Protein AF-A0A1I3J1G3-F1 (afdb_monomer_lite)

Sequence (516 aa):
MPLANKDKGGIDVGAFVDVFACDQNVHATGQATGEVGDNGKVEFAFTTQHRAPDKADYRRHLNGSVALAVCPFVDGKSKVLWACIDVDHYGEPGLAMRLEAQVRKLVWPCLVSESKSSGAYLWFFFQKPTPMAQVQPVLFAFAAALRLPGKYELFPATDKKVGGGRTVTLPCSGNTRRGIWQGEYIDPATFCRMATDMRTTVDALRALETDAGPYADWQPCIERLMEQGVPQGQRDDTMLQFAINAKRVNADPDAVAELVRDANEESFDPPLPEKQVREKLMAVMRNDYPPACNGDVLKPFCNRAECLRRRYGIAAGRVRGPMESLRKINYRPNPMWFALMADGRELEISDPGALLKQADFARLCITQLDLFHDQMKSGDWNDHIRQLLDTIVVVEPEGDSDAFGQLMTFFMEYVRSRKTDIFEGLLTGQVHTFAVDGGTHMQFRLHHFLAYLKRQGFRDLRSERVHHFLHSLGARAETLEIKGTKIDTLAMPYPEHDKEAPERDVPDYENQDGAY

Structure (mmCIF, N/CA/C/O backbone):
data_AF-A0A1I3J1G3-F1
#
_entry.id   AF-A0A1I3J1G3-F1
#
loop_
_atom_site.group_PDB
_atom_site.id
_atom_site.type_symbol
_atom_site.label_atom_id
_atom_site.label_alt_id
_atom_site.label_comp_id
_atom_site.label_asym_id
_atom_site.label_entity_id
_atom_site.label_seq_id
_atom_site.pdbx_PDB_ins_code
_atom_site.Cartn_x
_atom_site.Cartn_y
_atom_site.Cartn_z
_atom_site.occupancy
_atom_site.B_iso_or_equiv
_atom_site.auth_seq_id
_atom_site.auth_comp_id
_atom_site.auth_asym_id
_atom_site.auth_atom_id
_atom_site.pdbx_PDB_model_num
ATOM 1 N N . MET A 1 1 ? -5.106 24.235 -48.445 1.00 26.28 1 MET A N 1
ATOM 2 C CA . MET A 1 1 ? -6.506 23.758 -48.493 1.00 26.28 1 MET A CA 1
ATOM 3 C C . MET A 1 1 ? -6.886 23.291 -47.100 1.00 26.28 1 MET A C 1
ATOM 5 O O . MET A 1 1 ? -6.207 22.397 -46.606 1.00 26.28 1 MET A O 1
ATOM 9 N N . PRO A 1 2 ? -7.877 23.900 -46.435 1.00 31.30 2 PRO A N 1
ATOM 10 C CA . PRO A 1 2 ? -8.333 23.406 -45.147 1.00 31.30 2 PRO A CA 1
ATOM 11 C C . PRO A 1 2 ? -9.173 22.153 -45.404 1.00 31.30 2 PRO A C 1
ATOM 13 O O . PRO A 1 2 ? -10.186 22.204 -46.101 1.00 31.30 2 PRO A O 1
ATOM 16 N N . LEU A 1 3 ? -8.694 21.011 -44.915 1.00 28.89 3 LEU A N 1
ATOM 17 C CA . LEU A 1 3 ? -9.443 19.764 -44.973 1.00 28.89 3 LEU A CA 1
ATOM 18 C C . LEU A 1 3 ? -10.673 19.882 -44.076 1.00 28.89 3 LEU A C 1
ATOM 20 O O . LEU A 1 3 ? -10.602 20.350 -42.941 1.00 28.89 3 LEU A O 1
ATOM 24 N N . ALA A 1 4 ? -11.794 19.489 -44.667 1.00 29.36 4 ALA A N 1
ATOM 25 C CA . ALA A 1 4 ? -13.132 19.627 -44.143 1.00 29.36 4 ALA A CA 1
ATOM 26 C C . ALA A 1 4 ? -13.274 19.030 -42.739 1.00 29.36 4 ALA A C 1
ATOM 28 O O . ALA A 1 4 ? -12.856 17.905 -42.456 1.00 29.36 4 ALA A O 1
ATOM 29 N N . ASN A 1 5 ? -13.925 19.824 -41.898 1.00 34.69 5 ASN A N 1
ATOM 30 C CA . ASN A 1 5 ? -14.422 19.488 -40.581 1.00 34.69 5 ASN A CA 1
ATOM 31 C C . ASN A 1 5 ? -15.443 18.345 -40.736 1.00 34.69 5 ASN A C 1
ATOM 33 O O . ASN A 1 5 ? -16.596 18.583 -41.083 1.00 34.69 5 ASN A O 1
ATOM 37 N N . LYS A 1 6 ? -15.002 17.093 -40.570 1.00 31.53 6 LYS A N 1
ATOM 38 C CA . LYS A 1 6 ? -15.922 15.980 -40.325 1.00 31.53 6 LYS A CA 1
ATOM 39 C C . LYS A 1 6 ? -16.385 16.103 -38.881 1.00 31.53 6 LYS A C 1
ATOM 41 O O . LYS A 1 6 ? -15.555 16.050 -37.975 1.00 31.53 6 LYS A O 1
ATOM 46 N N . ASP A 1 7 ? -17.689 16.287 -38.715 1.00 36.53 7 ASP A N 1
ATOM 47 C CA . ASP A 1 7 ? -18.419 16.291 -37.451 1.00 36.53 7 ASP A CA 1
ATOM 48 C C . ASP A 1 7 ? -17.862 15.250 -36.468 1.00 36.53 7 ASP A C 1
ATOM 50 O O . ASP A 1 7 ? -18.073 14.045 -36.615 1.00 36.53 7 ASP A O 1
ATOM 54 N N . LYS A 1 8 ? -17.123 15.721 -35.457 1.00 38.50 8 LYS A N 1
ATOM 55 C CA . LYS A 1 8 ? -16.777 14.923 -34.281 1.00 38.50 8 LYS A CA 1
ATOM 56 C C . LYS A 1 8 ? -17.900 15.116 -33.274 1.00 38.50 8 LYS A C 1
ATOM 58 O O . LYS A 1 8 ? -18.127 16.238 -32.823 1.00 38.50 8 LYS A O 1
ATOM 63 N N . GLY A 1 9 ? -18.598 14.026 -32.956 1.00 39.84 9 GLY A N 1
ATOM 64 C CA . GLY A 1 9 ? -19.595 13.975 -31.890 1.00 39.84 9 GLY A CA 1
ATOM 65 C C . GLY A 1 9 ? -19.096 14.703 -30.643 1.00 39.84 9 GLY A C 1
ATOM 66 O O . GLY A 1 9 ? -17.914 14.623 -30.301 1.00 39.84 9 GLY A O 1
ATOM 67 N N . GLY A 1 10 ? -19.987 15.483 -30.028 1.00 51.72 10 GLY A N 1
ATOM 68 C CA . GLY A 1 10 ? -19.656 16.354 -28.908 1.00 51.72 10 GLY A CA 1
ATOM 69 C C . GLY A 1 10 ? -18.848 15.614 -27.846 1.00 51.72 10 GLY A C 1
ATOM 70 O O . GLY A 1 10 ? -19.220 14.526 -27.419 1.00 51.72 10 GLY A O 1
ATOM 71 N N . ILE A 1 11 ? -17.725 16.210 -27.452 1.00 61.47 11 ILE A N 1
ATOM 72 C CA . ILE A 1 11 ? -16.864 15.710 -26.384 1.00 61.47 11 ILE A CA 1
ATOM 73 C C . ILE A 1 11 ? -17.727 15.548 -25.125 1.0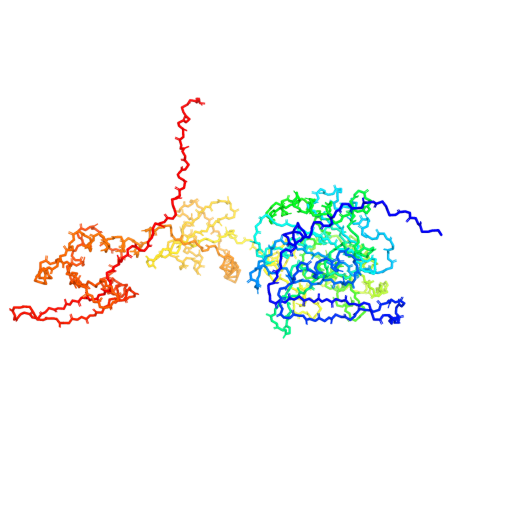0 61.47 11 ILE A C 1
ATOM 75 O O . ILE A 1 11 ? -18.199 16.547 -24.573 1.00 61.47 11 ILE A O 1
ATOM 79 N N . ASP A 1 12 ? -17.949 14.310 -24.681 1.00 71.25 12 ASP A N 1
ATOM 80 C CA . ASP A 1 12 ? -18.667 14.036 -23.438 1.00 71.25 12 ASP A CA 1
ATOM 81 C C . ASP A 1 12 ? -17.761 14.351 -22.244 1.00 71.25 12 ASP A C 1
ATOM 83 O O . ASP A 1 12 ? -17.027 13.519 -21.711 1.00 71.25 12 ASP A O 1
ATOM 87 N N . VAL A 1 13 ? -17.797 15.619 -21.847 1.00 86.81 13 VAL A N 1
ATOM 88 C CA . VAL A 1 13 ? -17.068 16.138 -20.687 1.00 86.81 13 VAL A CA 1
ATOM 89 C C . VAL A 1 13 ? -17.516 15.445 -19.400 1.00 86.81 13 VAL A C 1
ATOM 91 O O . VAL A 1 13 ? -16.723 15.361 -18.471 1.00 86.81 13 VAL A O 1
ATOM 94 N N . GLY A 1 14 ? -18.763 14.962 -19.327 1.00 88.06 14 GLY A N 1
ATOM 95 C CA . GLY A 1 14 ? -19.272 14.253 -18.153 1.00 88.06 14 GLY A CA 1
ATOM 96 C C . GLY A 1 14 ? -18.518 12.947 -17.938 1.00 88.06 14 GLY A C 1
ATOM 97 O O . GLY A 1 14 ? -17.892 12.774 -16.898 1.00 88.06 14 GLY A O 1
ATOM 98 N N . ALA A 1 15 ? -18.464 12.105 -18.971 1.00 89.00 15 ALA A N 1
ATOM 99 C CA . ALA A 1 15 ? -17.720 10.848 -18.919 1.00 89.00 15 ALA A CA 1
ATOM 100 C C . ALA A 1 15 ? -16.233 11.052 -18.572 1.00 89.00 15 ALA A C 1
ATOM 102 O O . ALA A 1 15 ? -15.652 10.264 -17.826 1.00 89.00 15 ALA A O 1
ATOM 103 N N . PHE A 1 16 ? -15.611 12.124 -19.075 1.00 93.19 16 PHE A N 1
ATOM 104 C CA . PHE A 1 16 ? -14.208 12.421 -18.775 1.00 93.19 16 PHE A CA 1
ATOM 105 C C . PHE A 1 16 ? -13.991 12.840 -17.313 1.00 93.19 16 PHE A C 1
ATOM 107 O O . PHE A 1 16 ? -13.021 12.405 -16.694 1.00 93.19 16 PHE A O 1
ATOM 114 N N . VAL A 1 17 ? -14.906 13.634 -16.744 1.00 93.44 17 VAL A N 1
ATOM 115 C CA . VAL A 1 17 ? -14.896 13.996 -15.315 1.00 93.44 17 VAL A CA 1
ATOM 116 C C . VAL A 1 17 ? -15.043 12.751 -14.438 1.00 93.44 17 VAL A C 1
ATOM 118 O O . VAL A 1 17 ? -14.319 12.612 -13.455 1.00 93.44 17 VAL A O 1
ATOM 121 N N . ASP A 1 18 ? -15.934 11.832 -14.811 1.00 92.00 18 ASP A N 1
ATOM 122 C CA . ASP A 1 18 ? -16.207 10.624 -14.027 1.00 92.00 18 ASP A CA 1
ATOM 123 C C . ASP A 1 18 ? -15.031 9.637 -14.045 1.00 92.00 18 ASP A C 1
ATOM 125 O O . ASP A 1 18 ? -14.699 9.029 -13.026 1.00 92.00 18 ASP A O 1
ATOM 129 N N . VAL A 1 19 ? -14.385 9.471 -15.203 1.00 94.56 19 VAL A N 1
ATOM 130 C CA . VAL A 1 19 ? -13.199 8.612 -15.352 1.00 94.56 19 VAL A CA 1
ATOM 131 C C . VAL A 1 19 ? -12.003 9.190 -14.592 1.00 94.56 19 VAL A C 1
ATOM 133 O O . VAL A 1 19 ? -11.297 8.447 -13.911 1.00 94.56 19 VAL A O 1
ATOM 136 N N . PHE A 1 20 ? -11.801 10.508 -14.660 1.00 95.94 20 PHE A N 1
ATOM 137 C CA . PHE A 1 20 ? -10.680 11.203 -14.023 1.00 95.94 20 PHE A CA 1
ATOM 138 C C . PHE A 1 20 ? -11.081 11.937 -12.741 1.00 95.94 20 PHE A C 1
ATOM 140 O O . PHE A 1 20 ? -10.644 13.061 -12.489 1.00 95.94 20 PHE A O 1
ATOM 147 N N . ALA A 1 21 ? -11.876 11.278 -11.894 1.00 94.62 21 ALA A N 1
ATOM 148 C CA . ALA A 1 21 ? -12.235 11.789 -10.575 1.00 94.62 21 ALA A CA 1
ATOM 149 C C . ALA A 1 21 ? -10.978 12.139 -9.757 1.00 94.62 21 ALA A C 1
ATOM 151 O O . ALA A 1 21 ? -10.054 11.333 -9.642 1.00 94.62 21 ALA A O 1
ATOM 152 N N . CYS A 1 22 ? -10.930 13.345 -9.199 1.00 94.00 22 CYS A N 1
ATOM 153 C CA . CYS A 1 22 ? -9.708 13.923 -8.646 1.00 94.00 22 CYS A CA 1
ATOM 154 C C . CYS A 1 22 ? -9.945 14.655 -7.319 1.00 94.00 22 CYS A C 1
ATOM 156 O O . CYS A 1 22 ? -11.079 14.756 -6.840 1.00 94.00 22 CYS A O 1
ATOM 158 N N . ASP A 1 23 ? -8.871 15.208 -6.756 1.00 90.81 23 ASP A N 1
ATOM 159 C CA . ASP A 1 23 ? -8.942 16.108 -5.604 1.00 90.81 23 ASP A CA 1
ATOM 160 C C . ASP A 1 23 ? -9.811 17.332 -5.932 1.00 90.81 23 ASP A C 1
ATOM 162 O O . ASP A 1 23 ? -9.739 17.907 -7.021 1.00 90.81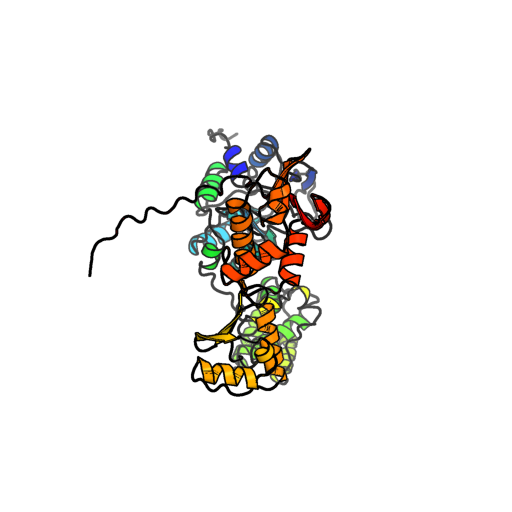 23 ASP A O 1
ATOM 166 N N . GLN A 1 24 ? -10.652 17.718 -4.975 1.00 91.25 24 GLN A N 1
ATOM 167 C CA . GLN A 1 24 ? -11.611 18.813 -5.106 1.00 91.25 24 GLN A CA 1
ATOM 168 C C . GLN A 1 24 ? -11.050 20.166 -4.639 1.00 91.25 24 GLN A C 1
ATOM 170 O O . GLN A 1 24 ? -11.740 21.182 -4.708 1.00 91.25 24 GLN A O 1
ATOM 175 N N . ASN A 1 25 ? -9.802 20.207 -4.172 1.00 86.62 25 ASN A N 1
ATOM 176 C CA . ASN A 1 25 ? -9.186 21.402 -3.597 1.00 86.62 25 ASN A CA 1
ATOM 177 C C . ASN A 1 25 ? -8.064 21.979 -4.460 1.00 86.62 25 ASN A C 1
ATOM 179 O O . ASN A 1 25 ? -7.671 23.126 -4.248 1.00 86.62 25 ASN A O 1
ATOM 183 N N . VAL A 1 26 ? -7.518 21.210 -5.407 1.00 86.56 26 VAL A N 1
ATOM 184 C CA . VAL A 1 26 ? -6.373 21.655 -6.204 1.00 86.56 26 VAL A CA 1
ATOM 185 C C . VAL A 1 26 ? -6.347 21.033 -7.598 1.00 86.56 26 VAL A C 1
ATOM 187 O O . VAL A 1 26 ? -6.520 19.829 -7.775 1.00 86.56 26 VAL A O 1
ATOM 190 N N . HIS A 1 27 ? -6.045 21.859 -8.595 1.00 92.25 27 HIS A N 1
ATOM 191 C CA . HIS A 1 27 ? -5.609 21.411 -9.915 1.00 92.25 27 HIS A CA 1
ATOM 192 C C . HIS A 1 27 ? -4.574 22.389 -10.482 1.00 92.25 27 HIS A C 1
ATOM 194 O O . HIS A 1 27 ? -4.337 23.459 -9.920 1.00 92.25 27 HIS A O 1
ATOM 200 N N . ALA A 1 28 ? -3.942 22.036 -11.596 1.00 91.44 28 ALA A N 1
ATOM 201 C CA . ALA A 1 28 ? -3.042 22.923 -12.317 1.00 91.44 28 ALA A CA 1
ATOM 202 C C . ALA A 1 28 ? -3.407 22.976 -13.800 1.00 91.44 28 ALA A C 1
ATOM 204 O O . ALA A 1 28 ? -3.843 21.988 -14.388 1.00 91.44 28 ALA A O 1
ATOM 205 N N . THR A 1 29 ? -3.203 24.132 -14.422 1.00 90.75 29 THR A N 1
ATOM 206 C CA . THR A 1 29 ? -3.372 24.303 -15.869 1.00 90.75 29 THR A CA 1
ATOM 207 C C . THR A 1 29 ? -2.074 24.794 -16.481 1.00 90.75 29 THR A C 1
ATOM 209 O O . THR A 1 29 ? -1.545 25.816 -16.049 1.00 90.75 29 THR A O 1
ATOM 212 N N . GLY A 1 30 ? -1.575 24.078 -17.483 1.00 86.38 30 GLY A N 1
ATOM 213 C CA . GLY A 1 30 ? -0.411 24.447 -18.276 1.00 86.38 30 GLY A CA 1
ATOM 214 C C . GLY A 1 30 ? -0.806 25.141 -19.575 1.00 86.38 30 GLY A C 1
ATOM 215 O O . GLY A 1 30 ? -1.697 24.667 -20.282 1.00 86.38 30 GLY A O 1
ATOM 216 N N . GLN A 1 31 ? -0.118 26.225 -19.918 1.00 83.44 31 GLN A N 1
ATOM 217 C CA . GLN A 1 31 ? -0.210 26.876 -21.229 1.00 83.44 31 GLN A CA 1
ATOM 218 C C . GLN A 1 31 ? 1.166 26.936 -21.880 1.00 83.44 31 GLN A C 1
ATOM 220 O O . GLN A 1 31 ? 2.168 27.091 -21.185 1.00 83.44 31 GLN A O 1
ATOM 225 N N . ALA A 1 32 ? 1.210 26.808 -23.205 1.00 74.81 32 ALA A N 1
ATOM 226 C CA . ALA A 1 32 ? 2.442 26.984 -23.961 1.00 74.81 32 ALA A CA 1
ATOM 227 C C . ALA A 1 32 ? 2.942 28.428 -23.807 1.00 74.81 32 ALA A C 1
ATOM 229 O O . ALA A 1 32 ? 2.183 29.364 -24.049 1.00 74.81 32 ALA A O 1
ATOM 230 N N . THR A 1 33 ? 4.205 28.608 -23.427 1.00 71.31 33 THR A N 1
ATOM 231 C CA . THR A 1 33 ? 4.826 29.937 -23.293 1.00 71.31 33 THR A CA 1
ATOM 232 C C . THR A 1 33 ? 5.256 30.510 -24.644 1.00 71.31 33 THR A C 1
ATOM 234 O O . THR A 1 33 ? 5.482 31.708 -24.761 1.00 71.31 33 THR A O 1
ATOM 237 N N . GLY A 1 34 ? 5.358 29.661 -25.676 1.00 64.69 34 GLY A N 1
ATOM 238 C CA . GLY A 1 34 ? 5.904 30.022 -26.989 1.00 64.69 34 GLY A CA 1
ATOM 239 C C . GLY A 1 34 ? 7.437 30.039 -27.034 1.00 64.69 34 GLY A C 1
ATOM 240 O O . GLY A 1 34 ? 8.006 30.122 -28.119 1.00 64.69 34 GLY A O 1
ATOM 241 N N . GLU A 1 35 ? 8.098 29.901 -25.885 1.00 58.59 35 GLU A N 1
ATOM 242 C CA . GLU A 1 35 ? 9.552 29.808 -25.762 1.00 58.59 35 GLU A CA 1
ATOM 243 C C . GLU A 1 35 ? 10.011 28.377 -26.012 1.00 58.59 35 GLU A C 1
ATOM 245 O O . GLU A 1 35 ? 9.363 27.429 -25.574 1.00 58.59 35 GLU A O 1
ATOM 250 N N . VAL A 1 36 ? 11.121 28.216 -26.728 1.00 60.75 36 VAL A N 1
ATOM 251 C CA . VAL A 1 36 ? 11.711 26.913 -27.029 1.00 60.75 36 VAL A CA 1
ATOM 252 C C . VAL A 1 36 ? 12.925 26.732 -26.123 1.00 60.75 36 VAL A C 1
ATOM 254 O O . VAL A 1 36 ? 13.909 27.444 -26.293 1.00 60.75 36 VAL A O 1
ATOM 257 N N . GLY A 1 37 ? 12.849 25.816 -25.155 1.00 57.69 37 GLY A N 1
ATOM 258 C CA . GLY A 1 37 ? 13.958 25.530 -24.240 1.00 57.69 37 GLY A CA 1
ATOM 259 C C . GLY A 1 37 ? 15.166 24.917 -24.959 1.00 57.69 37 GLY A C 1
ATOM 260 O O . GLY A 1 37 ? 15.061 24.494 -26.112 1.00 57.69 37 GLY A O 1
ATOM 261 N N . ASP A 1 38 ? 16.300 24.792 -24.261 1.00 48.62 38 ASP A N 1
ATOM 262 C CA . ASP A 1 38 ? 17.595 24.316 -24.805 1.00 48.62 38 ASP A CA 1
ATOM 263 C C . ASP A 1 38 ? 17.535 22.937 -25.495 1.00 48.62 38 ASP A C 1
ATOM 265 O O . ASP A 1 38 ? 18.409 22.560 -26.273 1.00 48.62 38 ASP A O 1
ATOM 269 N N . ASN A 1 39 ? 16.474 22.177 -25.233 1.00 50.41 39 ASN A N 1
ATOM 270 C CA . ASN A 1 39 ? 16.171 20.882 -25.836 1.00 50.41 39 ASN A CA 1
ATOM 271 C C . ASN A 1 39 ? 15.278 20.965 -27.094 1.00 50.41 39 ASN A C 1
ATOM 273 O O . ASN A 1 39 ? 14.775 19.935 -27.547 1.00 50.41 39 ASN A O 1
ATOM 277 N N . GLY A 1 40 ? 15.029 22.163 -27.631 1.00 50.66 40 GLY A N 1
ATOM 278 C CA . GLY A 1 40 ? 14.188 22.380 -28.808 1.00 50.66 40 GLY A CA 1
ATOM 279 C C . GLY A 1 40 ? 12.677 22.298 -28.543 1.00 50.66 40 GLY A C 1
ATOM 280 O O . GLY A 1 40 ? 11.907 22.178 -29.498 1.00 50.66 40 GLY A O 1
ATOM 281 N N . LYS A 1 41 ? 12.216 22.354 -27.281 1.00 56.94 41 LYS A N 1
ATOM 282 C CA . LYS A 1 41 ? 10.799 22.149 -26.912 1.00 56.94 41 LYS A CA 1
ATOM 283 C C . LYS A 1 41 ? 10.093 23.433 -26.491 1.00 56.94 41 LYS A C 1
ATOM 285 O O . LYS A 1 41 ? 10.602 24.161 -25.652 1.00 56.94 41 LYS A O 1
ATOM 290 N N . VAL A 1 42 ? 8.857 23.628 -26.965 1.00 61.88 42 VAL A N 1
ATOM 291 C CA . VAL A 1 42 ? 7.968 24.700 -26.482 1.00 61.88 42 VAL A CA 1
ATOM 292 C C . VAL A 1 42 ? 7.685 24.500 -24.992 1.00 61.88 42 VAL A C 1
ATOM 294 O O . VAL A 1 42 ? 7.096 23.481 -24.622 1.00 61.88 42 VAL A O 1
ATOM 297 N N . GLU A 1 43 ? 8.090 25.423 -24.129 1.00 63.44 43 GLU A N 1
ATOM 298 C CA . GLU A 1 43 ? 7.885 25.344 -22.684 1.00 63.44 43 GLU A CA 1
ATOM 299 C C . GLU A 1 43 ? 6.419 25.565 -22.299 1.00 63.44 43 GLU A C 1
ATOM 301 O O . GLU A 1 43 ? 5.626 26.144 -23.044 1.00 63.44 43 GLU A O 1
ATOM 306 N N . PHE A 1 44 ? 6.014 24.998 -21.159 1.00 69.81 44 PHE A N 1
ATOM 307 C CA . PHE A 1 44 ? 4.673 25.195 -20.611 1.00 69.81 44 PHE A CA 1
ATOM 308 C C . PHE A 1 44 ? 4.789 25.765 -19.206 1.00 69.81 44 PHE A C 1
ATOM 310 O O . PHE A 1 44 ? 5.419 25.155 -18.344 1.00 69.81 44 PHE A O 1
ATOM 317 N N . ALA A 1 45 ? 4.121 26.887 -18.972 1.00 77.12 45 ALA A N 1
ATOM 318 C CA . ALA A 1 45 ? 3.971 27.447 -17.643 1.00 77.12 45 ALA A CA 1
ATOM 319 C C . ALA A 1 45 ? 2.721 26.841 -17.003 1.00 77.12 45 ALA A C 1
ATOM 321 O O . ALA A 1 45 ? 1.612 27.004 -17.520 1.00 77.12 45 ALA A O 1
ATOM 322 N N . PHE A 1 46 ? 2.906 26.116 -15.899 1.00 83.69 46 PHE A N 1
ATOM 323 C CA . PHE A 1 46 ? 1.803 25.596 -15.096 1.00 83.69 46 PHE A CA 1
ATOM 324 C C . PHE A 1 46 ? 1.430 26.587 -14.000 1.00 83.69 46 PHE A C 1
ATOM 326 O O . PHE A 1 46 ? 2.283 27.070 -13.258 1.00 83.69 46 PHE A O 1
ATOM 333 N N . THR A 1 47 ? 0.134 26.857 -13.877 1.00 86.44 47 THR A N 1
ATOM 334 C CA . THR A 1 47 ? -0.435 27.657 -12.790 1.00 86.44 47 THR A CA 1
ATOM 335 C C . THR A 1 47 ? -1.314 26.771 -11.920 1.00 86.44 47 THR A C 1
ATOM 337 O O . THR A 1 47 ? -2.259 26.153 -12.418 1.00 86.44 47 THR A O 1
ATOM 340 N N . THR A 1 48 ? -1.003 26.716 -10.625 1.00 86.38 48 THR A N 1
ATOM 341 C CA . THR A 1 48 ? -1.801 26.005 -9.618 1.00 86.38 48 THR A CA 1
ATOM 342 C C . THR A 1 48 ? -3.040 26.813 -9.254 1.00 86.38 48 THR A C 1
ATOM 344 O O . THR A 1 48 ? -2.966 28.021 -9.036 1.00 86.38 48 THR A O 1
ATOM 347 N N . GLN A 1 49 ? -4.178 26.137 -9.157 1.00 87.38 49 GLN A N 1
ATOM 348 C CA . GLN A 1 49 ? -5.459 26.702 -8.758 1.00 87.38 49 GLN A CA 1
ATOM 349 C C . GLN A 1 49 ? -5.985 25.942 -7.537 1.00 87.38 49 GLN A C 1
ATOM 351 O O . GLN A 1 49 ? -6.098 24.718 -7.563 1.00 87.38 49 GLN A O 1
ATOM 356 N N . HIS A 1 50 ? -6.336 26.666 -6.473 1.00 88.19 50 HIS A N 1
ATOM 357 C CA . HIS A 1 50 ? -6.852 26.098 -5.221 1.00 88.19 50 HIS A CA 1
ATOM 358 C C . HIS A 1 50 ? -8.380 25.926 -5.262 1.00 88.19 50 HIS A C 1
ATOM 360 O O . HIS A 1 50 ? -9.113 26.547 -4.495 1.00 88.19 50 HIS A O 1
ATOM 366 N N . ARG A 1 51 ? -8.859 25.143 -6.235 1.00 89.75 51 ARG A N 1
ATOM 367 C CA . ARG A 1 51 ? -10.268 24.757 -6.411 1.00 89.75 51 ARG A CA 1
ATOM 368 C C . ARG A 1 51 ? -10.374 23.449 -7.198 1.00 89.75 51 ARG A C 1
ATOM 370 O O . ARG A 1 51 ? -9.439 23.094 -7.922 1.00 89.75 51 ARG A O 1
ATOM 377 N N . ALA A 1 52 ? -11.537 22.806 -7.152 1.00 88.75 52 ALA A N 1
ATOM 378 C CA . ALA A 1 52 ? -11.876 21.723 -8.071 1.00 88.75 52 ALA A CA 1
ATOM 379 C C . ALA A 1 52 ? -11.847 22.210 -9.538 1.00 88.75 52 ALA A C 1
ATOM 381 O O . ALA A 1 52 ? -12.252 23.352 -9.809 1.00 88.75 52 ALA A O 1
ATOM 382 N N . PRO A 1 53 ? -11.387 21.376 -10.490 1.00 92.88 53 PRO A N 1
ATOM 383 C CA . PRO A 1 53 ? -11.524 21.668 -11.913 1.00 92.88 53 PRO A CA 1
ATOM 384 C C . PRO A 1 53 ? -13.003 21.623 -12.319 1.00 92.88 53 PRO A C 1
ATOM 386 O O . PRO A 1 53 ? -13.739 20.713 -11.936 1.00 92.88 53 PRO A O 1
ATOM 389 N N . ASP A 1 54 ? -13.447 22.602 -13.103 1.00 92.81 54 ASP A N 1
ATOM 390 C CA . ASP A 1 54 ? -14.826 22.674 -13.585 1.00 92.81 54 ASP A CA 1
ATOM 391 C C . ASP A 1 54 ? -14.958 22.106 -15.009 1.00 92.81 54 ASP A C 1
ATOM 393 O O . ASP A 1 54 ? -13.976 21.827 -15.700 1.00 92.81 54 ASP A O 1
ATOM 397 N N . LYS A 1 55 ? -16.195 21.952 -15.502 1.00 92.19 55 LYS A N 1
ATOM 398 C CA . LYS A 1 55 ? -16.442 21.442 -16.865 1.00 92.19 55 LYS A CA 1
ATOM 399 C C . LYS A 1 55 ? -15.780 22.295 -17.959 1.00 92.19 55 LYS A C 1
ATOM 401 O O . LYS A 1 55 ? -15.555 21.787 -19.056 1.00 92.19 55 LYS A O 1
ATOM 406 N N . ALA A 1 56 ? -15.514 23.580 -17.725 1.00 92.25 56 ALA A N 1
ATOM 407 C CA . ALA A 1 56 ? -14.827 24.428 -18.693 1.00 92.25 56 ALA A CA 1
ATOM 408 C C . ALA A 1 56 ? -13.323 24.116 -18.744 1.00 92.25 56 ALA A C 1
ATOM 410 O O . ALA A 1 56 ? -12.772 24.064 -19.845 1.00 92.25 56 ALA A O 1
ATOM 411 N N . ASP A 1 57 ? -12.685 23.824 -17.608 1.00 94.19 57 ASP A N 1
ATOM 412 C CA . ASP A 1 57 ? -11.286 23.378 -17.553 1.00 94.19 57 ASP A CA 1
ATOM 413 C C . ASP A 1 57 ? -11.082 22.098 -18.376 1.00 94.19 57 ASP A C 1
ATOM 415 O O . ASP A 1 57 ? -10.201 22.045 -19.237 1.00 94.19 57 ASP A O 1
ATOM 419 N N . TYR A 1 58 ? -11.963 21.106 -18.209 1.00 93.75 58 TYR A N 1
ATOM 420 C CA . TYR A 1 58 ? -11.935 19.872 -19.004 1.00 93.75 58 TYR A CA 1
ATOM 421 C C . TYR A 1 58 ? -12.180 20.123 -20.498 1.00 93.75 58 TYR A C 1
ATOM 423 O O . TYR A 1 58 ? -11.473 19.574 -21.340 1.00 93.75 58 TYR A O 1
ATOM 431 N N . ARG A 1 59 ? -13.126 20.997 -20.872 1.00 93.31 59 ARG A N 1
ATOM 432 C CA . ARG A 1 59 ? -13.337 21.356 -22.292 1.00 93.31 59 ARG A CA 1
ATOM 433 C C . ARG A 1 59 ? -12.100 21.991 -22.913 1.00 93.31 59 ARG A C 1
ATOM 435 O O . ARG A 1 59 ? -11.723 21.629 -24.026 1.00 93.31 59 ARG A O 1
ATOM 442 N N . ARG A 1 60 ? -11.473 22.926 -22.195 1.00 92.50 60 ARG A N 1
ATOM 443 C CA . ARG A 1 60 ? -10.227 23.576 -22.620 1.00 92.50 60 ARG A CA 1
ATOM 444 C C . ARG A 1 60 ? -9.059 22.596 -22.676 1.00 92.50 60 ARG A C 1
ATOM 446 O O . ARG A 1 60 ? -8.119 22.808 -23.432 1.00 92.50 60 ARG A O 1
ATOM 453 N N . HIS A 1 61 ? -9.095 21.540 -21.875 1.00 93.12 61 HIS A N 1
ATOM 454 C CA . HIS A 1 61 ? -8.107 20.484 -21.962 1.00 93.12 61 HIS A CA 1
ATOM 455 C C . HIS A 1 61 ? -8.271 19.649 -23.227 1.00 93.12 61 HIS A C 1
ATOM 457 O O . HIS A 1 61 ? -7.330 19.511 -24.009 1.00 93.12 61 HIS A O 1
ATOM 463 N N . LEU A 1 62 ? -9.486 19.152 -23.447 1.00 91.62 62 LEU A N 1
ATOM 464 C CA . LEU A 1 62 ? -9.819 18.235 -24.534 1.00 91.62 62 LEU A CA 1
ATOM 465 C C . LEU A 1 62 ? -9.712 18.901 -25.910 1.00 91.62 62 LEU A C 1
ATOM 467 O O . LEU A 1 62 ? -9.362 18.250 -26.891 1.00 91.62 62 LEU A O 1
ATOM 471 N N . ASN A 1 63 ? -9.937 20.215 -25.987 1.00 89.56 63 ASN A N 1
ATOM 472 C CA . ASN A 1 63 ? -9.700 20.986 -27.208 1.00 89.56 63 ASN A CA 1
ATOM 473 C C . ASN A 1 63 ? -8.220 21.392 -27.409 1.00 89.56 63 ASN A C 1
ATOM 475 O O . ASN A 1 63 ? -7.895 21.996 -28.428 1.00 89.56 63 ASN A O 1
ATOM 479 N N . GLY A 1 64 ? -7.331 21.076 -26.459 1.00 87.00 64 GLY A N 1
ATOM 480 C CA . GLY A 1 64 ? -5.899 21.385 -26.516 1.00 87.00 64 GLY A CA 1
ATOM 481 C C . GLY A 1 64 ? -5.523 22.831 -26.174 1.00 87.00 64 GLY A C 1
ATOM 482 O O . GLY A 1 64 ? -4.365 23.202 -26.345 1.00 87.00 64 GLY A O 1
ATOM 483 N N . SER A 1 65 ? -6.457 23.655 -25.687 1.00 87.56 65 SER A N 1
ATOM 484 C CA . SER A 1 65 ? -6.172 25.047 -25.294 1.00 87.56 65 SER A CA 1
ATOM 485 C C . SER A 1 65 ? -5.356 25.137 -24.003 1.00 87.56 65 SER A C 1
ATOM 487 O O . SER A 1 65 ? -4.646 26.118 -23.796 1.00 87.56 65 SER A O 1
ATOM 489 N N . VAL A 1 66 ? -5.479 24.147 -23.112 1.00 89.62 66 VAL A N 1
ATOM 490 C CA . VAL A 1 66 ? -4.662 24.013 -21.895 1.00 89.62 66 VAL A CA 1
ATOM 491 C C . VAL A 1 66 ? -4.290 22.557 -21.631 1.00 89.62 66 VAL A C 1
ATOM 493 O O . VAL A 1 66 ? -5.002 21.631 -22.005 1.00 89.62 66 VAL A O 1
ATOM 496 N N . ALA A 1 67 ? -3.204 22.339 -20.901 1.00 90.81 67 ALA A N 1
ATOM 497 C CA . ALA A 1 67 ? -2.898 21.056 -20.284 1.00 90.81 67 ALA A CA 1
ATOM 498 C C . ALA A 1 67 ? -3.470 21.039 -18.857 1.00 90.81 67 ALA A C 1
ATOM 500 O O . ALA A 1 67 ? -2.919 21.692 -17.975 1.00 90.81 67 ALA A O 1
ATOM 501 N N . LEU A 1 68 ? -4.578 20.336 -18.621 1.00 94.19 68 LEU A N 1
ATOM 502 C CA . LEU A 1 68 ? -5.137 20.170 -17.282 1.00 94.19 68 LEU A CA 1
ATOM 503 C C . LEU A 1 68 ? -4.387 19.048 -16.561 1.00 94.19 68 LEU A C 1
ATOM 505 O O . LEU A 1 68 ? -4.306 17.930 -17.066 1.00 94.19 68 LEU A O 1
ATOM 509 N N . ALA A 1 69 ? -3.845 19.358 -15.388 1.00 94.56 69 ALA A N 1
ATOM 510 C CA . ALA A 1 69 ? -3.213 18.406 -14.493 1.00 94.56 69 ALA A CA 1
ATOM 511 C C . ALA A 1 69 ? -3.964 18.351 -13.163 1.00 94.56 69 ALA A C 1
ATOM 513 O O . ALA A 1 69 ? -4.267 19.385 -12.566 1.00 94.56 69 ALA A O 1
ATOM 514 N N . VAL A 1 70 ? -4.258 17.144 -12.692 1.00 95.19 70 VAL A N 1
ATOM 515 C CA . VAL A 1 70 ? -5.096 16.915 -11.507 1.00 95.19 70 VAL A CA 1
ATOM 516 C C . VAL A 1 70 ? -4.435 15.934 -10.551 1.00 95.19 70 VAL A C 1
ATOM 518 O O . VAL A 1 70 ? -3.597 15.125 -10.953 1.00 95.19 70 VAL A O 1
ATOM 521 N N . CYS A 1 71 ? -4.801 16.017 -9.273 1.00 94.31 71 CYS A N 1
ATOM 522 C CA . CYS A 1 71 ? -4.355 15.067 -8.263 1.00 94.31 71 CYS A CA 1
ATOM 523 C C . CYS A 1 71 ? -5.324 13.871 -8.208 1.00 94.31 71 CYS A C 1
ATOM 525 O O . CYS A 1 71 ? -6.522 14.104 -8.053 1.00 94.31 71 CYS A O 1
ATOM 527 N N . PRO A 1 72 ? -4.862 12.607 -8.275 1.00 95.25 72 PRO A N 1
ATOM 528 C CA . PRO A 1 72 ? -5.763 11.448 -8.322 1.00 95.25 72 PRO A CA 1
ATOM 529 C C . PRO A 1 72 ? -6.572 11.185 -7.036 1.00 95.25 72 PRO A C 1
ATOM 531 O O . PRO A 1 72 ? -7.429 10.301 -7.029 1.00 95.25 72 PRO A O 1
ATOM 534 N N . PHE A 1 73 ? -6.283 11.880 -5.926 1.00 93.38 73 PHE A N 1
ATOM 535 C CA . PHE A 1 73 ? -6.903 11.603 -4.629 1.00 93.38 73 PHE A CA 1
ATOM 536 C C . PHE A 1 73 ? -8.369 12.036 -4.569 1.00 93.38 73 PHE A C 1
ATOM 538 O O . PHE A 1 73 ? -8.669 13.217 -4.458 1.00 93.38 73 PHE A O 1
ATOM 545 N N . VAL A 1 74 ? -9.289 11.073 -4.540 1.00 92.94 74 VAL A N 1
ATOM 546 C CA . VAL A 1 74 ? -10.738 11.344 -4.477 1.00 92.94 74 VAL A CA 1
ATOM 547 C C . VAL A 1 74 ? -11.232 11.672 -3.066 1.00 92.94 74 VAL A C 1
ATOM 549 O O . VAL A 1 74 ? -12.289 12.270 -2.902 1.00 92.94 74 VAL A O 1
ATOM 552 N N . ASP A 1 75 ? -10.470 11.298 -2.036 1.00 87.00 75 ASP A N 1
ATOM 553 C CA . ASP A 1 75 ? -10.730 11.629 -0.626 1.00 87.00 75 ASP A CA 1
ATOM 554 C C . ASP A 1 75 ? -9.826 12.764 -0.106 1.00 87.00 75 ASP A C 1
ATOM 556 O O . ASP A 1 75 ? -9.779 13.021 1.099 1.00 87.00 75 ASP A O 1
ATOM 560 N N . GLY A 1 76 ? -9.061 13.397 -1.006 1.00 80.25 76 GLY A N 1
ATOM 561 C CA . GLY A 1 76 ? -8.055 14.414 -0.690 1.00 80.25 76 GLY A CA 1
ATOM 562 C C . GLY A 1 76 ? -6.853 13.900 0.112 1.00 80.25 76 GLY A C 1
ATOM 563 O O . GLY A 1 76 ? -6.074 14.705 0.619 1.00 80.25 76 GLY A O 1
ATOM 564 N N . LYS A 1 77 ? -6.703 12.577 0.294 1.00 78.62 77 LYS A N 1
ATOM 565 C CA . LYS A 1 77 ? -5.671 12.003 1.173 1.00 78.62 77 LYS A CA 1
ATOM 566 C C . LYS A 1 77 ? -4.893 10.853 0.553 1.00 78.62 77 LYS A C 1
ATOM 568 O O . LYS A 1 77 ? -3.667 10.881 0.564 1.00 78.62 77 LYS A O 1
ATOM 573 N N . SER A 1 78 ? -5.574 9.789 0.131 1.00 84.69 78 SER A N 1
ATOM 574 C CA . SER A 1 78 ? -4.893 8.525 -0.175 1.00 84.69 78 SER A CA 1
ATOM 575 C C . SER A 1 78 ? -5.644 7.564 -1.086 1.00 84.69 78 SER A C 1
ATOM 577 O O . SER A 1 78 ? -5.032 6.599 -1.542 1.00 84.69 78 SER A O 1
ATOM 579 N N . LYS A 1 79 ? -6.941 7.761 -1.344 1.00 93.62 79 LYS A N 1
ATOM 580 C CA . LYS A 1 79 ? -7.722 6.851 -2.192 1.00 93.62 79 LYS A CA 1
ATOM 581 C C . LYS A 1 79 ? -7.851 7.401 -3.601 1.00 93.62 79 LYS A C 1
ATOM 583 O O . LYS A 1 79 ? -8.020 8.602 -3.776 1.00 93.62 79 LYS A O 1
ATOM 588 N N . VAL A 1 80 ? -7.814 6.518 -4.592 1.00 96.50 80 VAL A N 1
ATOM 589 C CA . VAL A 1 80 ? -7.883 6.877 -6.014 1.00 96.50 80 VAL A CA 1
ATOM 590 C C . VAL A 1 80 ? -8.877 6.004 -6.772 1.00 96.50 80 VAL A C 1
ATOM 592 O O . VAL A 1 80 ? -9.138 4.868 -6.371 1.00 96.50 80 VAL A O 1
ATOM 595 N N . LEU A 1 81 ? -9.422 6.533 -7.869 1.00 97.50 81 LEU A N 1
ATOM 596 C CA . LEU A 1 81 ? -10.212 5.773 -8.852 1.00 97.50 81 LEU A CA 1
ATOM 597 C C . LEU A 1 81 ? -9.435 5.470 -10.135 1.00 97.50 81 LEU A C 1
ATOM 599 O O . LEU A 1 81 ? -9.876 4.669 -10.954 1.00 97.50 81 LEU A O 1
ATOM 603 N N . TRP A 1 82 ? -8.256 6.060 -10.280 1.00 98.12 82 TRP A N 1
ATOM 604 C CA . TRP A 1 82 ? -7.346 5.809 -11.381 1.00 98.12 82 TRP A CA 1
ATOM 605 C C . TRP A 1 82 ? -5.904 6.033 -10.933 1.00 98.12 82 TRP A C 1
ATOM 607 O O . TRP A 1 82 ? -5.633 6.656 -9.904 1.00 98.12 82 TRP A O 1
ATOM 617 N N . ALA A 1 83 ? -4.976 5.489 -11.703 1.00 97.69 83 ALA A N 1
ATOM 618 C CA . ALA A 1 83 ? -3.547 5.582 -11.480 1.00 97.69 83 ALA A CA 1
ATOM 619 C C . ALA A 1 83 ? -2.809 5.704 -12.811 1.00 97.69 83 ALA A C 1
ATOM 621 O O . ALA A 1 83 ? -3.366 5.399 -13.866 1.00 97.69 83 ALA A O 1
ATOM 622 N N . CYS A 1 84 ? -1.563 6.166 -12.753 1.00 96.81 84 CYS A N 1
ATOM 623 C CA . CYS A 1 84 ? -0.764 6.415 -13.940 1.00 96.81 84 CYS A CA 1
ATOM 624 C C . CYS A 1 84 ? 0.713 6.080 -13.712 1.00 96.81 84 CYS A C 1
ATOM 626 O O . CYS A 1 84 ? 1.263 6.409 -12.662 1.00 96.81 84 CYS A O 1
ATOM 628 N N . ILE A 1 85 ? 1.359 5.487 -14.715 1.00 95.38 85 ILE A N 1
ATOM 629 C CA . ILE A 1 85 ? 2.821 5.445 -14.842 1.00 95.38 85 ILE A CA 1
ATOM 630 C C . ILE A 1 85 ? 3.204 6.467 -15.914 1.00 95.38 85 ILE A C 1
ATOM 632 O O . ILE A 1 85 ? 2.778 6.326 -17.059 1.00 95.38 85 ILE A O 1
ATOM 636 N N . ASP A 1 86 ? 3.938 7.512 -15.537 1.00 93.81 86 ASP A N 1
ATOM 637 C CA . ASP A 1 86 ? 4.476 8.529 -16.451 1.00 93.81 86 ASP A CA 1
ATOM 638 C C . ASP A 1 86 ? 5.900 8.142 -16.850 1.00 93.81 86 ASP A C 1
ATOM 640 O O . ASP A 1 86 ? 6.783 8.102 -15.996 1.00 93.81 86 ASP A O 1
ATOM 644 N N . VAL A 1 87 ? 6.117 7.797 -18.118 1.00 87.75 87 VAL A N 1
ATOM 645 C CA . VAL A 1 87 ? 7.409 7.343 -18.645 1.00 87.75 87 VAL A CA 1
ATOM 646 C C . VAL A 1 87 ? 8.136 8.512 -19.306 1.00 87.75 87 VAL A C 1
ATOM 648 O O . VAL A 1 87 ? 7.834 8.908 -20.439 1.00 87.75 87 VAL A O 1
ATOM 651 N N . ASP A 1 88 ? 9.153 9.011 -18.608 1.00 77.75 88 ASP A N 1
ATOM 652 C CA . ASP A 1 88 ? 10.073 10.064 -19.030 1.00 77.75 88 ASP A CA 1
ATOM 653 C C . ASP A 1 88 ? 11.269 9.479 -19.796 1.00 77.75 88 ASP A C 1
ATOM 655 O O . ASP A 1 88 ? 12.437 9.604 -19.408 1.00 77.75 88 ASP A O 1
ATOM 659 N N . HIS A 1 89 ? 10.971 8.844 -20.930 1.00 74.12 89 HIS A N 1
ATOM 660 C CA . HIS A 1 89 ? 11.971 8.409 -21.899 1.00 74.12 89 HIS A CA 1
ATOM 661 C C . HIS A 1 89 ? 11.811 9.187 -23.204 1.00 74.12 89 HIS A C 1
ATOM 663 O O . HIS A 1 89 ? 10.758 9.169 -23.844 1.00 74.12 89 HIS A O 1
ATOM 669 N N . TYR A 1 90 ? 12.862 9.914 -23.579 1.00 70.25 90 TYR A N 1
ATOM 670 C CA . TYR A 1 90 ? 12.866 10.804 -24.736 1.00 70.25 90 TYR A CA 1
ATOM 671 C C . TYR A 1 90 ? 13.860 10.305 -25.783 1.00 70.25 90 TYR A C 1
ATOM 673 O O . TYR A 1 90 ? 14.928 9.812 -25.436 1.00 70.25 90 TYR A O 1
ATOM 681 N N . GLY A 1 91 ? 13.531 10.501 -27.062 1.00 65.81 91 GLY A N 1
ATOM 682 C CA . GLY A 1 91 ? 14.399 10.108 -28.177 1.00 65.81 91 GLY A CA 1
ATOM 683 C C . GLY A 1 91 ? 14.043 8.768 -28.823 1.00 65.81 91 GLY A C 1
ATOM 684 O O . GLY A 1 91 ? 14.711 8.377 -29.773 1.00 65.81 91 GLY A O 1
ATOM 685 N N . GLU A 1 92 ? 12.968 8.111 -28.374 1.00 71.75 92 GLU A N 1
ATOM 686 C CA . GLU A 1 92 ? 12.416 6.901 -28.993 1.00 71.75 92 GLU A CA 1
ATOM 687 C C . GLU A 1 92 ? 11.044 7.196 -29.643 1.00 71.75 92 GLU A C 1
ATOM 689 O O . GLU A 1 92 ? 10.004 7.138 -28.977 1.00 71.75 92 GLU A O 1
ATOM 694 N N . PRO A 1 93 ? 10.996 7.534 -30.947 1.00 78.00 93 PRO A N 1
ATOM 695 C CA . PRO A 1 93 ? 9.734 7.684 -31.664 1.00 78.00 93 PRO A CA 1
ATOM 696 C C . PRO A 1 93 ? 8.898 6.402 -31.597 1.00 78.00 93 PRO A C 1
ATOM 698 O O . PRO A 1 93 ? 9.388 5.315 -31.887 1.00 78.00 93 PRO A O 1
ATOM 701 N N . GLY A 1 94 ? 7.615 6.532 -31.255 1.00 83.44 94 GLY A N 1
ATOM 702 C CA . GLY A 1 94 ? 6.695 5.392 -31.192 1.00 83.44 94 GLY A CA 1
ATOM 703 C C . GLY A 1 94 ? 6.718 4.610 -29.875 1.00 83.44 94 GLY A C 1
ATOM 704 O O . GLY A 1 94 ? 6.022 3.599 -29.786 1.00 83.44 94 GLY A O 1
ATOM 705 N N . LEU A 1 95 ? 7.423 5.085 -28.838 1.00 86.94 95 LEU A N 1
ATOM 706 C CA . LEU A 1 95 ? 7.448 4.463 -27.506 1.00 86.94 95 LEU A CA 1
ATOM 707 C C . LEU A 1 95 ? 6.046 4.094 -26.996 1.00 86.94 95 LEU A C 1
ATOM 709 O O . LEU A 1 95 ? 5.803 2.947 -26.630 1.00 86.94 95 LEU A O 1
ATOM 713 N N . ALA A 1 96 ? 5.106 5.043 -27.016 1.00 91.38 96 ALA A N 1
ATOM 714 C CA . ALA A 1 96 ? 3.743 4.816 -26.536 1.00 91.38 96 ALA A CA 1
ATOM 715 C C . ALA A 1 96 ? 2.993 3.741 -27.352 1.00 91.38 96 ALA A C 1
ATOM 717 O O . ALA A 1 96 ? 2.267 2.938 -26.777 1.00 91.38 96 ALA A O 1
ATOM 718 N N . MET A 1 97 ? 3.210 3.662 -28.670 1.00 91.75 97 MET A N 1
ATOM 719 C CA . MET A 1 97 ? 2.616 2.614 -29.517 1.00 91.75 97 MET A CA 1
ATOM 720 C C . MET A 1 97 ? 3.229 1.239 -29.236 1.00 91.75 97 MET A C 1
ATOM 722 O O . MET A 1 97 ? 2.511 0.244 -29.161 1.00 91.75 97 MET A O 1
ATOM 726 N N . ARG A 1 98 ? 4.552 1.171 -29.039 1.00 92.00 98 ARG A N 1
ATOM 727 C CA . ARG A 1 98 ? 5.234 -0.070 -28.648 1.00 92.00 98 ARG A CA 1
ATOM 728 C C . ARG A 1 98 ? 4.711 -0.581 -27.306 1.00 92.00 98 ARG A C 1
ATOM 730 O O . ARG A 1 98 ? 4.410 -1.767 -27.186 1.00 92.00 98 ARG A O 1
ATOM 737 N N . LEU A 1 99 ? 4.593 0.308 -26.318 1.00 91.94 99 LEU A N 1
ATOM 738 C CA . LEU A 1 99 ? 4.074 -0.034 -24.994 1.00 91.94 99 LEU A CA 1
ATOM 739 C C . LEU A 1 99 ? 2.601 -0.454 -25.063 1.00 91.94 99 LEU A C 1
ATOM 741 O O . LEU A 1 99 ? 2.246 -1.445 -24.435 1.00 91.94 99 LEU A O 1
ATOM 745 N N . GLU A 1 100 ? 1.769 0.208 -25.879 1.00 94.88 100 GLU A N 1
ATOM 746 C CA . GLU A 1 100 ? 0.385 -0.228 -26.134 1.00 94.88 100 GLU A CA 1
ATOM 747 C C . GLU A 1 100 ? 0.329 -1.662 -26.675 1.00 94.88 100 GLU A C 1
ATOM 749 O O . GLU A 1 100 ? -0.414 -2.499 -26.160 1.00 94.88 100 GLU A O 1
ATOM 754 N N . ALA A 1 101 ? 1.170 -1.986 -27.659 1.00 88.31 101 ALA A N 1
ATOM 755 C CA . ALA A 1 101 ? 1.226 -3.331 -28.215 1.00 88.31 101 ALA A CA 1
ATOM 756 C C . ALA A 1 101 ? 1.640 -4.384 -27.169 1.00 88.31 101 ALA A C 1
ATOM 758 O O . ALA A 1 101 ? 1.104 -5.496 -27.176 1.00 88.31 101 ALA A O 1
ATOM 759 N N . GLN A 1 102 ? 2.563 -4.043 -26.262 1.00 86.38 102 GLN A N 1
ATOM 760 C CA . GLN A 1 102 ? 2.995 -4.926 -25.175 1.00 86.38 102 GLN A CA 1
ATOM 761 C C . GLN A 1 102 ? 1.894 -5.150 -24.136 1.00 86.38 102 GLN A C 1
ATOM 763 O O . GLN A 1 102 ? 1.550 -6.303 -23.877 1.00 86.38 102 GLN A O 1
ATOM 768 N N . VAL A 1 103 ? 1.295 -4.084 -23.587 1.00 91.38 103 VAL A N 1
ATOM 769 C CA . VAL A 1 103 ? 0.235 -4.223 -22.569 1.00 91.38 103 VAL A CA 1
ATOM 770 C C . VAL A 1 103 ? -0.974 -4.976 -23.118 1.00 91.38 103 VAL A C 1
ATOM 772 O O . VAL A 1 103 ? -1.554 -5.803 -22.419 1.00 91.38 103 VAL A O 1
ATOM 775 N N . ARG A 1 104 ? -1.306 -4.780 -24.402 1.00 90.44 104 ARG A N 1
ATOM 776 C CA . ARG A 1 104 ? -2.387 -5.512 -25.068 1.00 90.44 104 ARG A CA 1
ATOM 777 C C . ARG A 1 104 ? -2.048 -6.987 -25.274 1.00 90.44 104 ARG A C 1
ATOM 779 O O . ARG A 1 104 ? -2.923 -7.831 -25.105 1.00 90.44 104 ARG A O 1
ATOM 786 N N . LYS A 1 105 ? -0.797 -7.316 -25.620 1.00 84.56 105 LYS A N 1
ATOM 787 C CA . LYS A 1 105 ? -0.332 -8.711 -25.727 1.00 84.56 105 LYS A CA 1
ATOM 788 C C . LYS A 1 105 ? -0.402 -9.431 -24.377 1.00 84.56 105 LYS A C 1
ATOM 790 O O . LYS A 1 105 ? -0.742 -10.608 -24.348 1.00 84.56 105 LYS A O 1
ATOM 795 N N . LEU A 1 106 ? -0.106 -8.720 -23.291 1.00 82.81 106 LEU A N 1
ATOM 796 C CA . LEU A 1 106 ? -0.190 -9.220 -21.917 1.00 82.81 106 LEU A CA 1
ATOM 797 C C . LEU A 1 106 ? -1.618 -9.191 -21.346 1.00 82.81 106 LEU A C 1
ATOM 799 O O . LEU A 1 106 ? -1.840 -9.637 -20.226 1.00 82.81 106 LEU A O 1
ATOM 803 N N . VAL A 1 107 ? -2.593 -8.688 -22.114 1.00 87.75 107 VAL A N 1
ATOM 804 C CA . VAL A 1 107 ? -4.009 -8.586 -21.720 1.00 87.75 107 VAL A CA 1
ATOM 805 C C . VAL A 1 107 ? -4.190 -7.775 -20.427 1.00 87.75 107 VAL A C 1
ATOM 807 O O . VAL A 1 107 ? -5.061 -8.045 -19.601 1.00 87.75 107 VAL A O 1
ATOM 810 N N . TRP A 1 108 ? -3.354 -6.757 -20.229 1.00 91.94 108 TRP A N 1
ATOM 811 C CA . TRP A 1 108 ? -3.455 -5.893 -19.061 1.00 91.94 108 TRP A CA 1
ATOM 812 C C . TRP A 1 108 ? -4.605 -4.889 -19.220 1.00 91.94 108 TRP A C 1
ATOM 814 O O . TRP A 1 108 ? -4.747 -4.295 -20.293 1.00 91.94 108 TRP A O 1
ATOM 824 N N . PRO A 1 109 ? -5.405 -4.637 -18.165 1.00 93.12 109 PRO A N 1
ATOM 825 C CA . PRO A 1 109 ? -6.487 -3.654 -18.178 1.00 93.12 109 PRO A CA 1
ATOM 826 C C . PRO A 1 109 ? -5.911 -2.236 -18.031 1.00 93.12 109 PRO A C 1
ATOM 828 O O . PRO A 1 109 ? -6.061 -1.574 -17.003 1.00 93.12 109 PRO A O 1
ATOM 831 N N . CYS A 1 110 ? -5.178 -1.805 -19.057 1.00 94.38 110 CYS A N 1
ATOM 832 C CA . CYS A 1 110 ? -4.421 -0.564 -19.090 1.00 94.38 110 CYS A CA 1
ATOM 833 C C . CYS A 1 110 ? -4.618 0.152 -20.430 1.00 94.38 110 CYS A C 1
ATOM 835 O O . CYS A 1 110 ? -4.554 -0.469 -21.491 1.00 94.38 110 CYS A O 1
ATOM 837 N N . LEU A 1 111 ? -4.812 1.471 -20.377 1.00 97.00 111 LEU A N 1
ATOM 838 C CA . LEU A 1 111 ? -4.810 2.330 -21.561 1.00 97.00 111 LEU A CA 1
ATOM 839 C C . LEU A 1 111 ? -3.493 3.080 -21.676 1.00 97.00 111 LEU A C 1
ATOM 841 O O . LEU A 1 111 ? -2.937 3.523 -20.676 1.00 97.00 111 LEU A O 1
ATOM 845 N N . VAL A 1 112 ? -3.033 3.296 -22.906 1.00 96.94 112 VAL A N 1
ATOM 846 C CA . VAL A 1 112 ? -1.801 4.040 -23.170 1.00 96.94 112 VAL A CA 1
ATOM 847 C C . VAL A 1 112 ? -2.119 5.349 -23.880 1.00 96.94 112 VAL A C 1
ATOM 849 O O . VAL A 1 112 ? -2.982 5.408 -24.758 1.00 96.94 112 VAL A O 1
ATOM 852 N N . SER A 1 113 ? -1.420 6.418 -23.513 1.00 95.12 113 SER A N 1
ATOM 853 C CA . SER A 1 113 ? -1.437 7.671 -24.268 1.00 95.12 113 SER A CA 1
ATOM 854 C C . SER A 1 113 ? -0.038 8.241 -24.432 1.00 95.12 113 SER A C 1
ATOM 856 O O . SER A 1 113 ? 0.850 7.991 -23.621 1.00 95.12 113 SER A O 1
ATOM 858 N N . GLU A 1 114 ? 0.154 9.070 -25.451 1.00 91.25 114 GLU A N 1
ATOM 859 C CA . GLU A 1 114 ? 1.403 9.818 -25.605 1.00 91.25 114 GLU A CA 1
ATOM 860 C C . GLU A 1 114 ? 1.592 10.809 -24.445 1.00 91.25 114 GLU A C 1
ATOM 862 O O . GLU A 1 114 ? 0.624 11.353 -23.907 1.00 91.25 114 GLU A O 1
ATOM 867 N N . SER A 1 115 ? 2.840 11.104 -24.091 1.00 83.81 115 SER A N 1
ATOM 868 C CA . SER A 1 115 ? 3.163 12.320 -23.345 1.00 83.81 115 SER A CA 1
ATOM 869 C C . SER A 1 115 ? 3.404 13.491 -24.304 1.00 83.81 115 SER A C 1
ATOM 871 O O . SER A 1 115 ? 3.411 13.340 -25.527 1.00 83.81 115 SER A O 1
ATOM 873 N N . LYS A 1 116 ? 3.602 14.704 -23.772 1.00 74.44 116 LYS A N 1
ATOM 874 C CA . LYS A 1 116 ? 3.918 15.886 -24.601 1.00 74.44 116 LYS A CA 1
ATOM 875 C C . LYS A 1 116 ? 5.163 15.683 -25.465 1.00 74.44 116 LYS A C 1
ATOM 877 O O . LYS A 1 116 ? 5.237 16.214 -26.567 1.00 74.44 116 LYS A O 1
ATOM 882 N N . SER A 1 117 ? 6.149 14.973 -24.926 1.00 68.88 117 SER A N 1
ATOM 883 C CA . SER A 1 117 ? 7.503 14.903 -25.472 1.00 68.88 117 SER A CA 1
ATOM 884 C C . SER A 1 117 ? 7.824 13.506 -25.995 1.00 68.88 117 SER A C 1
ATOM 886 O O . SER A 1 117 ? 8.939 13.039 -25.790 1.00 68.88 117 SER A O 1
ATOM 888 N N . SER A 1 118 ? 6.862 12.822 -26.624 1.00 70.88 118 SER A N 1
ATOM 889 C CA . SER A 1 118 ? 7.002 11.439 -27.127 1.00 70.88 118 SER A CA 1
ATOM 890 C C . SER A 1 118 ? 7.276 10.357 -26.067 1.00 70.88 118 SER A C 1
ATOM 892 O O . SER A 1 118 ? 7.580 9.225 -26.426 1.00 70.88 118 SER A O 1
ATOM 894 N N . GLY A 1 119 ? 7.110 10.683 -24.780 1.00 84.81 119 GLY A N 1
ATOM 895 C CA . GLY A 1 119 ? 7.019 9.692 -23.705 1.00 84.81 119 GLY A CA 1
ATOM 896 C C . GLY A 1 119 ? 5.667 8.969 -23.722 1.00 84.81 119 GLY A C 1
ATOM 897 O O . GLY A 1 119 ? 4.868 9.140 -24.651 1.00 84.81 119 GLY A O 1
ATOM 898 N N . ALA A 1 120 ? 5.370 8.207 -22.672 1.00 91.81 120 ALA A N 1
ATOM 899 C CA . ALA A 1 120 ? 4.129 7.443 -22.575 1.00 91.81 120 ALA A CA 1
ATOM 900 C C . ALA A 1 120 ? 3.497 7.546 -21.187 1.00 91.81 120 ALA A C 1
ATOM 902 O O . ALA A 1 120 ? 4.196 7.565 -20.182 1.00 91.81 120 ALA A O 1
ATOM 903 N N . TYR A 1 121 ? 2.170 7.551 -21.152 1.00 95.38 121 TYR A N 1
ATOM 904 C CA . TYR A 1 121 ? 1.385 7.371 -19.941 1.00 95.38 121 TYR A CA 1
ATOM 905 C C . TYR A 1 121 ? 0.667 6.029 -20.002 1.00 95.38 121 TYR A C 1
ATOM 907 O O . TYR A 1 121 ? 0.018 5.737 -21.008 1.00 95.38 121 TYR A O 1
ATOM 915 N N . LEU A 1 122 ? 0.758 5.242 -18.932 1.00 97.12 122 LEU A N 1
ATOM 916 C CA . LEU A 1 122 ? -0.002 4.005 -18.753 1.00 97.12 122 LEU A CA 1
ATOM 917 C C . LEU A 1 122 ? -1.047 4.222 -17.665 1.00 97.12 122 LEU A C 1
ATOM 919 O O . LEU A 1 122 ? -0.696 4.441 -16.507 1.00 97.12 122 LEU A O 1
ATOM 923 N N . TRP A 1 123 ? -2.318 4.155 -18.040 1.00 98.12 123 TRP A N 1
ATOM 924 C CA . TRP A 1 123 ? -3.465 4.481 -17.202 1.00 98.12 123 TRP A CA 1
ATOM 925 C C . TRP A 1 123 ? -4.166 3.219 -16.711 1.00 98.12 123 TRP A C 1
ATOM 927 O O . TRP A 1 123 ? -4.473 2.328 -17.503 1.00 98.12 123 TRP A O 1
ATOM 937 N N . PHE A 1 124 ? -4.471 3.178 -15.418 1.00 98.06 124 PHE A N 1
ATOM 938 C CA . PHE A 1 124 ? -5.207 2.097 -14.761 1.00 98.06 124 PHE A CA 1
ATOM 939 C C . PHE A 1 124 ? -6.439 2.672 -14.070 1.00 98.06 124 PHE A C 1
ATOM 941 O O . PHE A 1 124 ? -6.354 3.741 -13.468 1.00 98.06 124 PHE A O 1
ATOM 948 N N . PHE A 1 125 ? -7.565 1.960 -14.115 1.00 98.31 125 PHE A N 1
ATOM 949 C CA . PHE A 1 125 ? -8.845 2.428 -13.576 1.00 98.31 125 PHE A CA 1
ATOM 950 C C . PHE A 1 125 ? -9.418 1.413 -12.589 1.00 98.31 125 PHE A C 1
ATOM 952 O O . PHE A 1 125 ? -9.338 0.205 -12.810 1.00 98.31 125 PHE A O 1
ATOM 959 N N . PHE A 1 126 ? -10.012 1.893 -11.498 1.00 97.88 126 PHE A N 1
ATOM 960 C CA . PHE A 1 126 ? -10.485 1.052 -10.401 1.00 97.88 126 PHE A CA 1
ATOM 961 C C . PHE A 1 126 ? -12.004 1.097 -10.261 1.00 97.88 126 PHE A C 1
ATOM 963 O O . PHE A 1 126 ? -12.635 2.141 -10.412 1.00 97.88 126 PHE A O 1
ATOM 970 N N . GLN A 1 127 ? -12.597 -0.045 -9.912 1.00 96.94 127 GLN A N 1
ATOM 971 C CA . GLN A 1 127 ? -14.045 -0.172 -9.696 1.00 96.94 127 GLN A CA 1
ATOM 972 C C . GLN A 1 127 ? -14.538 0.608 -8.467 1.00 96.94 127 GLN A C 1
ATOM 974 O O . GLN A 1 127 ? -15.696 1.014 -8.412 1.00 96.94 127 GLN A O 1
ATOM 979 N N . LYS A 1 128 ? -13.667 0.812 -7.471 1.00 96.12 128 LYS A N 1
ATOM 980 C CA . LYS A 1 128 ? -13.973 1.509 -6.215 1.00 96.12 128 LYS A CA 1
ATOM 981 C C . LYS A 1 128 ? -12.776 2.332 -5.725 1.00 96.12 128 LYS A C 1
ATOM 983 O O . LYS A 1 128 ? -11.643 2.011 -6.096 1.00 96.12 128 LYS A O 1
ATOM 988 N N . PRO A 1 129 ? -12.988 3.348 -4.862 1.00 97.38 129 PRO A N 1
ATOM 989 C CA . PRO A 1 129 ? -11.897 4.115 -4.268 1.00 97.38 129 PRO A CA 1
ATOM 990 C C . PRO A 1 129 ? -10.880 3.202 -3.575 1.00 97.38 129 PRO A C 1
ATOM 992 O O . PRO A 1 129 ? -11.198 2.523 -2.595 1.00 97.38 129 PRO A O 1
ATOM 995 N N . THR A 1 130 ? -9.655 3.188 -4.093 1.00 94.25 130 THR A N 1
ATOM 996 C CA . THR A 1 130 ? -8.620 2.215 -3.729 1.00 94.25 130 THR A CA 1
ATOM 997 C C . THR A 1 130 ? -7.438 2.913 -3.046 1.00 94.25 130 THR A C 1
ATOM 999 O O . THR A 1 130 ? -6.971 3.930 -3.560 1.00 94.25 130 THR A O 1
ATOM 1002 N N . PRO A 1 131 ? -6.927 2.411 -1.902 1.00 91.88 131 PRO A N 1
ATOM 1003 C CA . PRO A 1 131 ? -5.799 3.032 -1.207 1.00 91.88 131 PRO A CA 1
ATOM 1004 C C . PRO A 1 131 ? -4.503 3.022 -2.032 1.00 91.88 131 PRO A C 1
ATOM 1006 O O . PRO A 1 131 ? -4.061 1.970 -2.491 1.00 91.88 131 PRO A O 1
ATOM 1009 N N . MET A 1 132 ? -3.823 4.168 -2.115 1.00 88.19 132 MET A N 1
ATOM 1010 C CA . MET A 1 132 ? -2.521 4.343 -2.775 1.00 88.19 132 MET A CA 1
ATOM 1011 C C . MET A 1 132 ? -1.489 3.296 -2.341 1.00 88.19 132 MET A C 1
ATOM 1013 O O . MET A 1 132 ? -0.753 2.782 -3.179 1.00 88.19 132 MET A O 1
ATOM 1017 N N . ALA A 1 133 ? -1.457 2.954 -1.049 1.00 80.75 133 ALA A N 1
ATOM 1018 C CA . ALA A 1 133 ? -0.525 1.971 -0.494 1.00 80.75 133 ALA A CA 1
ATOM 1019 C C . ALA A 1 133 ? -0.676 0.566 -1.111 1.00 80.75 133 ALA A C 1
ATOM 1021 O O . ALA A 1 133 ? 0.265 -0.220 -1.080 1.00 80.75 133 ALA A O 1
ATOM 1022 N N . GLN A 1 134 ? -1.846 0.251 -1.674 1.00 81.00 134 GLN A N 1
ATOM 1023 C CA . GLN A 1 134 ? -2.092 -1.002 -2.388 1.00 81.00 134 GLN A CA 1
ATOM 1024 C C . GLN A 1 134 ? -1.821 -0.874 -3.891 1.00 81.00 134 GLN A C 1
ATOM 1026 O O . GLN A 1 134 ? -1.385 -1.840 -4.510 1.00 81.00 134 GLN A O 1
ATOM 1031 N N . VAL A 1 135 ? -2.050 0.314 -4.458 1.00 87.12 135 VAL A N 1
ATOM 1032 C CA . VAL A 1 135 ? -1.887 0.605 -5.889 1.00 87.12 135 VAL A CA 1
ATOM 1033 C C . VAL A 1 135 ? -0.414 0.706 -6.289 1.00 87.12 135 VAL A C 1
ATOM 1035 O O . VAL A 1 135 ? -0.006 0.069 -7.254 1.00 87.12 135 VAL A O 1
ATOM 1038 N N . GLN A 1 136 ? 0.405 1.463 -5.549 1.00 83.75 136 GLN A N 1
ATOM 1039 C CA . GLN A 1 136 ? 1.805 1.711 -5.927 1.00 83.75 136 GLN A CA 1
ATOM 1040 C C . GLN A 1 136 ? 2.650 0.436 -6.106 1.00 83.75 136 GLN A C 1
ATOM 1042 O O . GLN A 1 136 ? 3.368 0.368 -7.102 1.00 83.75 136 GLN A O 1
ATOM 1047 N N . PRO A 1 137 ? 2.572 -0.586 -5.225 1.00 80.75 137 PRO A N 1
ATOM 1048 C CA . PRO A 1 137 ? 3.309 -1.834 -5.429 1.00 80.75 137 PRO A CA 1
ATOM 1049 C C . PRO A 1 137 ? 2.939 -2.555 -6.730 1.00 80.75 137 PRO A C 1
ATOM 1051 O O . PRO A 1 137 ? 3.804 -3.134 -7.375 1.00 80.75 137 PRO A O 1
ATOM 1054 N N . VAL A 1 138 ? 1.667 -2.493 -7.133 1.00 84.94 138 VAL A N 1
ATOM 1055 C CA . VAL A 1 138 ? 1.202 -3.100 -8.386 1.00 84.94 138 VAL A CA 1
ATOM 1056 C C . VAL A 1 138 ? 1.724 -2.321 -9.589 1.00 84.94 138 VAL A C 1
ATOM 1058 O O . VAL A 1 138 ? 2.275 -2.923 -10.500 1.00 84.94 138 VAL A O 1
ATOM 1061 N N . LEU A 1 139 ? 1.641 -0.986 -9.578 1.00 87.88 139 LEU A N 1
ATOM 1062 C CA . LEU A 1 139 ? 2.208 -0.174 -10.664 1.00 87.88 139 LEU A CA 1
ATOM 1063 C C . LEU A 1 139 ? 3.715 -0.403 -10.826 1.00 87.88 139 LEU A C 1
ATOM 1065 O O . LEU A 1 139 ? 4.215 -0.430 -11.945 1.00 87.88 139 LEU A O 1
ATOM 1069 N N . PHE A 1 140 ? 4.425 -0.585 -9.710 1.00 79.56 140 PHE A N 1
ATOM 1070 C CA . PHE A 1 140 ? 5.845 -0.914 -9.716 1.00 79.56 140 PHE A CA 1
ATOM 1071 C C . PHE A 1 140 ? 6.109 -2.267 -10.397 1.00 79.56 140 PHE A C 1
ATOM 1073 O O . PHE A 1 140 ? 6.923 -2.333 -11.312 1.00 79.56 140 PHE A O 1
ATOM 1080 N N . ALA A 1 141 ? 5.364 -3.317 -10.034 1.00 75.81 141 ALA A N 1
ATOM 1081 C CA . ALA A 1 141 ? 5.477 -4.627 -10.684 1.00 75.81 141 ALA A CA 1
ATOM 1082 C C . ALA A 1 141 ? 5.175 -4.567 -12.195 1.00 75.81 141 ALA A C 1
ATOM 1084 O O . ALA A 1 141 ? 5.828 -5.232 -12.995 1.00 75.81 141 ALA A O 1
ATOM 1085 N N . PHE A 1 142 ? 4.221 -3.727 -12.603 1.00 84.00 142 PHE A N 1
ATOM 1086 C CA . PHE A 1 142 ? 3.871 -3.536 -14.010 1.00 84.00 142 PHE A CA 1
ATOM 1087 C C . PHE A 1 142 ? 4.974 -2.790 -14.773 1.00 84.00 142 PHE A C 1
ATOM 1089 O O . PHE A 1 142 ? 5.307 -3.164 -15.897 1.00 84.00 142 PHE A O 1
ATOM 1096 N N . ALA A 1 143 ? 5.578 -1.767 -14.160 1.00 82.19 143 ALA A N 1
ATOM 1097 C CA . ALA A 1 143 ? 6.733 -1.074 -14.727 1.00 82.19 143 ALA A CA 1
ATOM 1098 C C . ALA A 1 143 ? 7.922 -2.028 -14.938 1.00 82.19 143 ALA A C 1
ATOM 1100 O O . ALA A 1 143 ? 8.539 -2.013 -16.006 1.00 82.19 143 ALA A O 1
ATOM 1101 N N . ALA A 1 144 ? 8.186 -2.890 -13.952 1.00 72.38 144 ALA A N 1
ATOM 1102 C CA . ALA A 1 144 ? 9.224 -3.914 -14.006 1.00 72.38 144 ALA A CA 1
ATOM 1103 C C . ALA A 1 144 ? 8.973 -4.935 -15.128 1.00 72.38 144 ALA A C 1
ATOM 1105 O O . ALA A 1 144 ? 9.842 -5.169 -15.969 1.00 72.38 144 ALA A O 1
ATOM 1106 N N . ALA A 1 145 ? 7.762 -5.495 -15.206 1.00 73.25 145 ALA A N 1
ATOM 1107 C CA . ALA A 1 145 ? 7.426 -6.504 -16.211 1.00 73.25 145 ALA A CA 1
ATOM 1108 C C . ALA A 1 145 ? 7.432 -5.965 -17.652 1.00 73.25 145 ALA A C 1
ATOM 1110 O O . ALA A 1 145 ? 7.783 -6.695 -18.578 1.00 73.25 145 ALA A O 1
ATOM 1111 N N . LEU A 1 146 ? 7.122 -4.680 -17.860 1.00 77.12 146 LEU A N 1
ATOM 1112 C CA . LEU A 1 146 ? 7.276 -4.037 -19.172 1.00 77.12 146 LEU A CA 1
ATOM 1113 C C . LEU A 1 146 ? 8.714 -3.620 -19.488 1.00 77.12 146 LEU A C 1
ATOM 1115 O O . LEU A 1 146 ? 8.975 -3.203 -20.618 1.00 77.12 146 LEU A O 1
ATOM 1119 N N . ARG A 1 147 ? 9.633 -3.709 -18.516 1.00 74.94 147 ARG A N 1
ATOM 1120 C CA . ARG A 1 147 ? 11.013 -3.214 -18.622 1.00 74.94 147 ARG A CA 1
ATOM 1121 C C . ARG A 1 147 ? 11.033 -1.779 -19.154 1.00 74.94 147 ARG A C 1
ATOM 1123 O O . ARG A 1 147 ? 11.680 -1.487 -20.161 1.00 74.94 147 ARG A O 1
ATOM 1130 N N . LEU A 1 148 ? 10.230 -0.911 -18.528 1.00 78.62 148 LEU A N 1
ATOM 1131 C CA . LEU A 1 148 ? 10.034 0.455 -19.011 1.00 78.62 148 LEU A CA 1
ATOM 1132 C C . LEU A 1 148 ? 11.384 1.180 -19.137 1.00 78.62 148 LEU A C 1
ATOM 1134 O O . LEU A 1 148 ? 12.166 1.168 -18.188 1.00 78.62 148 LEU A O 1
ATOM 1138 N N . PRO A 1 149 ? 11.672 1.813 -20.288 1.00 66.81 149 PRO A N 1
ATOM 1139 C CA . PRO A 1 149 ? 12.944 2.487 -20.491 1.00 66.81 149 PRO A CA 1
ATOM 1140 C C . PRO A 1 149 ? 12.993 3.811 -19.725 1.00 66.81 149 PRO A C 1
ATOM 1142 O O . PRO A 1 149 ? 11.989 4.512 -19.595 1.00 66.81 149 PRO A O 1
ATOM 1145 N N . GLY A 1 150 ? 14.196 4.208 -19.309 1.00 68.88 150 GLY A N 1
ATOM 1146 C CA . GLY A 1 150 ? 14.447 5.525 -18.728 1.00 68.88 150 GLY A CA 1
ATOM 1147 C C . GLY A 1 150 ? 13.789 5.751 -17.364 1.00 68.88 150 GLY A C 1
ATOM 1148 O O . GLY A 1 150 ? 13.479 4.822 -16.623 1.00 68.88 150 GLY A O 1
ATOM 1149 N N . LYS A 1 151 ? 13.616 7.026 -17.005 1.00 74.31 151 LYS A N 1
ATOM 1150 C CA . LYS A 1 151 ? 12.976 7.400 -15.740 1.00 74.31 151 LYS A CA 1
ATOM 1151 C C . LYS A 1 151 ? 11.465 7.284 -15.887 1.00 74.31 151 LYS A C 1
ATOM 1153 O O . LYS A 1 151 ? 10.918 7.639 -16.925 1.00 74.31 151 LYS A O 1
ATOM 1158 N N . TYR A 1 152 ? 10.792 6.852 -14.830 1.00 83.81 152 TYR A N 1
ATOM 1159 C CA . TYR A 1 152 ? 9.339 6.895 -14.758 1.00 83.81 152 TYR A CA 1
ATOM 1160 C C . TYR A 1 152 ? 8.868 7.342 -13.374 1.00 83.81 152 TYR A C 1
ATOM 1162 O O . TYR A 1 152 ? 9.550 7.140 -12.365 1.00 83.81 152 TYR A O 1
ATOM 1170 N N . GLU A 1 153 ? 7.688 7.949 -13.324 1.00 86.06 153 GLU A N 1
ATOM 1171 C CA . GLU A 1 153 ? 7.023 8.369 -12.096 1.00 86.06 153 GLU A CA 1
ATOM 1172 C C . GLU A 1 153 ? 5.693 7.629 -11.917 1.00 86.06 153 GLU A C 1
ATOM 1174 O O . GLU A 1 153 ? 4.940 7.414 -12.865 1.00 86.06 153 GLU A O 1
ATOM 1179 N N . LEU A 1 154 ? 5.388 7.241 -10.677 1.00 90.12 154 LEU A N 1
ATOM 1180 C CA . LEU A 1 154 ? 4.145 6.551 -10.329 1.00 90.12 154 LEU A CA 1
ATOM 1181 C C . LEU A 1 154 ? 3.155 7.530 -9.695 1.00 90.12 154 LEU A C 1
ATOM 1183 O O . LEU A 1 154 ? 3.493 8.222 -8.734 1.00 90.12 154 LEU A O 1
ATOM 1187 N N . PHE A 1 155 ? 1.917 7.532 -10.183 1.00 93.69 155 PHE A N 1
ATOM 1188 C CA . PHE A 1 155 ? 0.800 8.292 -9.633 1.00 93.69 155 PHE A CA 1
ATOM 1189 C C . PHE A 1 155 ? -0.326 7.338 -9.209 1.00 93.69 155 PHE A C 1
ATOM 1191 O O . PHE A 1 155 ? -0.681 6.441 -9.975 1.00 93.69 155 PHE A O 1
ATOM 1198 N N . PRO A 1 156 ? -0.929 7.517 -8.021 1.00 91.69 156 PRO A N 1
ATOM 1199 C CA . PRO A 1 156 ? -0.764 8.644 -7.092 1.00 91.69 156 PRO A CA 1
ATOM 1200 C C . PRO A 1 156 ? 0.601 8.717 -6.393 1.00 91.69 156 PRO A C 1
ATOM 1202 O O . PRO A 1 156 ? 1.239 7.697 -6.152 1.00 91.69 156 PRO A O 1
ATOM 1205 N N . ALA A 1 157 ? 1.010 9.934 -6.024 1.00 84.69 157 ALA A N 1
ATOM 1206 C CA . ALA A 1 157 ? 2.194 10.220 -5.215 1.00 84.69 157 ALA A CA 1
ATOM 1207 C C . ALA A 1 157 ? 1.956 11.445 -4.321 1.00 84.69 157 ALA A C 1
ATOM 1209 O O . ALA A 1 157 ? 1.195 12.342 -4.681 1.00 84.69 157 ALA A O 1
ATOM 1210 N N . THR A 1 158 ? 2.631 11.509 -3.172 1.00 78.69 158 THR A N 1
ATOM 1211 C CA . THR A 1 158 ? 2.581 12.659 -2.253 1.00 78.69 158 THR A CA 1
ATOM 1212 C C . THR A 1 158 ? 3.765 13.593 -2.495 1.00 78.69 158 THR A C 1
ATOM 1214 O O . THR A 1 158 ? 4.909 13.151 -2.617 1.00 78.69 158 THR A O 1
ATOM 1217 N N . ASP A 1 159 ? 3.503 14.895 -2.536 1.00 68.75 159 ASP A N 1
ATOM 1218 C CA . ASP A 1 159 ? 4.517 15.938 -2.527 1.00 68.75 159 ASP A CA 1
ATOM 1219 C C . ASP A 1 159 ? 5.127 16.050 -1.124 1.00 68.75 159 ASP A C 1
ATOM 1221 O O . ASP A 1 159 ? 4.474 16.442 -0.153 1.00 68.75 159 ASP A O 1
ATOM 1225 N N . LYS A 1 160 ? 6.412 15.703 -1.018 1.00 57.97 160 LYS A N 1
ATOM 1226 C CA . LYS A 1 160 ? 7.149 15.694 0.251 1.00 57.97 160 LYS A CA 1
ATOM 1227 C C . LYS A 1 160 ? 7.374 17.092 0.842 1.00 57.97 160 LYS A C 1
ATOM 1229 O O . LYS A 1 160 ? 7.685 17.179 2.025 1.00 57.97 160 LYS A O 1
ATOM 1234 N N . LYS A 1 161 ? 7.276 18.164 0.046 1.00 50.94 161 LYS A N 1
ATOM 1235 C CA . LYS A 1 161 ? 7.529 19.547 0.484 1.00 50.94 161 LYS A CA 1
ATOM 1236 C C . LYS A 1 161 ? 6.260 20.236 0.973 1.00 50.94 161 LYS A C 1
ATOM 1238 O O . LYS A 1 161 ? 6.322 20.982 1.942 1.00 50.94 161 LYS A O 1
ATOM 1243 N N . VAL A 1 162 ? 5.136 20.005 0.295 1.00 60.25 162 VAL A N 1
ATOM 1244 C CA . VAL A 1 162 ? 3.872 20.723 0.550 1.00 60.25 162 VAL A CA 1
ATOM 1245 C C . VAL A 1 162 ? 2.866 19.871 1.338 1.00 60.25 162 VAL A C 1
ATOM 1247 O O . VAL A 1 162 ? 1.938 20.411 1.931 1.00 60.25 162 VAL A O 1
ATOM 1250 N N . GLY A 1 163 ? 3.060 18.547 1.410 1.00 55.12 163 GLY A N 1
ATOM 1251 C CA . GLY A 1 163 ? 2.216 17.650 2.210 1.00 55.12 163 GLY A CA 1
ATOM 1252 C C . GLY A 1 163 ? 0.871 17.281 1.569 1.00 55.12 163 GLY A C 1
ATOM 1253 O O . GLY A 1 163 ? -0.022 16.818 2.272 1.00 55.12 163 GLY A O 1
ATOM 1254 N N . GLY A 1 164 ? 0.726 17.462 0.250 1.00 68.94 164 GLY A N 1
ATOM 1255 C CA . GLY A 1 164 ? -0.469 17.121 -0.540 1.00 68.94 164 GLY A CA 1
ATOM 1256 C C . GLY A 1 164 ? -0.153 16.175 -1.702 1.00 68.94 164 GLY A C 1
ATOM 1257 O O . GLY A 1 164 ? 0.999 15.802 -1.905 1.00 68.94 164 GLY A O 1
ATOM 1258 N N . GLY A 1 165 ? -1.151 15.745 -2.472 1.00 79.75 165 GLY A N 1
ATOM 1259 C CA . GLY A 1 165 ? -0.909 14.876 -3.627 1.00 79.75 165 GLY A CA 1
ATOM 1260 C C . GLY A 1 165 ? -0.307 15.609 -4.829 1.00 79.75 165 GLY A C 1
ATOM 1261 O O . GLY A 1 165 ? -0.612 16.772 -5.084 1.00 79.75 165 GLY A O 1
ATOM 1262 N N . ARG A 1 166 ? 0.553 14.921 -5.585 1.00 86.88 166 ARG A N 1
ATOM 1263 C CA . ARG A 1 166 ? 1.107 15.423 -6.849 1.00 86.88 166 ARG A CA 1
ATOM 1264 C C . ARG A 1 166 ? 0.045 15.384 -7.948 1.00 86.88 166 ARG A C 1
ATOM 1266 O O . ARG A 1 166 ? -0.816 14.501 -7.959 1.00 86.88 166 ARG A O 1
ATOM 1273 N N . THR A 1 167 ? 0.130 16.332 -8.876 1.00 90.94 167 THR A N 1
ATOM 1274 C CA . THR A 1 167 ? -0.734 16.402 -10.056 1.00 90.94 167 THR A CA 1
ATOM 1275 C C . THR A 1 167 ? -0.057 15.760 -11.265 1.00 90.94 167 THR A C 1
ATOM 1277 O O . THR A 1 167 ? 1.160 15.847 -11.421 1.00 90.94 167 THR A O 1
ATOM 1280 N N . VAL A 1 168 ? -0.850 15.125 -12.127 1.00 93.06 168 VAL A N 1
ATOM 1281 C CA . VAL A 1 168 ? -0.408 14.575 -13.418 1.00 93.06 168 VAL A CA 1
ATOM 1282 C C . VAL A 1 168 ? -1.302 15.116 -14.527 1.00 93.06 168 VAL A C 1
ATOM 1284 O O . VAL A 1 168 ? -2.496 15.335 -14.314 1.00 93.06 168 VAL A O 1
ATOM 1287 N N . THR A 1 169 ? -0.718 15.399 -15.695 1.00 93.81 169 THR A N 1
ATOM 1288 C CA . THR A 1 169 ? -1.467 15.940 -16.840 1.00 93.81 169 THR A CA 1
ATOM 1289 C C . THR A 1 169 ? -2.352 14.859 -17.447 1.00 93.81 169 THR A C 1
ATOM 1291 O O . THR A 1 169 ? -1.861 13.785 -17.774 1.00 93.81 169 THR A O 1
ATOM 1294 N N . LEU A 1 170 ? -3.634 15.164 -17.632 1.00 95.19 170 LEU A N 1
ATOM 1295 C CA . LEU A 1 170 ? -4.616 14.238 -18.191 1.00 95.19 170 LEU A CA 1
ATOM 1296 C C . LEU A 1 170 ? -4.355 13.928 -19.684 1.00 95.19 170 LEU A C 1
ATOM 1298 O O . LEU A 1 170 ? -3.684 14.710 -20.376 1.00 95.19 170 LEU A O 1
ATOM 1302 N N . PRO A 1 171 ? -4.845 12.779 -20.191 1.00 94.38 171 PRO A N 1
ATOM 1303 C CA . PRO A 1 171 ? -4.678 12.399 -21.589 1.00 94.38 171 PRO A CA 1
ATOM 1304 C C . PRO A 1 171 ? -5.697 13.111 -22.487 1.00 94.38 171 PRO A C 1
ATOM 1306 O O . PRO A 1 171 ? -6.620 13.770 -22.025 1.00 94.38 171 PRO A O 1
ATOM 1309 N N . CYS A 1 172 ? -5.582 12.910 -23.798 1.00 90.88 172 CYS A N 1
ATOM 1310 C CA . CYS A 1 172 ? -6.520 13.415 -24.804 1.00 90.88 172 CYS A CA 1
ATOM 1311 C C . CYS A 1 172 ? -6.553 14.953 -24.934 1.00 90.88 172 CYS A C 1
ATOM 1313 O O . CYS A 1 172 ? -7.600 15.542 -25.211 1.00 90.88 172 CYS A O 1
ATOM 1315 N N . SER A 1 173 ? -5.401 15.616 -24.785 1.00 87.69 173 SER A N 1
ATOM 1316 C CA . SER A 1 173 ? -5.293 17.077 -24.883 1.00 87.69 173 SER A CA 1
ATOM 1317 C C . SER A 1 173 ? -5.137 17.574 -26.327 1.00 87.69 173 SER A C 1
ATOM 1319 O O . SER A 1 173 ? -4.035 17.884 -26.801 1.00 87.69 173 SER A O 1
ATOM 1321 N N . GLY A 1 174 ? -6.250 17.661 -27.058 1.00 78.75 174 GLY A N 1
ATOM 1322 C CA . GLY A 1 174 ? -6.242 18.021 -28.477 1.00 78.75 174 GLY A CA 1
ATOM 1323 C C . GLY A 1 174 ? -5.419 17.022 -29.301 1.00 78.75 174 GLY A C 1
ATOM 1324 O O . GLY A 1 174 ? -5.628 15.815 -29.213 1.00 78.75 174 GLY A O 1
ATOM 1325 N N . ASN A 1 175 ? -4.454 17.512 -30.088 1.00 75.12 175 ASN A N 1
ATOM 1326 C CA . ASN A 1 175 ? -3.522 16.656 -30.843 1.00 75.12 175 ASN A CA 1
ATOM 1327 C C . ASN A 1 175 ? -2.263 16.273 -30.047 1.00 75.12 175 ASN A C 1
ATOM 1329 O O . ASN A 1 175 ? -1.355 15.653 -30.594 1.00 75.12 175 ASN A O 1
ATOM 1333 N N . THR A 1 176 ? -2.191 16.652 -28.771 1.00 70.56 176 THR A N 1
ATOM 1334 C CA . THR A 1 176 ? -1.082 16.316 -27.877 1.00 70.56 176 THR A CA 1
ATOM 1335 C C . THR A 1 176 ? -1.584 15.314 -26.840 1.00 70.56 176 THR A C 1
ATOM 1337 O O . THR A 1 176 ? -2.694 15.449 -26.337 1.00 70.56 176 THR A O 1
ATOM 1340 N N . ARG A 1 177 ? -0.794 14.292 -26.505 1.00 85.44 177 ARG A N 1
ATOM 1341 C CA . ARG A 1 177 ? -1.195 13.244 -25.544 1.00 85.44 177 ARG A CA 1
ATOM 1342 C C . ARG A 1 177 ? -2.393 12.394 -25.972 1.00 85.44 177 ARG A C 1
ATOM 1344 O O . ARG A 1 177 ? -3.310 12.148 -25.192 1.00 85.44 177 ARG A O 1
ATOM 1351 N N . ARG A 1 178 ? -2.419 11.976 -27.235 1.00 90.50 178 ARG A N 1
ATOM 1352 C CA . ARG A 1 178 ? -3.511 11.161 -27.784 1.00 90.50 178 ARG A CA 1
ATOM 1353 C C . ARG A 1 178 ? -3.503 9.770 -27.154 1.00 90.50 178 ARG A C 1
ATOM 1355 O O . ARG A 1 178 ? -2.432 9.201 -26.945 1.00 90.50 178 ARG A O 1
ATOM 1362 N N . GLY A 1 179 ? -4.689 9.243 -26.863 1.00 93.94 179 GLY A N 1
ATOM 1363 C CA . GLY A 1 179 ? -4.854 7.839 -26.499 1.00 93.94 179 GLY A CA 1
ATOM 1364 C C . GLY A 1 179 ? -4.545 6.931 -27.684 1.00 93.94 179 GLY A C 1
ATOM 1365 O O . GLY A 1 179 ? -4.770 7.325 -28.830 1.00 93.94 179 GLY A O 1
ATOM 1366 N N . ILE A 1 180 ? -4.041 5.733 -27.406 1.00 95.00 180 ILE A N 1
ATOM 1367 C CA . ILE A 1 180 ? -3.681 4.737 -28.415 1.00 95.00 180 ILE A CA 1
ATOM 1368 C C . ILE A 1 180 ? -4.414 3.437 -28.101 1.00 95.00 180 ILE A C 1
ATOM 1370 O O . ILE A 1 180 ? -4.459 3.003 -26.949 1.00 95.00 180 ILE A O 1
ATOM 1374 N N . TRP A 1 181 ? -4.969 2.811 -29.133 1.00 94.62 181 TRP A N 1
ATOM 1375 C CA . TRP A 1 181 ? -5.503 1.459 -29.061 1.00 94.62 181 TRP A CA 1
ATOM 1376 C C . TRP A 1 181 ? -5.326 0.750 -30.396 1.00 94.62 181 TRP A C 1
ATOM 1378 O O . TRP A 1 181 ? -5.642 1.315 -31.441 1.00 94.62 181 TRP A O 1
ATOM 1388 N N . GLN A 1 182 ? -4.834 -0.490 -30.365 1.00 92.56 182 GLN A N 1
ATOM 1389 C CA . GLN A 1 182 ? -4.565 -1.292 -31.564 1.00 92.56 182 GLN A CA 1
ATOM 1390 C C . GLN A 1 182 ? -3.678 -0.556 -32.583 1.00 92.56 182 GLN A C 1
ATOM 1392 O O . GLN A 1 182 ? -3.898 -0.641 -33.788 1.00 92.56 182 GLN A O 1
ATOM 1397 N N . GLY A 1 183 ? -2.668 0.171 -32.091 1.00 89.94 183 GLY A N 1
ATOM 1398 C CA . GLY A 1 183 ? -1.759 0.968 -32.922 1.00 89.94 183 GLY A CA 1
ATOM 1399 C C . GLY A 1 183 ? -2.346 2.257 -33.514 1.00 89.94 183 GLY A C 1
ATOM 1400 O O . GLY A 1 183 ? -1.618 2.988 -34.180 1.00 89.94 183 GLY A O 1
ATOM 1401 N N . GLU A 1 184 ? -3.615 2.576 -33.252 1.00 93.00 184 GLU A N 1
ATOM 1402 C CA . GLU A 1 184 ? -4.300 3.753 -33.793 1.00 93.00 184 GLU A CA 1
ATOM 1403 C C . GLU A 1 184 ? -4.608 4.785 -32.705 1.00 93.00 184 GLU A C 1
ATOM 1405 O O . GLU A 1 184 ? -4.811 4.454 -31.533 1.00 93.00 184 GLU A O 1
ATOM 1410 N N . TYR A 1 185 ? -4.679 6.061 -33.093 1.00 93.75 185 TYR A N 1
ATOM 1411 C CA . TYR A 1 185 ? -5.100 7.120 -32.177 1.00 93.75 185 TYR A CA 1
ATOM 1412 C C . TYR A 1 185 ? -6.615 7.096 -31.976 1.00 93.75 185 TYR A C 1
ATOM 1414 O O . TYR A 1 185 ? -7.378 7.185 -32.940 1.00 93.75 185 TYR A O 1
ATOM 1422 N N . ILE A 1 186 ? -7.050 7.062 -30.718 1.00 93.69 186 ILE A N 1
ATOM 1423 C CA . ILE A 1 186 ? -8.470 7.066 -30.353 1.00 93.69 186 ILE A CA 1
ATOM 1424 C C . ILE A 1 186 ? -8.943 8.446 -29.895 1.00 93.69 186 ILE A C 1
ATOM 1426 O O . ILE A 1 186 ? -8.184 9.244 -29.340 1.00 93.69 186 ILE A O 1
ATOM 1430 N N . ASP A 1 187 ? -10.219 8.739 -30.142 1.00 91.50 187 ASP A N 1
ATOM 1431 C CA . ASP A 1 187 ? -10.860 9.961 -29.662 1.00 91.50 187 ASP A CA 1
ATOM 1432 C C . ASP A 1 187 ? -11.156 9.900 -28.142 1.00 91.50 187 ASP A C 1
ATOM 1434 O O . ASP A 1 187 ? -11.207 8.808 -27.564 1.00 91.50 187 ASP A O 1
ATOM 1438 N N . PRO A 1 188 ? -11.388 11.051 -27.479 1.00 91.50 188 PRO A N 1
ATOM 1439 C CA . PRO A 1 188 ? -11.619 11.088 -26.034 1.00 91.50 188 PRO A CA 1
ATOM 1440 C C . PRO A 1 188 ? -12.841 10.287 -25.566 1.00 91.50 188 PRO A C 1
ATOM 1442 O O . PRO A 1 188 ? -12.813 9.709 -24.484 1.00 91.50 188 PRO A O 1
ATOM 1445 N N . ALA A 1 189 ? -13.917 10.232 -26.359 1.00 91.19 189 ALA A N 1
ATOM 1446 C CA . ALA A 1 189 ? -15.116 9.491 -25.979 1.00 91.19 189 ALA A CA 1
ATOM 1447 C C . ALA A 1 189 ? -14.846 7.981 -26.004 1.00 91.19 189 ALA A C 1
ATOM 1449 O O . ALA A 1 189 ? -15.282 7.255 -25.113 1.00 91.19 189 ALA A O 1
ATOM 1450 N N . THR A 1 190 ? -14.096 7.511 -27.000 1.00 93.88 190 THR A N 1
ATOM 1451 C CA . THR A 1 190 ? -13.623 6.127 -27.083 1.00 93.88 190 THR A CA 1
ATOM 1452 C C . THR A 1 190 ? -12.688 5.792 -25.926 1.00 93.88 190 THR A C 1
ATOM 1454 O O . THR A 1 190 ? -12.900 4.776 -25.267 1.00 93.88 190 THR A O 1
ATOM 1457 N N . PHE A 1 191 ? -11.746 6.682 -25.601 1.00 95.06 191 PHE A N 1
ATOM 1458 C CA . PHE A 1 191 ? -10.874 6.528 -24.435 1.00 95.06 191 PHE A CA 1
ATOM 1459 C C . PHE A 1 191 ? -11.681 6.360 -23.138 1.00 95.06 191 PHE A C 1
ATOM 1461 O O . PHE A 1 191 ? -11.438 5.423 -22.386 1.00 95.06 191 PHE A O 1
ATOM 1468 N N . CYS A 1 192 ? -12.678 7.217 -22.887 1.00 94.56 192 CYS A N 1
ATOM 1469 C CA . CYS A 1 192 ? -13.506 7.137 -21.680 1.00 94.56 192 CYS A CA 1
ATOM 1470 C C . CYS A 1 192 ? -14.344 5.860 -21.594 1.00 94.56 192 CYS A C 1
ATOM 1472 O O . CYS A 1 192 ? -14.439 5.281 -20.514 1.00 94.56 192 CYS A O 1
ATOM 1474 N N . ARG A 1 193 ? -14.947 5.409 -22.704 1.00 95.19 193 ARG A N 1
ATOM 1475 C CA . ARG A 1 193 ? -15.695 4.140 -22.715 1.00 95.19 193 ARG A CA 1
ATOM 1476 C C . ARG A 1 193 ? -14.786 2.982 -22.319 1.00 95.19 193 ARG A C 1
ATOM 1478 O O . ARG A 1 193 ? -15.091 2.260 -21.380 1.00 95.19 193 ARG A O 1
ATOM 1485 N N . MET A 1 194 ? -13.621 2.893 -22.952 1.00 95.50 194 MET A N 1
ATOM 1486 C CA . MET A 1 194 ? -12.642 1.854 -22.649 1.00 95.50 194 MET A CA 1
ATOM 1487 C C . MET A 1 194 ? -12.099 1.947 -21.222 1.00 95.50 194 MET A C 1
ATOM 1489 O O . MET A 1 194 ? -11.938 0.925 -20.568 1.00 95.50 194 MET A O 1
ATOM 1493 N N . ALA A 1 195 ? -11.851 3.156 -20.715 1.00 96.38 195 ALA A N 1
ATOM 1494 C CA . ALA A 1 195 ? -11.409 3.361 -19.340 1.00 96.38 195 ALA A CA 1
ATOM 1495 C C . ALA A 1 195 ? -12.445 2.847 -18.330 1.00 96.38 195 ALA A C 1
ATOM 1497 O O . ALA A 1 195 ? -12.080 2.252 -17.318 1.00 96.38 195 ALA A O 1
ATOM 1498 N N . THR A 1 196 ? -13.734 3.046 -18.615 1.00 95.25 196 THR A N 1
ATOM 1499 C CA . THR A 1 196 ? -14.829 2.482 -17.820 1.00 95.25 196 THR A CA 1
ATOM 1500 C C . THR A 1 196 ? -14.887 0.959 -17.929 1.00 95.25 196 THR A C 1
ATOM 1502 O O . THR A 1 196 ? -14.972 0.294 -16.897 1.00 95.25 196 THR A O 1
ATOM 1505 N N . ASP A 1 197 ? -14.783 0.409 -19.139 1.00 95.00 197 ASP A N 1
ATOM 1506 C CA . ASP A 1 197 ? -14.851 -1.039 -19.382 1.00 95.00 197 ASP A CA 1
ATOM 1507 C C . ASP A 1 197 ? -13.656 -1.793 -18.771 1.00 95.00 197 ASP A C 1
ATOM 1509 O O . ASP A 1 197 ? -13.788 -2.932 -18.329 1.00 95.00 197 ASP A O 1
ATOM 1513 N N . MET A 1 198 ? -12.487 -1.149 -18.695 1.00 95.62 198 MET A N 1
ATOM 1514 C CA . MET A 1 198 ? -11.257 -1.709 -18.123 1.00 95.62 198 MET A CA 1
ATOM 1515 C C . MET A 1 198 ? -11.137 -1.517 -16.604 1.00 95.62 198 MET A C 1
ATOM 1517 O O . MET A 1 198 ? -10.092 -1.830 -16.028 1.00 95.62 198 MET A O 1
ATOM 1521 N N . ARG A 1 199 ? -12.172 -1.005 -15.922 1.00 97.19 199 ARG A N 1
ATOM 1522 C CA . ARG A 1 199 ? -12.138 -0.850 -14.461 1.00 97.19 199 ARG A CA 1
ATOM 1523 C C . ARG A 1 199 ? -11.912 -2.194 -13.774 1.00 97.19 199 ARG A C 1
ATOM 1525 O O . ARG A 1 199 ? -12.696 -3.131 -13.914 1.00 97.19 199 ARG A O 1
ATOM 1532 N N . THR A 1 200 ? -10.882 -2.247 -12.940 1.00 96.50 200 THR A N 1
ATOM 1533 C CA . THR A 1 200 ? -10.419 -3.478 -12.291 1.00 96.50 200 THR A CA 1
ATOM 1534 C C . THR A 1 200 ? -10.254 -3.313 -10.774 1.00 96.50 200 THR A C 1
ATOM 1536 O O . THR A 1 200 ? -10.593 -2.275 -10.193 1.00 96.50 200 THR A O 1
ATOM 1539 N N . THR A 1 201 ? -9.765 -4.357 -10.105 1.00 96.25 201 THR A N 1
ATOM 1540 C CA . THR A 1 201 ? -9.390 -4.358 -8.685 1.00 96.25 201 THR A CA 1
ATOM 1541 C C . THR A 1 201 ? -7.888 -4.592 -8.532 1.00 96.25 201 THR A C 1
ATOM 1543 O O . THR A 1 201 ? -7.230 -5.125 -9.422 1.00 96.25 201 THR A O 1
ATOM 1546 N N . VAL A 1 202 ? -7.324 -4.208 -7.383 1.00 91.12 202 VAL A N 1
ATOM 1547 C CA . VAL A 1 202 ? -5.902 -4.459 -7.084 1.00 91.12 202 VAL A CA 1
ATOM 1548 C C . VAL A 1 202 ? -5.594 -5.952 -7.083 1.00 91.12 202 VAL A C 1
ATOM 1550 O O . VAL A 1 202 ? -4.554 -6.353 -7.590 1.00 91.12 202 VAL A O 1
ATOM 1553 N N . ASP A 1 203 ? -6.487 -6.774 -6.538 1.00 87.19 203 ASP A N 1
ATOM 1554 C CA . ASP A 1 203 ? -6.262 -8.217 -6.465 1.00 87.19 203 ASP A CA 1
ATOM 1555 C C . ASP A 1 203 ? -6.324 -8.863 -7.852 1.00 87.19 203 ASP A C 1
ATOM 1557 O O . ASP A 1 203 ? -5.490 -9.710 -8.157 1.00 87.19 203 ASP A O 1
ATOM 1561 N N . ALA A 1 204 ? -7.216 -8.392 -8.731 1.00 89.50 204 ALA A N 1
ATOM 1562 C CA . ALA A 1 204 ? -7.224 -8.809 -10.131 1.00 89.50 204 ALA A CA 1
ATOM 1563 C C . ALA A 1 204 ? -5.924 -8.413 -10.845 1.00 89.50 204 ALA A C 1
ATOM 1565 O O . ALA A 1 204 ? -5.363 -9.229 -11.564 1.00 89.50 204 ALA A O 1
ATOM 1566 N N . LEU A 1 205 ? -5.399 -7.203 -10.607 1.00 89.56 205 LEU A N 1
ATOM 1567 C CA . LEU A 1 205 ? -4.105 -6.794 -11.164 1.00 89.56 205 LEU A CA 1
ATOM 1568 C C . LEU A 1 205 ? -2.932 -7.623 -10.623 1.00 89.56 205 LEU A C 1
ATOM 1570 O O . LEU A 1 205 ? -2.024 -7.935 -11.381 1.00 89.56 205 LEU A O 1
ATOM 1574 N N . ARG A 1 206 ? -2.940 -7.989 -9.335 1.00 83.19 206 ARG A N 1
ATOM 1575 C CA . ARG A 1 206 ? -1.914 -8.860 -8.727 1.00 83.19 206 ARG A CA 1
ATOM 1576 C C . ARG A 1 206 ? -1.957 -10.289 -9.254 1.00 83.19 206 ARG A C 1
ATOM 1578 O O . ARG A 1 206 ? -0.935 -10.961 -9.235 1.00 83.19 206 ARG A O 1
ATOM 1585 N N . ALA A 1 207 ? -3.138 -10.753 -9.653 1.00 82.25 207 ALA A N 1
ATOM 1586 C CA . ALA A 1 207 ? -3.335 -12.079 -10.219 1.00 82.25 207 ALA A CA 1
ATOM 1587 C C . ALA A 1 207 ? -2.901 -12.171 -11.689 1.00 82.25 207 ALA A C 1
ATOM 1589 O O . ALA A 1 207 ? -2.782 -13.279 -12.208 1.00 82.25 207 ALA A O 1
ATOM 1590 N N . LEU A 1 208 ? -2.677 -11.038 -12.367 1.00 81.38 208 LEU A N 1
ATOM 1591 C CA . LEU A 1 208 ? -2.106 -11.047 -13.709 1.00 81.38 208 LEU A CA 1
ATOM 1592 C C . LEU A 1 208 ? -0.649 -11.494 -13.630 1.00 81.38 208 LEU A C 1
ATOM 1594 O O . LEU A 1 208 ? 0.122 -10.981 -12.819 1.00 81.38 208 LEU A O 1
ATOM 1598 N N . GLU A 1 209 ? -0.274 -12.433 -14.497 1.00 58.94 209 GLU A N 1
ATOM 1599 C CA . GLU A 1 209 ? 1.116 -12.839 -14.668 1.00 58.94 209 GLU A CA 1
ATOM 1600 C C . GLU A 1 209 ? 1.919 -11.640 -15.185 1.00 58.94 209 GLU A C 1
ATOM 1602 O O . GLU A 1 209 ? 1.911 -11.289 -16.366 1.00 58.94 209 GLU A O 1
ATOM 1607 N N . THR A 1 210 ? 2.595 -10.962 -14.267 1.00 61.91 210 THR A N 1
ATOM 1608 C CA . THR A 1 210 ? 3.719 -10.095 -14.583 1.00 61.91 210 THR A CA 1
ATOM 1609 C C . THR A 1 210 ? 4.930 -11.009 -14.621 1.00 61.91 210 THR A C 1
ATOM 1611 O O . THR A 1 210 ? 5.287 -11.556 -13.577 1.00 61.91 210 THR A O 1
ATOM 1614 N N . ASP A 1 211 ? 5.524 -11.219 -15.797 1.00 54.62 211 ASP A N 1
ATOM 1615 C CA . ASP A 1 211 ? 6.778 -11.965 -15.904 1.00 54.62 211 ASP A CA 1
ATOM 1616 C C . ASP A 1 211 ? 7.776 -11.268 -14.976 1.00 54.62 211 ASP A C 1
ATOM 1618 O O . ASP A 1 211 ? 8.152 -10.110 -15.193 1.00 54.62 211 ASP A O 1
ATOM 1622 N N . ALA A 1 212 ? 8.065 -11.910 -13.847 1.00 56.81 212 ALA A N 1
ATOM 1623 C CA . ALA A 1 212 ? 8.835 -11.293 -12.791 1.00 56.81 212 ALA A CA 1
ATOM 1624 C C . ALA A 1 212 ? 10.220 -11.013 -13.385 1.00 56.81 212 ALA A C 1
ATOM 1626 O O . ALA A 1 212 ? 10.830 -11.909 -13.971 1.00 56.81 212 ALA A O 1
ATOM 1627 N N . GLY A 1 213 ? 10.677 -9.757 -13.327 1.00 63.00 213 GLY A N 1
ATOM 1628 C CA . GLY A 1 213 ? 11.949 -9.358 -13.930 1.00 63.00 213 GLY A CA 1
ATOM 1629 C C . GLY A 1 213 ? 13.101 -10.274 -13.485 1.00 63.00 213 GLY A C 1
ATOM 1630 O O . GLY A 1 213 ? 12.990 -10.959 -12.465 1.00 63.00 213 GLY A O 1
ATOM 1631 N N . PRO A 1 214 ? 14.246 -10.285 -14.193 1.00 72.00 214 PRO A N 1
ATOM 1632 C CA . PRO A 1 214 ? 15.348 -11.219 -13.913 1.00 72.00 214 PRO A CA 1
ATOM 1633 C C . PRO A 1 214 ? 15.877 -11.150 -12.464 1.00 72.00 214 PRO A C 1
ATOM 1635 O O . PRO A 1 214 ? 16.537 -12.077 -11.995 1.00 72.00 214 PRO A O 1
ATOM 1638 N N . TYR A 1 215 ? 15.555 -10.073 -11.739 1.00 83.62 215 TYR A N 1
ATOM 1639 C CA . TYR A 1 215 ? 15.963 -9.813 -10.361 1.00 83.62 215 TYR A CA 1
ATOM 1640 C C . TYR A 1 215 ? 14.803 -9.835 -9.345 1.00 83.62 215 TYR A C 1
ATOM 1642 O O . TYR A 1 215 ? 14.989 -9.413 -8.204 1.00 83.62 215 TYR A O 1
ATOM 1650 N N . ALA A 1 216 ? 13.621 -10.344 -9.703 1.00 74.75 216 ALA A N 1
ATOM 1651 C CA . ALA A 1 216 ? 12.431 -10.299 -8.844 1.00 74.75 216 ALA A CA 1
ATOM 1652 C C . ALA A 1 216 ? 12.629 -10.950 -7.470 1.00 74.75 216 ALA A C 1
ATOM 1654 O O . ALA A 1 216 ? 12.230 -10.411 -6.436 1.00 74.75 216 ALA A O 1
ATOM 1655 N N . ASP A 1 217 ? 13.343 -12.071 -7.439 1.00 71.81 217 ASP A N 1
ATOM 1656 C CA . ASP A 1 217 ? 13.663 -12.790 -6.207 1.00 71.81 217 ASP A CA 1
ATOM 1657 C C . ASP A 1 217 ? 14.858 -12.194 -5.435 1.00 71.81 217 ASP A C 1
ATOM 1659 O O . ASP A 1 217 ? 15.176 -12.651 -4.331 1.00 71.81 217 ASP A O 1
ATOM 1663 N N . TRP A 1 218 ? 15.540 -11.188 -5.993 1.00 87.06 218 TRP A N 1
ATOM 1664 C CA . TRP A 1 218 ? 16.740 -10.572 -5.420 1.00 87.06 218 TRP A CA 1
ATOM 1665 C C . TRP A 1 218 ? 16.383 -9.540 -4.351 1.00 87.06 218 TRP A C 1
ATOM 1667 O O . TRP A 1 218 ? 15.223 -9.314 -4.022 1.00 87.06 218 TRP A O 1
ATOM 1677 N N . GLN A 1 219 ? 17.384 -8.884 -3.763 1.00 86.56 219 GLN A N 1
ATOM 1678 C CA . GLN A 1 219 ? 17.121 -7.750 -2.881 1.00 86.56 219 GLN A CA 1
ATOM 1679 C C . GLN A 1 219 ? 16.375 -6.637 -3.643 1.00 86.56 219 GLN A C 1
ATOM 1681 O O . GLN A 1 219 ? 16.853 -6.211 -4.695 1.00 86.56 219 GLN A O 1
ATOM 1686 N N . PRO A 1 220 ? 15.269 -6.092 -3.096 1.00 84.75 220 PRO A N 1
ATOM 1687 C CA . PRO A 1 220 ? 14.441 -5.113 -3.802 1.00 84.75 220 PRO A CA 1
ATOM 1688 C C . PRO A 1 220 ? 15.195 -3.818 -4.100 1.00 84.75 220 PRO A C 1
ATOM 1690 O O . PRO A 1 220 ? 14.912 -3.155 -5.086 1.00 84.75 220 PRO A O 1
ATOM 1693 N N . CYS A 1 221 ? 16.179 -3.450 -3.272 1.00 86.56 221 CYS A N 1
ATOM 1694 C CA . CYS A 1 221 ? 17.038 -2.302 -3.553 1.00 86.56 221 CYS A CA 1
ATOM 1695 C C . CYS A 1 221 ? 17.933 -2.508 -4.779 1.00 86.56 221 CYS A C 1
ATOM 1697 O O . CYS A 1 221 ? 18.237 -1.526 -5.443 1.00 86.56 221 CYS A O 1
ATOM 1699 N N . ILE A 1 222 ? 18.356 -3.743 -5.068 1.00 88.94 222 ILE A N 1
ATOM 1700 C CA . ILE A 1 222 ? 19.186 -4.058 -6.235 1.00 88.94 222 ILE A CA 1
ATOM 1701 C C . ILE A 1 222 ? 18.327 -4.100 -7.484 1.00 88.94 222 ILE A C 1
ATOM 1703 O O . ILE A 1 222 ? 18.656 -3.414 -8.439 1.00 88.94 222 ILE A O 1
ATOM 1707 N N . GLU A 1 223 ? 17.208 -4.824 -7.456 1.00 86.94 223 GLU A N 1
ATOM 1708 C CA . GLU A 1 223 ? 16.263 -4.852 -8.577 1.00 86.94 223 GLU A CA 1
ATOM 1709 C C . GLU A 1 223 ? 15.865 -3.429 -8.995 1.00 86.94 223 GLU A C 1
ATOM 1711 O O . GLU A 1 223 ? 16.104 -3.040 -10.132 1.00 86.94 223 GLU A O 1
ATOM 1716 N N . ARG A 1 224 ? 15.377 -2.611 -8.052 1.00 83.56 224 ARG A N 1
ATOM 1717 C CA . ARG A 1 224 ? 14.973 -1.219 -8.317 1.00 83.56 224 ARG A CA 1
ATOM 1718 C C . ARG A 1 224 ? 16.087 -0.371 -8.917 1.00 83.56 224 ARG A C 1
ATOM 1720 O O . ARG A 1 224 ? 15.825 0.475 -9.763 1.00 83.56 224 ARG A O 1
ATOM 1727 N N . LEU A 1 225 ? 17.314 -0.551 -8.437 1.00 85.75 225 LEU A N 1
ATOM 1728 C CA . LEU A 1 225 ? 18.463 0.219 -8.902 1.00 85.75 225 LEU A CA 1
ATOM 1729 C C . LEU A 1 225 ? 18.878 -0.193 -10.319 1.00 85.75 225 LEU A C 1
ATOM 1731 O O . LEU A 1 225 ? 19.216 0.665 -11.129 1.00 85.75 225 LEU A O 1
ATOM 1735 N N . MET A 1 226 ? 18.808 -1.487 -10.626 1.00 86.69 226 MET A N 1
ATOM 1736 C CA . MET A 1 226 ? 19.090 -2.016 -11.959 1.00 86.69 226 MET A CA 1
ATOM 1737 C C . MET A 1 226 ? 18.009 -1.616 -12.970 1.00 86.69 226 MET A C 1
ATOM 1739 O O . MET A 1 226 ? 18.336 -1.238 -14.090 1.00 86.69 226 MET A O 1
ATOM 1743 N N . GLU A 1 227 ? 16.738 -1.617 -12.563 1.00 79.75 227 GLU A N 1
ATOM 1744 C CA . GLU A 1 227 ? 15.613 -1.172 -13.396 1.00 79.75 227 GLU A CA 1
ATOM 1745 C C . GLU A 1 227 ? 15.649 0.326 -13.710 1.00 79.75 227 GLU A C 1
ATOM 1747 O O . GLU A 1 227 ? 15.296 0.733 -14.812 1.00 79.75 227 GLU A O 1
ATOM 1752 N N . GLN A 1 228 ? 16.072 1.163 -12.758 1.00 78.69 228 GLN A N 1
ATOM 1753 C CA . GLN A 1 228 ? 16.169 2.612 -12.973 1.00 78.69 228 GLN A CA 1
ATOM 1754 C C . GLN A 1 228 ? 17.369 3.033 -13.829 1.00 78.69 228 GLN A C 1
ATOM 1756 O O . GLN A 1 228 ? 17.403 4.166 -14.318 1.00 78.69 228 GLN A O 1
ATOM 1761 N N . GLY A 1 229 ? 18.351 2.147 -13.988 1.00 82.06 229 GLY A N 1
ATOM 1762 C CA . GLY A 1 229 ? 19.644 2.462 -14.577 1.00 82.06 229 GLY A CA 1
ATOM 1763 C C . GLY A 1 229 ? 20.577 3.195 -13.606 1.00 82.06 229 GLY A C 1
ATOM 1764 O O . GLY A 1 229 ? 20.166 3.970 -12.739 1.00 82.06 229 GLY A O 1
ATOM 1765 N N . VAL A 1 230 ? 21.877 2.949 -13.761 1.00 85.00 230 VAL A N 1
ATOM 1766 C CA . VAL A 1 230 ? 22.925 3.367 -12.826 1.00 85.00 230 VAL A CA 1
ATOM 1767 C C . VAL A 1 230 ? 23.774 4.479 -13.451 1.00 85.00 230 VAL A C 1
ATOM 1769 O O . VAL A 1 230 ? 24.648 4.193 -14.277 1.00 85.00 230 VAL A O 1
ATOM 1772 N N . PRO A 1 231 ? 23.571 5.750 -13.057 1.00 80.06 231 PRO A N 1
ATOM 1773 C CA . PRO A 1 231 ? 24.306 6.872 -13.624 1.00 80.06 231 PRO A CA 1
ATOM 1774 C C . PRO A 1 231 ? 25.722 6.997 -13.045 1.00 80.06 231 PRO A C 1
ATOM 1776 O O . PRO A 1 231 ? 26.056 6.471 -11.973 1.00 80.06 231 PRO A O 1
ATOM 1779 N N . GLN A 1 232 ? 26.562 7.776 -13.728 1.00 81.12 232 GLN A N 1
ATOM 1780 C CA . GLN A 1 232 ? 27.902 8.131 -13.264 1.00 81.12 232 GLN A CA 1
ATOM 1781 C C . GLN A 1 232 ? 27.895 8.677 -11.818 1.00 81.12 232 GLN A C 1
ATOM 1783 O O . GLN A 1 232 ? 27.065 9.501 -11.443 1.00 81.12 232 GLN A O 1
ATOM 1788 N N . GLY A 1 233 ? 28.837 8.204 -10.993 1.00 82.00 233 GLY A N 1
ATOM 1789 C CA . GLY A 1 233 ? 28.966 8.565 -9.574 1.00 82.00 233 GLY A CA 1
ATOM 1790 C C . GLY A 1 233 ? 28.524 7.471 -8.595 1.00 82.00 233 GLY A C 1
ATOM 1791 O O . GLY A 1 233 ? 29.053 7.424 -7.494 1.00 82.00 233 GLY A O 1
ATOM 1792 N N . GLN A 1 234 ? 27.636 6.554 -9.003 1.00 83.94 234 GLN A N 1
ATOM 1793 C CA . GLN A 1 234 ? 27.166 5.435 -8.155 1.00 83.94 234 GLN A CA 1
ATOM 1794 C C . GLN A 1 234 ? 27.544 4.048 -8.705 1.00 83.94 234 GLN A C 1
ATOM 1796 O O . GLN A 1 234 ? 27.343 3.030 -8.042 1.00 83.94 234 GLN A O 1
ATOM 1801 N N . ARG A 1 235 ? 28.115 3.999 -9.916 1.00 89.19 235 ARG A N 1
ATOM 1802 C CA . ARG A 1 235 ? 28.420 2.767 -10.664 1.00 89.19 235 ARG A CA 1
ATOM 1803 C C . ARG A 1 235 ? 29.330 1.803 -9.907 1.00 89.19 235 ARG A C 1
ATOM 1805 O O . ARG A 1 235 ? 29.062 0.610 -9.868 1.00 89.19 235 ARG A O 1
ATOM 1812 N N . ASP A 1 236 ? 30.388 2.303 -9.280 1.00 88.31 236 ASP A N 1
ATOM 1813 C CA . ASP A 1 236 ? 31.376 1.442 -8.629 1.00 88.31 236 ASP A CA 1
ATOM 1814 C C . ASP A 1 236 ? 30.796 0.633 -7.466 1.00 88.31 236 ASP A C 1
ATOM 1816 O O . ASP A 1 236 ? 31.005 -0.583 -7.388 1.00 88.31 236 ASP A O 1
ATOM 1820 N N . ASP A 1 237 ? 30.069 1.301 -6.579 1.00 87.88 237 ASP A N 1
ATOM 1821 C CA . ASP A 1 237 ? 29.441 0.667 -5.423 1.00 87.88 237 ASP A CA 1
ATOM 1822 C C . ASP A 1 237 ? 28.262 -0.207 -5.853 1.00 87.88 237 ASP A C 1
ATOM 1824 O O . ASP A 1 237 ? 28.093 -1.311 -5.335 1.00 87.88 237 ASP A O 1
ATOM 1828 N N . THR A 1 238 ? 27.497 0.235 -6.858 1.00 90.50 238 THR A N 1
ATOM 1829 C CA . THR A 1 238 ? 26.388 -0.550 -7.418 1.00 90.50 238 THR A CA 1
ATOM 1830 C C . THR A 1 238 ? 26.880 -1.858 -8.019 1.00 90.50 238 THR A C 1
ATOM 1832 O O . THR A 1 238 ? 26.352 -2.913 -7.687 1.00 90.50 238 THR A O 1
ATOM 1835 N N . MET A 1 239 ? 27.934 -1.812 -8.840 1.00 93.12 239 MET A N 1
ATOM 1836 C CA . MET A 1 239 ? 28.509 -2.998 -9.477 1.00 93.12 239 MET A CA 1
ATOM 1837 C C . MET A 1 239 ? 29.008 -4.007 -8.440 1.00 93.12 239 MET A C 1
ATOM 1839 O O . MET A 1 239 ? 28.803 -5.211 -8.580 1.00 93.12 239 MET A O 1
ATOM 1843 N N . LEU A 1 240 ? 29.620 -3.520 -7.356 1.00 91.00 240 LEU A N 1
ATOM 1844 C CA . LEU A 1 240 ? 30.048 -4.381 -6.258 1.00 91.00 240 LEU A CA 1
ATOM 1845 C C . LEU A 1 240 ? 28.847 -5.063 -5.579 1.00 91.00 240 LEU A C 1
ATOM 1847 O O . LEU A 1 240 ? 28.876 -6.272 -5.359 1.00 91.00 240 LEU A O 1
ATOM 1851 N N . GLN A 1 241 ? 27.784 -4.315 -5.266 1.00 89.62 241 GLN A N 1
ATOM 1852 C CA . GLN A 1 241 ? 26.588 -4.872 -4.620 1.00 89.62 241 GLN A CA 1
ATOM 1853 C C . GLN A 1 241 ? 25.793 -5.813 -5.535 1.00 89.62 241 GLN A C 1
ATOM 1855 O O . GLN A 1 241 ? 25.245 -6.812 -5.057 1.00 89.62 241 GLN A O 1
ATOM 1860 N N . PHE A 1 242 ? 25.761 -5.524 -6.836 1.00 92.25 242 PHE A N 1
ATOM 1861 C CA . PHE A 1 242 ? 25.166 -6.393 -7.842 1.00 92.25 242 PHE A CA 1
ATOM 1862 C C . PHE A 1 242 ? 25.917 -7.725 -7.915 1.00 92.25 242 PHE A C 1
ATOM 1864 O O . PHE A 1 242 ? 25.302 -8.775 -7.749 1.00 92.25 242 PHE A O 1
ATOM 1871 N N . ALA A 1 243 ? 27.250 -7.695 -8.027 1.00 92.44 243 ALA A N 1
ATOM 1872 C CA . ALA A 1 243 ? 28.078 -8.902 -8.036 1.00 92.44 243 ALA A CA 1
ATOM 1873 C C . ALA A 1 243 ? 27.926 -9.741 -6.749 1.00 92.44 243 ALA A C 1
ATOM 1875 O O . ALA A 1 243 ? 27.874 -10.969 -6.819 1.00 92.44 243 ALA A O 1
ATOM 1876 N N . ILE A 1 244 ? 27.794 -9.104 -5.573 1.00 89.75 244 ILE A N 1
ATOM 1877 C CA . ILE A 1 244 ? 27.507 -9.805 -4.304 1.00 89.75 244 ILE A CA 1
ATOM 1878 C C . ILE A 1 244 ? 26.167 -10.546 -4.378 1.00 89.75 244 ILE A C 1
ATOM 1880 O O . ILE A 1 244 ? 26.076 -11.693 -3.944 1.00 89.75 244 ILE A O 1
ATOM 1884 N N . ASN A 1 245 ? 25.122 -9.915 -4.919 1.00 88.88 245 ASN A N 1
ATOM 1885 C CA . ASN A 1 245 ? 23.818 -10.561 -5.067 1.00 88.88 245 ASN A CA 1
ATOM 1886 C C . ASN A 1 245 ? 23.850 -11.675 -6.122 1.00 88.88 245 ASN A C 1
ATOM 1888 O O . ASN A 1 245 ? 23.347 -12.760 -5.842 1.00 88.88 245 ASN A O 1
ATOM 1892 N N . ALA A 1 246 ? 24.528 -11.466 -7.252 1.00 90.50 246 ALA A N 1
ATOM 1893 C CA . ALA A 1 246 ? 24.714 -12.479 -8.289 1.00 90.50 246 ALA A CA 1
ATOM 1894 C C . ALA A 1 246 ? 25.383 -13.752 -7.736 1.00 90.50 246 ALA A C 1
ATOM 1896 O O . ALA A 1 246 ? 24.842 -14.844 -7.906 1.00 90.50 246 ALA A O 1
ATOM 1897 N N . LYS A 1 247 ? 26.477 -13.615 -6.967 1.00 89.25 247 LYS A N 1
ATOM 1898 C CA . LYS A 1 247 ? 27.156 -14.739 -6.284 1.00 89.25 247 LYS A CA 1
ATOM 1899 C C . LYS A 1 247 ? 26.260 -15.458 -5.263 1.00 89.25 247 LYS A C 1
ATOM 1901 O O . LYS A 1 247 ? 26.426 -16.648 -5.017 1.00 89.25 247 LYS A O 1
ATOM 1906 N N . ARG A 1 248 ? 25.317 -14.754 -4.625 1.00 81.81 248 ARG A N 1
ATOM 1907 C CA . ARG A 1 248 ? 24.363 -15.364 -3.673 1.00 81.81 248 ARG A CA 1
ATOM 1908 C C . ARG A 1 248 ? 23.258 -16.151 -4.372 1.00 81.81 248 ARG A C 1
ATOM 1910 O O . ARG A 1 248 ? 22.698 -17.065 -3.773 1.00 81.81 248 ARG A O 1
ATOM 1917 N N . VAL A 1 249 ? 22.919 -15.760 -5.595 1.00 81.81 249 VAL A N 1
ATOM 1918 C CA . VAL A 1 249 ? 21.850 -16.367 -6.394 1.00 81.81 249 VAL A CA 1
ATOM 1919 C C . VAL A 1 249 ? 22.375 -17.567 -7.174 1.00 81.81 249 VAL A C 1
ATOM 1921 O O . VAL A 1 249 ? 21.683 -18.580 -7.264 1.00 81.81 249 VAL A O 1
ATOM 1924 N N . ASN A 1 250 ? 23.599 -17.468 -7.695 1.00 79.38 250 ASN A N 1
ATOM 1925 C CA . ASN A 1 250 ? 24.222 -18.492 -8.516 1.00 79.38 250 ASN A CA 1
ATOM 1926 C C . ASN A 1 250 ? 25.594 -18.896 -7.955 1.00 79.38 250 ASN A C 1
ATOM 1928 O O . ASN A 1 250 ? 26.453 -18.053 -7.707 1.00 79.38 250 ASN A O 1
ATOM 1932 N N . ALA A 1 251 ? 25.783 -20.200 -7.750 1.00 76.56 251 ALA A N 1
ATOM 1933 C CA . ALA A 1 251 ? 27.025 -20.767 -7.234 1.00 76.56 251 ALA A CA 1
ATOM 1934 C C . ALA A 1 251 ? 28.094 -20.971 -8.322 1.00 76.56 251 ALA A C 1
ATOM 1936 O O . ALA A 1 251 ? 29.255 -21.185 -7.976 1.00 76.56 251 ALA A O 1
ATOM 1937 N N . ASP A 1 252 ? 27.714 -20.923 -9.604 1.00 84.19 252 ASP A N 1
ATOM 1938 C CA . ASP A 1 252 ? 28.621 -21.067 -10.742 1.00 84.19 252 ASP A CA 1
ATOM 1939 C C . ASP A 1 252 ? 29.361 -19.743 -11.036 1.00 84.19 252 ASP A C 1
ATOM 1941 O O . ASP A 1 252 ? 28.725 -18.762 -11.439 1.00 84.19 252 ASP A O 1
ATOM 1945 N N . PRO A 1 253 ? 30.696 -19.689 -10.854 1.00 86.44 253 PRO A N 1
ATOM 1946 C CA . PRO A 1 253 ? 31.504 -18.501 -11.119 1.00 86.44 253 PRO A CA 1
ATOM 1947 C C . PRO A 1 253 ? 31.378 -17.935 -12.533 1.00 86.44 253 PRO A C 1
ATOM 1949 O O . PRO A 1 253 ? 31.400 -16.712 -12.686 1.00 86.44 253 PRO A O 1
ATOM 1952 N N . ASP A 1 254 ? 31.267 -18.793 -13.548 1.00 87.69 254 ASP A N 1
ATOM 1953 C CA . ASP A 1 254 ? 31.261 -18.358 -14.946 1.00 87.69 254 ASP A CA 1
ATOM 1954 C C . ASP A 1 254 ? 29.917 -17.709 -15.291 1.00 87.69 254 ASP A C 1
ATOM 1956 O O . ASP A 1 254 ? 29.877 -16.616 -15.857 1.00 87.69 254 ASP A O 1
ATOM 1960 N N . ALA A 1 255 ? 28.818 -18.300 -14.819 1.00 83.12 255 ALA A N 1
ATOM 1961 C CA . ALA A 1 255 ? 27.483 -17.724 -14.957 1.00 83.12 255 ALA A CA 1
ATOM 1962 C C . ALA A 1 255 ? 27.323 -16.402 -14.181 1.00 83.12 255 ALA A C 1
ATOM 1964 O O . ALA A 1 255 ? 26.650 -15.480 -14.641 1.00 83.12 255 ALA A O 1
ATOM 1965 N N . VAL A 1 256 ? 27.958 -16.268 -13.008 1.00 89.00 256 VAL A N 1
ATOM 1966 C CA . VAL A 1 256 ? 28.007 -14.986 -12.279 1.00 89.00 256 VAL A CA 1
ATOM 1967 C C . VAL A 1 256 ? 28.793 -13.942 -13.074 1.00 89.00 256 VAL A C 1
ATOM 1969 O O . VAL A 1 256 ? 28.393 -12.779 -13.116 1.00 89.00 256 VAL A O 1
ATOM 1972 N N . ALA A 1 257 ? 29.904 -14.337 -13.700 1.00 91.00 257 ALA A N 1
ATOM 1973 C CA . ALA A 1 257 ? 30.727 -13.439 -14.501 1.00 91.00 257 ALA A CA 1
ATOM 1974 C C . ALA A 1 257 ? 29.976 -12.893 -15.720 1.00 91.00 257 ALA A C 1
ATOM 1976 O O . ALA A 1 257 ? 30.049 -11.693 -15.987 1.00 91.00 257 ALA A O 1
ATOM 1977 N N . GLU A 1 258 ? 29.258 -13.763 -16.429 1.00 90.00 258 GLU A N 1
ATOM 1978 C CA . GLU A 1 258 ? 28.415 -13.408 -17.572 1.00 90.00 258 GLU A CA 1
ATOM 1979 C C . GLU A 1 258 ? 27.300 -12.447 -17.143 1.00 90.00 258 GLU A C 1
ATOM 1981 O O . GLU A 1 258 ? 27.243 -11.320 -17.630 1.00 90.00 258 GLU A O 1
ATOM 1986 N N . LEU A 1 259 ? 26.542 -12.799 -16.100 1.00 90.56 259 LEU A N 1
ATOM 1987 C CA . LEU A 1 259 ? 25.454 -11.964 -15.584 1.00 90.56 259 LEU A CA 1
ATOM 1988 C C . LEU A 1 259 ? 25.912 -10.558 -15.163 1.00 90.56 259 LEU A C 1
ATOM 1990 O O . LEU A 1 259 ? 25.214 -9.570 -15.376 1.00 90.56 259 LEU A O 1
ATOM 1994 N N . VAL A 1 260 ? 27.090 -10.453 -14.544 1.00 94.00 260 VAL A N 1
ATOM 1995 C CA . VAL A 1 260 ? 27.675 -9.167 -14.133 1.00 94.00 260 VAL A CA 1
ATOM 1996 C C . VAL A 1 260 ? 28.104 -8.326 -15.340 1.00 94.00 260 VAL A C 1
ATOM 1998 O O . VAL A 1 260 ? 28.013 -7.097 -15.289 1.00 94.00 260 VAL A O 1
ATOM 2001 N N . ARG A 1 261 ? 28.574 -8.958 -16.420 1.00 91.19 261 ARG A N 1
ATOM 2002 C CA . ARG A 1 261 ? 28.935 -8.259 -17.659 1.00 91.19 261 ARG A CA 1
ATOM 2003 C C . ARG A 1 261 ? 27.703 -7.755 -18.396 1.00 91.19 261 ARG A C 1
ATOM 2005 O O . ARG A 1 261 ? 27.685 -6.580 -18.746 1.00 91.19 261 ARG A O 1
ATOM 2012 N N . ASP A 1 262 ? 26.688 -8.594 -18.548 1.00 88.69 262 ASP A N 1
ATOM 2013 C CA . ASP A 1 262 ? 25.444 -8.227 -19.230 1.00 88.69 262 ASP A CA 1
ATOM 2014 C C . ASP A 1 262 ? 24.769 -7.058 -18.508 1.00 88.69 262 ASP A C 1
ATOM 2016 O O . ASP A 1 262 ? 24.469 -6.025 -19.102 1.00 88.69 262 ASP A O 1
ATOM 2020 N N . ALA A 1 263 ? 24.679 -7.143 -17.178 1.00 89.94 263 ALA A N 1
ATOM 2021 C CA . ALA A 1 263 ? 24.176 -6.061 -16.341 1.00 89.94 263 ALA A CA 1
ATOM 2022 C C . ALA A 1 263 ? 24.937 -4.736 -16.535 1.00 89.94 263 ALA A C 1
ATOM 2024 O O . ALA A 1 263 ? 24.324 -3.669 -16.510 1.00 89.94 263 ALA A O 1
ATOM 2025 N N . ASN A 1 264 ? 26.261 -4.781 -16.729 1.00 94.00 264 ASN A N 1
ATOM 2026 C CA . ASN A 1 264 ? 27.080 -3.593 -16.983 1.00 94.00 264 ASN A CA 1
ATOM 2027 C C . ASN A 1 264 ? 26.764 -2.934 -18.331 1.00 94.00 264 ASN A C 1
ATOM 2029 O O . ASN A 1 264 ? 26.834 -1.714 -18.442 1.00 94.00 264 ASN A O 1
ATOM 2033 N N . GLU A 1 265 ? 26.470 -3.731 -19.354 1.00 88.94 265 GLU A N 1
ATOM 2034 C CA . GLU A 1 265 ? 26.143 -3.228 -20.688 1.00 88.94 265 GLU A CA 1
ATOM 2035 C C . GLU A 1 265 ? 24.707 -2.692 -20.751 1.00 88.94 265 GLU A C 1
ATOM 2037 O O . GLU A 1 265 ? 24.464 -1.669 -21.389 1.00 88.94 265 GLU A O 1
ATOM 2042 N N . GLU A 1 266 ? 23.773 -3.339 -20.051 1.00 85.56 266 GLU A N 1
ATOM 2043 C CA . GLU A 1 266 ? 22.344 -3.022 -20.115 1.00 85.56 266 GLU A CA 1
ATOM 2044 C C . GLU A 1 266 ? 21.910 -1.893 -19.171 1.00 85.56 266 GLU A C 1
ATOM 2046 O O . GLU A 1 266 ? 21.036 -1.098 -19.522 1.00 85.56 266 GLU A O 1
ATOM 2051 N N . SER A 1 267 ? 22.483 -1.816 -17.965 1.00 85.69 267 SER A N 1
ATOM 2052 C CA . SER A 1 267 ? 21.941 -0.969 -16.890 1.00 85.69 267 SER A CA 1
ATOM 2053 C C . SER A 1 267 ? 22.880 0.136 -16.406 1.00 85.69 267 SER A C 1
ATOM 2055 O O . SER A 1 267 ? 22.453 0.954 -15.594 1.00 85.69 267 SER A O 1
ATOM 2057 N N . PHE A 1 268 ? 24.139 0.204 -16.851 1.00 89.75 268 PHE A N 1
ATOM 2058 C CA . PHE A 1 268 ? 25.096 1.222 -16.390 1.00 89.75 268 PHE A CA 1
ATOM 2059 C C . PHE A 1 268 ? 25.351 2.268 -17.473 1.00 89.75 268 PHE A C 1
ATOM 2061 O O . PHE A 1 268 ? 25.748 1.930 -18.584 1.00 89.75 268 PHE A O 1
ATOM 2068 N N . ASP A 1 269 ? 25.196 3.551 -17.124 1.00 82.88 269 ASP A N 1
ATOM 2069 C CA . ASP A 1 269 ? 25.391 4.663 -18.059 1.00 82.88 269 ASP A CA 1
ATOM 2070 C C . ASP A 1 269 ? 26.445 5.683 -17.559 1.00 82.88 269 ASP A C 1
ATOM 2072 O O . ASP A 1 269 ? 26.224 6.387 -16.560 1.00 82.88 269 ASP A O 1
ATOM 2076 N N . PRO A 1 270 ? 27.621 5.776 -18.216 1.00 88.25 270 PRO A N 1
ATOM 2077 C CA . PRO A 1 270 ? 28.111 4.834 -19.228 1.00 88.25 270 PRO A CA 1
ATOM 2078 C C . PRO A 1 270 ? 28.475 3.475 -18.592 1.00 88.25 270 PRO A C 1
ATOM 2080 O O . PRO A 1 270 ? 28.658 3.409 -17.368 1.00 88.25 270 PRO A O 1
ATOM 2083 N N . PRO A 1 271 ? 28.682 2.404 -19.377 1.00 91.50 271 PRO A N 1
ATOM 2084 C CA . PRO A 1 271 ? 29.194 1.142 -18.848 1.00 91.50 271 PRO A CA 1
ATOM 2085 C C . PRO A 1 271 ? 30.546 1.318 -18.139 1.00 91.50 271 PRO A C 1
ATOM 2087 O O . PRO A 1 271 ? 31.351 2.197 -18.483 1.00 91.50 271 PRO A O 1
ATOM 2090 N N . LEU A 1 272 ? 30.818 0.502 -17.117 1.00 92.69 272 LEU A N 1
ATOM 2091 C CA . LEU A 1 272 ? 32.143 0.458 -16.494 1.00 92.69 272 LEU A CA 1
ATOM 2092 C C . LEU A 1 272 ? 33.156 -0.211 -17.439 1.00 92.69 272 LEU A C 1
ATOM 2094 O O . LEU A 1 272 ? 32.802 -1.161 -18.140 1.00 92.69 272 LEU A O 1
ATOM 2098 N N . PRO A 1 273 ? 34.433 0.217 -17.434 1.00 94.69 273 PRO A N 1
ATOM 2099 C CA . PRO A 1 273 ? 35.484 -0.467 -18.181 1.00 94.69 273 PRO A CA 1
ATOM 2100 C C . PRO A 1 273 ? 35.630 -1.931 -17.747 1.00 94.69 273 PRO A C 1
ATOM 2102 O O . PRO A 1 273 ? 35.659 -2.219 -16.549 1.00 94.69 273 PRO A O 1
ATOM 2105 N N . GLU A 1 274 ? 35.841 -2.842 -18.700 1.00 92.44 274 GLU A N 1
ATOM 2106 C CA . GLU A 1 274 ? 35.949 -4.293 -18.455 1.00 92.44 274 GLU A CA 1
ATOM 2107 C C . GLU A 1 274 ? 36.957 -4.644 -17.346 1.00 92.44 274 GLU A C 1
ATOM 2109 O O . GLU A 1 274 ? 36.707 -5.503 -16.498 1.00 92.44 274 GLU A O 1
ATOM 2114 N N . LYS A 1 275 ? 38.084 -3.921 -17.288 1.00 92.38 275 LYS A N 1
ATOM 2115 C CA . LYS A 1 275 ? 39.092 -4.095 -16.235 1.00 92.38 275 LYS A CA 1
ATOM 2116 C C . LYS A 1 275 ? 38.511 -3.878 -14.828 1.00 92.38 275 LYS A C 1
ATOM 2118 O O . LYS A 1 275 ? 38.808 -4.673 -13.942 1.00 92.38 275 LYS A O 1
ATOM 2123 N N . GLN A 1 276 ? 37.682 -2.849 -14.637 1.00 92.50 276 GLN A N 1
ATOM 2124 C CA . GLN A 1 276 ? 37.070 -2.530 -13.340 1.00 92.50 276 GLN A CA 1
ATOM 2125 C C . GLN A 1 276 ? 36.000 -3.556 -12.954 1.00 92.50 276 GLN A C 1
ATOM 2127 O O . GLN A 1 276 ? 35.940 -3.977 -11.798 1.00 92.50 276 GLN A O 1
ATOM 2132 N N . VAL A 1 277 ? 35.197 -4.004 -13.926 1.00 93.81 277 VAL A N 1
ATOM 2133 C CA . VAL A 1 277 ? 34.204 -5.071 -13.718 1.00 93.81 277 VAL A CA 1
ATOM 2134 C C . VAL A 1 277 ? 34.901 -6.351 -13.252 1.00 93.81 277 VAL A C 1
ATOM 2136 O O . VAL A 1 277 ? 34.537 -6.921 -12.223 1.00 93.81 277 VAL A O 1
ATOM 2139 N N . ARG A 1 278 ? 35.977 -6.754 -13.941 1.00 92.31 278 ARG A N 1
ATOM 2140 C CA . ARG A 1 278 ? 36.763 -7.946 -13.596 1.00 92.31 278 ARG A CA 1
ATOM 2141 C C . ARG A 1 278 ? 37.407 -7.855 -12.211 1.00 92.31 278 ARG A C 1
ATOM 2143 O O . ARG A 1 278 ? 37.406 -8.840 -11.479 1.00 92.31 278 ARG A O 1
ATOM 2150 N N . GLU A 1 279 ? 37.956 -6.699 -11.842 1.00 92.69 279 GLU A N 1
ATOM 2151 C CA . GLU A 1 279 ? 38.561 -6.483 -10.520 1.00 92.69 279 GLU A CA 1
ATOM 2152 C C . GLU A 1 279 ? 37.536 -6.654 -9.387 1.00 92.69 279 GLU A C 1
ATOM 2154 O O . GLU A 1 279 ? 37.813 -7.352 -8.408 1.00 92.69 279 GLU A O 1
ATOM 2159 N N . LYS A 1 280 ? 36.328 -6.093 -9.539 1.00 91.62 280 LYS A N 1
ATOM 2160 C CA . LYS A 1 280 ? 35.238 -6.248 -8.560 1.00 91.62 280 LYS A CA 1
ATOM 2161 C C . LYS A 1 280 ? 34.730 -7.680 -8.491 1.00 91.62 280 LYS A C 1
ATOM 2163 O O . LYS A 1 280 ? 34.577 -8.213 -7.394 1.00 91.62 280 LYS A O 1
ATOM 2168 N N . LEU A 1 281 ? 34.521 -8.312 -9.643 1.00 91.75 281 LEU A N 1
ATOM 2169 C CA . LEU A 1 281 ? 34.101 -9.705 -9.712 1.00 91.75 281 LEU A CA 1
ATOM 2170 C C . LEU A 1 281 ? 35.106 -10.609 -8.986 1.00 91.75 281 LEU A C 1
ATOM 2172 O O . LEU A 1 281 ? 34.718 -11.364 -8.101 1.00 91.75 281 LEU A O 1
ATOM 2176 N N . MET A 1 282 ? 36.408 -10.476 -9.264 1.00 90.81 282 MET A N 1
ATOM 2177 C CA . MET A 1 282 ? 37.440 -11.250 -8.564 1.00 90.81 282 MET A CA 1
ATOM 2178 C C . MET A 1 282 ? 37.447 -10.995 -7.052 1.00 90.81 282 MET A C 1
ATOM 2180 O O . MET A 1 282 ? 37.619 -11.937 -6.274 1.00 90.81 282 MET A O 1
ATOM 2184 N N . ALA A 1 283 ? 37.241 -9.747 -6.621 1.00 90.50 283 ALA A N 1
ATOM 2185 C CA . ALA A 1 283 ? 37.144 -9.416 -5.203 1.00 90.50 283 ALA A CA 1
ATOM 2186 C C . ALA A 1 283 ? 35.950 -10.117 -4.533 1.00 90.50 283 ALA A C 1
ATOM 2188 O O . ALA A 1 283 ? 36.117 -10.697 -3.459 1.00 90.50 283 ALA A O 1
ATOM 2189 N N . VAL A 1 284 ? 34.775 -10.113 -5.170 1.00 90.56 284 VAL A N 1
ATOM 2190 C CA . VAL A 1 284 ? 33.554 -10.764 -4.664 1.00 90.56 284 VAL A CA 1
ATOM 2191 C C . VAL A 1 284 ? 33.653 -12.286 -4.707 1.00 90.56 284 VAL A C 1
ATOM 2193 O O . VAL A 1 284 ? 33.195 -12.954 -3.785 1.00 90.56 284 VAL A O 1
ATOM 2196 N N . MET A 1 285 ? 34.284 -12.868 -5.725 1.00 86.88 285 MET A N 1
ATOM 2197 C CA . MET A 1 285 ? 34.460 -14.320 -5.780 1.00 86.88 285 MET A CA 1
ATOM 2198 C C . MET A 1 285 ? 35.400 -14.813 -4.676 1.00 86.88 285 MET A C 1
ATOM 2200 O O . MET A 1 285 ? 35.114 -15.828 -4.044 1.00 86.88 285 MET A O 1
ATOM 2204 N N . ARG A 1 286 ? 36.470 -14.060 -4.378 1.00 88.06 286 ARG A N 1
ATOM 2205 C CA . ARG A 1 286 ? 37.455 -14.411 -3.341 1.00 88.06 286 ARG A CA 1
ATOM 2206 C C . ARG A 1 286 ? 36.944 -14.227 -1.906 1.00 88.06 286 ARG A C 1
ATOM 2208 O O . ARG A 1 286 ? 37.437 -14.917 -1.020 1.00 88.06 286 ARG A O 1
ATOM 2215 N N . ASN A 1 287 ? 36.014 -13.305 -1.661 1.00 84.00 287 ASN A N 1
ATOM 2216 C CA . ASN A 1 287 ? 35.572 -12.940 -0.311 1.00 84.00 287 ASN A CA 1
ATOM 2217 C C . ASN A 1 287 ? 34.061 -13.141 -0.128 1.00 84.00 287 ASN A C 1
ATOM 2219 O O . ASN A 1 287 ? 33.284 -12.945 -1.058 1.00 84.00 287 ASN A O 1
ATOM 2223 N N . ASP A 1 288 ? 33.621 -13.449 1.091 1.00 75.44 288 ASP A N 1
ATOM 2224 C CA . ASP A 1 288 ? 32.194 -13.526 1.425 1.00 75.44 288 ASP A CA 1
ATOM 2225 C C . ASP A 1 288 ? 31.721 -12.216 2.052 1.00 75.44 288 ASP A C 1
ATOM 2227 O O . ASP A 1 288 ? 31.667 -12.046 3.272 1.00 75.44 288 ASP A O 1
ATOM 2231 N N . TYR A 1 289 ? 31.411 -11.249 1.190 1.00 78.56 289 TYR A N 1
ATOM 2232 C CA . TYR A 1 289 ? 30.867 -9.969 1.626 1.00 78.56 289 TYR A CA 1
ATOM 2233 C C . TYR A 1 289 ? 29.400 -10.114 2.054 1.00 78.56 289 TYR A C 1
ATOM 2235 O O . TYR A 1 289 ? 28.586 -10.639 1.287 1.00 78.56 289 TYR A O 1
ATOM 2243 N N . PRO A 1 290 ? 29.010 -9.600 3.235 1.00 69.81 290 PRO A N 1
ATOM 2244 C CA . PRO A 1 290 ? 27.600 -9.450 3.553 1.00 69.81 290 PRO A CA 1
ATOM 2245 C C . PRO A 1 290 ? 26.975 -8.376 2.645 1.00 69.81 290 PRO A C 1
ATOM 2247 O O . PRO A 1 290 ? 27.648 -7.402 2.292 1.00 69.81 290 PRO A O 1
ATOM 2250 N N . PRO A 1 291 ? 25.683 -8.492 2.291 1.00 68.69 291 PRO A N 1
ATOM 2251 C CA . PRO A 1 291 ? 25.004 -7.449 1.532 1.00 68.69 291 PRO A CA 1
ATOM 2252 C C . PRO A 1 291 ? 24.982 -6.128 2.318 1.00 68.69 291 PRO A C 1
ATOM 2254 O O . PRO A 1 291 ? 24.493 -6.071 3.453 1.00 68.69 291 PRO A O 1
ATOM 2257 N N . ALA A 1 292 ? 25.503 -5.052 1.723 1.00 70.00 292 ALA A N 1
ATOM 2258 C CA . ALA A 1 292 ? 25.752 -3.787 2.414 1.00 70.00 292 ALA A CA 1
ATOM 2259 C C . ALA A 1 292 ? 24.495 -2.901 2.456 1.00 70.00 292 ALA A C 1
ATOM 2261 O O . ALA A 1 292 ? 24.400 -1.857 1.815 1.00 70.00 292 ALA A O 1
ATOM 2262 N N . CYS A 1 293 ? 23.520 -3.309 3.268 1.00 68.62 293 CYS A N 1
ATOM 2263 C CA . CYS A 1 293 ? 22.191 -2.688 3.351 1.00 68.62 293 CYS A CA 1
ATOM 2264 C C . CYS A 1 293 ? 22.188 -1.218 3.810 1.00 68.62 293 CYS A C 1
ATOM 2266 O O . CYS A 1 293 ? 21.195 -0.522 3.618 1.00 68.62 293 CYS A O 1
ATOM 2268 N N . ASN A 1 294 ? 23.277 -0.762 4.433 1.00 64.12 294 ASN A N 1
ATOM 2269 C CA . ASN A 1 294 ? 23.435 0.598 4.950 1.00 64.12 294 ASN A CA 1
ATOM 2270 C C . ASN A 1 294 ? 24.298 1.494 4.048 1.00 64.12 294 ASN A C 1
ATOM 2272 O O . ASN A 1 294 ? 24.597 2.616 4.446 1.00 64.12 294 ASN A O 1
ATOM 2276 N N . GLY A 1 295 ? 24.719 1.013 2.874 1.00 69.31 295 GLY A N 1
ATOM 2277 C CA . GLY A 1 295 ? 25.473 1.824 1.920 1.00 69.31 295 GLY A CA 1
ATOM 2278 C C . GLY A 1 295 ? 24.619 2.944 1.324 1.00 69.31 295 GLY A C 1
ATOM 2279 O O . GLY A 1 295 ? 23.422 2.757 1.080 1.00 69.31 295 GLY A O 1
ATOM 2280 N N . ASP A 1 296 ? 25.243 4.091 1.055 1.00 73.44 296 ASP A N 1
ATOM 2281 C CA . ASP A 1 296 ? 24.565 5.296 0.555 1.00 73.44 296 ASP A CA 1
ATOM 2282 C C . ASP A 1 296 ? 23.837 5.069 -0.779 1.00 73.44 296 ASP A C 1
ATOM 2284 O O . ASP A 1 296 ? 22.811 5.695 -1.033 1.00 73.44 296 ASP A O 1
ATOM 2288 N N . VAL A 1 297 ? 24.311 4.116 -1.587 1.00 77.94 297 VAL A N 1
ATOM 2289 C CA . VAL A 1 297 ? 23.734 3.768 -2.894 1.00 77.94 297 VAL A CA 1
ATOM 2290 C C . VAL A 1 297 ? 22.447 2.945 -2.785 1.00 77.94 297 VAL A C 1
ATOM 2292 O O . VAL A 1 297 ? 21.498 3.189 -3.521 1.00 77.94 297 VAL A O 1
ATOM 2295 N N . LEU A 1 298 ? 22.361 1.986 -1.855 1.00 80.75 298 LEU A N 1
ATOM 2296 C CA . LEU A 1 298 ? 21.189 1.098 -1.746 1.00 80.75 298 LEU A CA 1
ATOM 2297 C C . LEU A 1 298 ? 20.079 1.672 -0.863 1.00 80.75 298 LEU A C 1
ATOM 2299 O O . LEU A 1 298 ? 18.908 1.311 -1.007 1.00 80.75 298 LEU A O 1
ATOM 2303 N N . LYS A 1 299 ? 20.437 2.556 0.073 1.00 80.81 299 LYS A N 1
ATOM 2304 C CA . LYS A 1 299 ? 19.522 3.114 1.073 1.00 80.81 299 LYS A CA 1
ATOM 2305 C C . LYS A 1 299 ? 18.296 3.823 0.471 1.00 80.81 299 LYS A C 1
ATOM 2307 O O . LYS A 1 299 ? 17.207 3.590 0.996 1.00 80.81 299 LYS A O 1
ATOM 2312 N N . PRO A 1 300 ? 18.400 4.617 -0.616 1.00 81.06 300 PRO A N 1
ATOM 2313 C CA . PRO A 1 300 ? 17.239 5.257 -1.240 1.00 81.06 300 PRO A CA 1
ATOM 2314 C C . PRO A 1 300 ? 16.226 4.266 -1.831 1.00 81.06 300 PRO A C 1
ATOM 2316 O O . PRO A 1 300 ? 15.039 4.576 -1.900 1.00 81.06 300 PRO A O 1
ATOM 2319 N N . PHE A 1 301 ? 16.681 3.073 -2.221 1.00 80.69 301 PHE A N 1
ATOM 2320 C CA . PHE A 1 301 ? 15.874 2.051 -2.898 1.00 80.69 301 PHE A CA 1
ATOM 2321 C C . PHE A 1 301 ? 15.394 0.942 -1.957 1.00 80.69 301 PHE A C 1
ATOM 2323 O O . PHE A 1 301 ? 14.616 0.071 -2.349 1.00 80.69 301 PHE A O 1
ATOM 2330 N N . CYS A 1 302 ? 15.840 0.968 -0.700 1.00 80.62 302 CYS A N 1
ATOM 2331 C CA . CYS A 1 302 ? 15.580 -0.076 0.276 1.00 80.62 302 CYS A CA 1
ATOM 2332 C C . CYS A 1 302 ? 14.101 -0.149 0.677 1.00 80.62 302 CYS A C 1
ATOM 2334 O O . CYS A 1 302 ? 13.528 0.798 1.211 1.00 80.62 302 CYS A O 1
ATOM 2336 N N . ASN A 1 303 ? 13.512 -1.334 0.499 1.00 76.50 303 ASN A N 1
ATOM 2337 C CA . ASN A 1 303 ? 12.270 -1.734 1.150 1.00 76.50 303 ASN A CA 1
ATOM 2338 C C . ASN A 1 303 ? 12.548 -2.927 2.061 1.00 76.50 303 ASN A C 1
ATOM 2340 O O . ASN A 1 303 ? 12.616 -4.070 1.610 1.00 76.50 303 ASN A O 1
ATOM 2344 N N . ARG A 1 304 ? 12.725 -2.663 3.358 1.00 72.56 304 ARG A N 1
ATOM 2345 C CA . ARG A 1 304 ? 13.088 -3.703 4.327 1.00 72.56 304 ARG A CA 1
ATOM 2346 C C . ARG A 1 304 ? 12.022 -4.796 4.436 1.00 72.56 304 ARG A C 1
ATOM 2348 O O . ARG A 1 304 ? 12.381 -5.966 4.468 1.00 72.56 304 ARG A O 1
ATOM 2355 N N . ALA A 1 305 ? 10.741 -4.432 4.463 1.00 61.16 305 ALA A N 1
ATOM 2356 C CA . ALA A 1 305 ? 9.641 -5.385 4.636 1.00 61.16 305 ALA A CA 1
ATOM 2357 C C . ALA A 1 305 ? 9.530 -6.376 3.464 1.00 61.16 305 ALA A C 1
ATOM 2359 O O . ALA A 1 305 ? 9.200 -7.545 3.660 1.00 61.16 305 ALA A O 1
ATOM 2360 N N . GLU A 1 306 ? 9.828 -5.907 2.256 1.00 69.75 306 GLU A N 1
ATOM 2361 C CA . GLU A 1 306 ? 9.892 -6.721 1.043 1.00 69.75 306 GLU A CA 1
ATOM 2362 C C . GLU A 1 306 ? 11.192 -7.533 0.976 1.00 69.75 306 GLU A C 1
ATOM 2364 O O . GLU A 1 306 ? 11.167 -8.728 0.703 1.00 69.75 306 GLU A O 1
ATOM 2369 N N . CYS A 1 307 ? 12.324 -6.926 1.337 1.00 73.31 307 CYS A N 1
ATOM 2370 C CA . CYS A 1 307 ? 13.628 -7.589 1.384 1.00 73.31 307 CYS A CA 1
ATOM 2371 C C . CYS A 1 307 ? 13.671 -8.758 2.378 1.00 73.31 307 CYS A C 1
ATOM 2373 O O . CYS A 1 307 ? 14.457 -9.682 2.210 1.00 73.31 307 CYS A O 1
ATOM 2375 N N . LEU A 1 308 ? 12.844 -8.733 3.423 1.00 64.25 308 LEU A N 1
ATOM 2376 C CA . LEU A 1 308 ? 12.701 -9.856 4.351 1.00 64.25 308 LEU A CA 1
ATOM 2377 C C . LEU A 1 308 ? 11.888 -11.019 3.764 1.00 64.25 308 LEU A C 1
ATOM 2379 O O . LEU A 1 308 ? 12.073 -12.148 4.202 1.00 64.25 308 LEU A O 1
ATOM 2383 N N . ARG A 1 309 ? 11.012 -10.755 2.787 1.00 62.75 309 ARG A N 1
ATOM 2384 C CA . ARG A 1 309 ? 10.134 -11.760 2.165 1.00 62.75 309 ARG A CA 1
ATOM 2385 C C . ARG A 1 309 ? 10.727 -12.408 0.913 1.00 62.75 309 ARG A C 1
ATOM 2387 O O . ARG A 1 309 ? 10.354 -13.530 0.594 1.00 62.75 309 ARG A O 1
ATOM 2394 N N . ARG A 1 310 ? 11.616 -11.718 0.191 1.00 67.94 310 ARG A N 1
ATOM 2395 C CA . ARG A 1 310 ? 12.188 -12.210 -1.075 1.00 67.94 310 ARG A CA 1
ATOM 2396 C C . ARG A 1 310 ? 13.197 -13.341 -0.878 1.00 67.94 310 ARG A C 1
ATOM 2398 O O . ARG A 1 310 ? 13.988 -13.319 0.068 1.00 67.94 310 ARG A O 1
ATOM 2405 N N . ARG A 1 311 ? 13.218 -14.283 -1.830 1.00 67.00 311 ARG A N 1
ATOM 2406 C CA . ARG A 1 311 ? 14.019 -15.518 -1.790 1.00 67.00 311 ARG A CA 1
ATOM 2407 C C . ARG A 1 311 ? 15.513 -15.286 -1.569 1.00 67.00 311 ARG A C 1
ATOM 2409 O O . ARG A 1 311 ? 16.116 -16.043 -0.816 1.00 67.00 311 ARG A O 1
ATOM 2416 N N . TYR A 1 312 ? 16.098 -14.252 -2.176 1.00 76.69 312 TYR A N 1
ATOM 2417 C CA . TYR A 1 312 ? 17.511 -13.868 -2.017 1.00 76.69 312 TYR A CA 1
ATOM 2418 C C . TYR A 1 312 ? 17.690 -12.549 -1.245 1.00 76.69 312 TYR A C 1
ATOM 2420 O O . TYR A 1 312 ? 18.750 -11.910 -1.264 1.00 76.69 312 TYR A O 1
ATOM 2428 N N . GLY A 1 313 ? 16.657 -12.160 -0.497 1.00 75.12 313 GLY A N 1
ATOM 2429 C CA . GLY A 1 313 ? 16.661 -11.043 0.432 1.00 75.12 313 GLY A CA 1
ATOM 2430 C C . GLY A 1 313 ? 17.684 -11.170 1.570 1.00 75.12 313 GLY A C 1
ATOM 2431 O O . GLY A 1 313 ? 18.478 -12.107 1.644 1.00 75.12 313 GLY A O 1
ATOM 2432 N N . ILE A 1 314 ? 17.705 -10.217 2.502 1.00 74.62 314 ILE A N 1
ATOM 2433 C CA . ILE A 1 314 ? 18.675 -10.229 3.625 1.00 74.62 314 ILE A CA 1
ATOM 2434 C C . ILE A 1 314 ? 18.417 -11.341 4.651 1.00 74.62 314 ILE A C 1
ATOM 2436 O O . ILE A 1 314 ? 19.304 -11.672 5.435 1.00 74.62 314 ILE A O 1
ATOM 2440 N N . ALA A 1 315 ? 17.205 -11.897 4.662 1.00 58.81 315 ALA A N 1
ATOM 2441 C CA . ALA A 1 315 ? 16.848 -13.055 5.474 1.00 58.81 315 ALA A CA 1
ATOM 2442 C C . ALA A 1 315 ? 17.168 -14.388 4.772 1.00 58.81 315 ALA A C 1
ATOM 2444 O O . ALA A 1 315 ? 17.112 -15.437 5.410 1.00 58.81 315 ALA A O 1
ATOM 2445 N N . ALA A 1 316 ? 17.542 -14.361 3.487 1.00 53.88 316 ALA A N 1
ATOM 2446 C CA . ALA A 1 316 ? 17.872 -15.557 2.725 1.00 53.88 316 ALA A CA 1
ATOM 2447 C C . ALA A 1 316 ? 19.113 -16.246 3.304 1.00 53.88 316 ALA A C 1
ATOM 2449 O O . ALA A 1 316 ? 20.191 -15.648 3.370 1.00 53.88 316 ALA A O 1
ATOM 2450 N N . GLY A 1 317 ? 18.939 -17.496 3.737 1.00 46.81 317 GLY A N 1
ATOM 2451 C CA . GLY A 1 317 ? 19.964 -18.279 4.431 1.00 46.81 317 GLY A CA 1
ATOM 2452 C C . GLY A 1 317 ? 19.898 -18.214 5.962 1.00 46.81 317 GLY A C 1
ATOM 2453 O O . GLY A 1 317 ? 20.694 -18.879 6.619 1.00 46.81 317 GLY A O 1
ATOM 2454 N N . ARG A 1 318 ? 18.951 -17.471 6.557 1.00 46.25 318 ARG A N 1
ATOM 2455 C CA . ARG A 1 318 ? 18.584 -17.665 7.969 1.00 46.25 318 ARG A CA 1
ATOM 2456 C C . ARG A 1 318 ? 17.658 -18.876 8.064 1.00 46.25 318 ARG A C 1
ATOM 2458 O O . ARG A 1 318 ? 16.788 -19.049 7.215 1.00 46.25 318 ARG A O 1
ATOM 2465 N N . VAL A 1 319 ? 17.872 -19.732 9.063 1.00 43.88 319 VAL A N 1
ATOM 2466 C CA . VAL A 1 319 ? 17.052 -20.932 9.292 1.00 43.88 319 VAL A CA 1
ATOM 2467 C C . VAL A 1 319 ? 15.581 -20.513 9.342 1.00 43.88 319 VAL A C 1
ATOM 2469 O O . VAL A 1 319 ? 15.217 -19.692 10.183 1.00 43.88 319 VAL A O 1
ATOM 2472 N N . ARG A 1 320 ? 14.751 -21.048 8.433 1.00 53.78 320 ARG A N 1
ATOM 2473 C CA . ARG A 1 320 ? 13.293 -20.878 8.484 1.00 53.78 320 ARG A CA 1
ATOM 2474 C C . ARG A 1 320 ? 12.852 -21.440 9.833 1.00 53.78 320 ARG A C 1
ATOM 2476 O O . ARG A 1 320 ? 13.000 -22.638 10.068 1.00 53.78 320 ARG A O 1
ATOM 2483 N N . GLY A 1 321 ? 12.423 -20.570 10.745 1.00 64.81 321 GLY A N 1
ATOM 2484 C CA . GLY A 1 321 ? 11.925 -21.014 12.040 1.00 64.81 321 GLY A CA 1
ATOM 2485 C C . GLY A 1 321 ? 10.668 -21.875 11.870 1.00 64.81 321 GLY A C 1
ATOM 2486 O O . GLY A 1 321 ? 10.078 -21.907 10.789 1.00 64.81 321 GLY A O 1
ATOM 2487 N N . PRO A 1 322 ? 10.223 -22.579 12.922 1.00 78.25 322 PRO A N 1
ATOM 2488 C CA . PRO A 1 322 ? 9.108 -23.529 12.826 1.00 78.25 322 PRO A CA 1
ATOM 2489 C C . PRO A 1 322 ? 7.764 -22.913 12.458 1.00 78.25 322 PRO A C 1
ATOM 2491 O O . PRO A 1 322 ? 6.851 -23.642 12.094 1.00 78.25 322 PRO A O 1
ATOM 2494 N N . MET A 1 323 ? 7.622 -21.599 12.622 1.00 87.25 323 MET A N 1
ATOM 2495 C CA . MET A 1 323 ? 6.372 -20.873 12.428 1.00 87.25 323 MET A CA 1
ATOM 2496 C C . MET A 1 323 ? 6.442 -20.044 11.151 1.00 87.25 323 MET A C 1
ATOM 2498 O O . MET A 1 323 ? 7.403 -19.309 10.940 1.00 87.25 323 MET A O 1
ATOM 2502 N N . GLU A 1 324 ? 5.403 -20.136 10.338 1.00 81.00 324 GLU A N 1
ATOM 2503 C CA . GLU A 1 324 ? 5.206 -19.363 9.120 1.00 81.00 324 GLU A CA 1
ATOM 2504 C C . GLU A 1 324 ? 4.512 -18.023 9.385 1.00 81.00 324 GLU A C 1
ATOM 2506 O O . GLU A 1 324 ? 4.881 -17.014 8.786 1.00 81.00 324 GLU A O 1
ATOM 2511 N N . SER A 1 325 ? 3.537 -17.980 10.298 1.00 83.69 325 SER A N 1
ATOM 2512 C CA . SER A 1 325 ? 2.824 -16.743 10.639 1.00 83.69 325 SER A CA 1
ATOM 2513 C C . SER A 1 325 ? 2.263 -16.757 12.064 1.00 83.69 325 SER A C 1
ATOM 2515 O O . SER A 1 325 ? 2.120 -17.816 12.676 1.00 83.69 325 SER A O 1
ATOM 2517 N N . LEU A 1 326 ? 1.949 -15.565 12.587 1.00 90.94 326 LEU A N 1
ATOM 2518 C CA . LEU A 1 326 ? 1.210 -15.378 13.836 1.00 90.94 326 LEU A CA 1
ATOM 2519 C C . LEU A 1 326 ? -0.106 -14.648 13.562 1.00 90.94 326 LEU A C 1
ATOM 2521 O O . LEU A 1 326 ? -0.148 -13.648 12.838 1.00 90.94 326 LEU A O 1
ATOM 2525 N N . ARG A 1 327 ? -1.169 -15.109 14.218 1.00 88.06 327 ARG A N 1
ATOM 2526 C CA . ARG A 1 327 ? -2.467 -14.439 14.284 1.00 88.06 327 ARG A CA 1
ATOM 2527 C C . ARG A 1 327 ? -2.828 -14.193 15.744 1.00 88.06 327 ARG A C 1
ATOM 2529 O O . ARG A 1 327 ? -2.685 -15.080 16.581 1.00 88.06 327 ARG A O 1
ATOM 2536 N N . LYS A 1 328 ? -3.315 -12.993 16.049 1.00 91.06 328 LYS A N 1
ATOM 2537 C CA . LYS A 1 328 ? -3.819 -12.616 17.373 1.00 91.06 328 LYS A CA 1
ATOM 2538 C C . LYS A 1 328 ? -5.292 -12.256 17.263 1.00 91.06 328 LYS A C 1
ATOM 2540 O O . LYS A 1 328 ? -5.631 -11.336 16.527 1.00 91.06 328 LYS A O 1
ATOM 2545 N N . ILE A 1 329 ? -6.142 -12.915 18.041 1.00 83.06 329 ILE A N 1
ATOM 2546 C CA . ILE A 1 329 ? -7.530 -12.490 18.235 1.00 83.06 329 ILE A CA 1
ATOM 2547 C C . ILE A 1 329 ? -7.584 -11.635 19.498 1.00 83.06 329 ILE A C 1
ATOM 2549 O O . ILE A 1 329 ? -7.188 -12.074 20.581 1.00 83.06 329 ILE A O 1
ATOM 2553 N N . ASN A 1 330 ? -8.027 -10.387 19.361 1.00 81.69 330 ASN A N 1
ATOM 2554 C CA . ASN A 1 330 ? -7.946 -9.367 20.404 1.00 81.69 330 ASN A CA 1
ATOM 2555 C C . ASN A 1 330 ? -9.056 -9.493 21.467 1.00 81.69 330 ASN A C 1
ATOM 2557 O O . ASN A 1 330 ? -9.660 -8.501 21.869 1.00 81.69 330 ASN A O 1
ATOM 2561 N N . TYR A 1 331 ? -9.317 -10.713 21.948 1.00 78.31 331 TYR A N 1
ATOM 2562 C CA . TYR A 1 331 ? -10.204 -10.933 23.086 1.00 78.31 331 TYR A CA 1
ATOM 2563 C C . TYR A 1 331 ? -9.710 -10.150 24.304 1.00 78.31 331 TYR A C 1
ATOM 2565 O O . TYR A 1 331 ? -8.530 -10.158 24.661 1.00 78.31 331 TYR A O 1
ATOM 2573 N N . ARG A 1 332 ? -10.633 -9.458 24.968 1.00 76.38 332 ARG A N 1
ATOM 2574 C CA . ARG A 1 332 ? -10.352 -8.687 26.179 1.00 76.38 332 ARG A CA 1
ATOM 2575 C C . ARG A 1 332 ? -10.961 -9.417 27.381 1.00 76.38 332 ARG A C 1
ATOM 2577 O O . ARG A 1 332 ? -12.133 -9.773 27.316 1.00 76.38 332 ARG A O 1
ATOM 2584 N N . PRO A 1 333 ? -10.220 -9.615 28.490 1.00 70.56 333 PRO A N 1
ATOM 2585 C CA . PRO A 1 333 ? -8.864 -9.123 28.760 1.00 70.56 333 PRO A CA 1
ATOM 2586 C C . PRO A 1 333 ? -7.725 -9.987 28.193 1.00 70.56 333 PRO A C 1
ATOM 2588 O O . PRO A 1 333 ? -6.592 -9.510 28.170 1.00 70.56 333 PRO A O 1
ATOM 2591 N N . ASN A 1 334 ? -8.007 -11.225 27.788 1.00 79.06 334 ASN A N 1
ATOM 2592 C CA . ASN A 1 334 ? -6.988 -12.213 27.444 1.00 79.06 334 ASN A CA 1
ATOM 2593 C C . ASN A 1 334 ? -7.017 -12.489 25.935 1.00 79.06 334 ASN A C 1
ATOM 2595 O O . ASN A 1 334 ? -7.911 -13.206 25.489 1.00 79.06 334 ASN A O 1
ATOM 2599 N N . PRO A 1 335 ? -6.082 -11.935 25.145 1.00 83.50 335 PRO A N 1
ATOM 2600 C CA . PRO A 1 335 ? -6.041 -12.195 23.716 1.00 83.50 335 PRO A CA 1
ATOM 2601 C C . PRO A 1 335 ? -5.609 -13.635 23.447 1.00 83.50 335 PRO A C 1
ATOM 2603 O O . PRO A 1 335 ? -4.736 -14.161 24.137 1.00 83.50 335 PRO A O 1
ATOM 2606 N N . MET A 1 336 ? -6.164 -14.233 22.399 1.00 85.19 336 MET A N 1
ATOM 2607 C CA . MET A 1 336 ? -5.757 -15.557 21.933 1.00 85.19 336 MET A CA 1
ATOM 2608 C C . MET A 1 336 ? -4.741 -15.422 20.807 1.00 85.19 336 MET A C 1
ATOM 2610 O O . MET A 1 336 ? -4.848 -14.525 19.967 1.00 85.19 336 MET A O 1
ATOM 2614 N N . TRP A 1 337 ? -3.755 -16.309 20.792 1.00 93.25 337 TRP A N 1
ATOM 2615 C CA . TRP A 1 337 ? -2.679 -16.307 19.811 1.00 93.25 337 TRP A CA 1
ATOM 2616 C C . TRP A 1 337 ? -2.636 -17.647 19.095 1.00 93.25 337 TRP A C 1
ATOM 2618 O O . TRP A 1 337 ? -2.803 -18.690 19.715 1.00 93.25 337 TRP A O 1
ATOM 2628 N N . PHE A 1 338 ? -2.381 -17.607 17.795 1.00 91.81 338 PHE A N 1
ATOM 2629 C CA . PHE A 1 338 ? -2.263 -18.781 16.944 1.00 91.81 338 PHE A CA 1
ATOM 2630 C C . PHE A 1 338 ? -0.993 -18.661 16.113 1.00 91.81 338 PHE A C 1
ATOM 2632 O O . PHE A 1 338 ? -0.690 -17.583 15.593 1.00 91.81 338 PHE A O 1
ATOM 2639 N N . ALA A 1 339 ? -0.260 -19.761 15.987 1.00 90.69 339 ALA A N 1
ATOM 2640 C CA . ALA A 1 339 ? 0.883 -19.869 15.098 1.00 90.69 339 ALA A CA 1
ATOM 2641 C C . ALA A 1 339 ? 0.592 -20.883 13.996 1.00 90.69 339 ALA A C 1
ATOM 2643 O O . ALA A 1 339 ? 0.314 -22.044 14.287 1.00 90.69 339 ALA A O 1
ATOM 2644 N N . LEU A 1 340 ? 0.703 -20.460 12.738 1.00 85.06 340 LEU A N 1
ATOM 2645 C CA . LEU A 1 340 ? 0.758 -21.398 11.622 1.00 85.06 340 LEU A CA 1
ATOM 2646 C C . LEU A 1 340 ? 2.178 -21.953 11.552 1.00 85.06 340 LEU A C 1
ATOM 2648 O O . LEU A 1 340 ? 3.137 -21.193 11.422 1.00 85.06 340 LEU A O 1
ATOM 2652 N N . MET A 1 341 ? 2.314 -23.263 11.666 1.00 83.44 341 MET A N 1
ATOM 2653 C CA . MET A 1 341 ? 3.575 -23.986 11.583 1.00 83.44 341 MET A CA 1
ATOM 2654 C C . MET A 1 341 ? 3.989 -24.157 10.117 1.00 83.44 341 MET A C 1
ATOM 2656 O O . MET A 1 341 ? 3.153 -24.185 9.220 1.00 83.44 341 MET A O 1
ATOM 2660 N N . ALA A 1 342 ? 5.287 -24.310 9.860 1.00 71.56 342 ALA A N 1
ATOM 2661 C CA . ALA A 1 342 ? 5.837 -24.464 8.510 1.00 71.56 342 ALA A CA 1
ATOM 2662 C C . ALA A 1 342 ? 5.376 -25.746 7.785 1.00 71.56 342 ALA A C 1
ATOM 2664 O O . ALA A 1 342 ? 5.559 -25.865 6.576 1.00 71.56 342 ALA A O 1
ATOM 2665 N N . ASP A 1 343 ? 4.805 -26.707 8.515 1.00 69.50 343 ASP A N 1
ATOM 2666 C CA . ASP A 1 343 ? 4.184 -27.921 7.977 1.00 69.50 343 ASP A CA 1
ATOM 2667 C C . ASP A 1 343 ? 2.671 -27.772 7.724 1.00 69.50 343 ASP A C 1
ATOM 2669 O O . ASP A 1 343 ? 2.009 -28.739 7.351 1.00 69.50 343 ASP A O 1
ATOM 2673 N N . GLY A 1 344 ? 2.123 -26.569 7.923 1.00 68.06 344 GLY A N 1
ATOM 2674 C CA . GLY A 1 344 ? 0.718 -26.236 7.708 1.00 68.06 344 GLY A CA 1
ATOM 2675 C C . GLY A 1 344 ? -0.201 -26.488 8.906 1.00 68.06 344 GLY A C 1
ATOM 2676 O O . GLY A 1 344 ? -1.386 -26.173 8.817 1.00 68.06 344 GLY A O 1
ATOM 2677 N N . ARG A 1 345 ? 0.296 -27.027 10.029 1.00 78.50 345 ARG A N 1
ATOM 2678 C CA . ARG A 1 345 ? -0.513 -27.192 11.251 1.00 78.50 345 ARG A CA 1
ATOM 2679 C C . ARG A 1 345 ? -0.656 -25.875 12.004 1.00 78.50 345 ARG A C 1
ATOM 2681 O O . ARG A 1 345 ? 0.241 -25.043 11.972 1.00 78.50 345 ARG A O 1
ATOM 2688 N N . GLU A 1 346 ? -1.757 -25.687 12.721 1.00 88.00 346 GLU A N 1
ATOM 2689 C CA . GLU A 1 346 ? -1.970 -24.493 13.545 1.00 88.00 346 GLU A CA 1
ATOM 2690 C C . GLU A 1 346 ? -1.831 -24.836 15.030 1.00 88.00 346 GLU A C 1
ATOM 2692 O O . GLU A 1 346 ? -2.412 -25.808 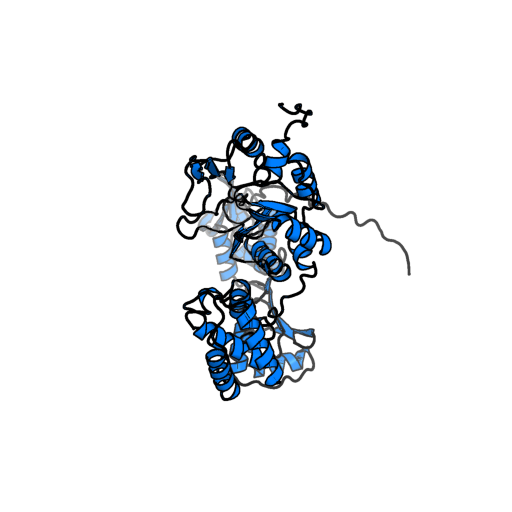15.505 1.00 88.00 346 GLU A O 1
ATOM 2697 N N . LEU A 1 347 ? -1.045 -24.042 15.754 1.00 92.00 347 LEU A N 1
ATOM 2698 C CA . LEU A 1 347 ? -0.813 -24.176 17.187 1.00 92.00 347 LEU A CA 1
ATOM 2699 C C . LEU A 1 347 ? -1.510 -23.042 17.940 1.00 92.00 347 LEU A C 1
ATOM 2701 O O . LEU A 1 347 ? -1.242 -21.869 17.666 1.00 92.00 347 LEU A O 1
ATOM 2705 N N . GLU A 1 348 ? -2.330 -23.370 18.937 1.00 93.31 348 GLU A N 1
ATOM 2706 C CA . GLU A 1 348 ? -2.887 -22.375 19.852 1.00 93.31 348 GLU A CA 1
ATOM 2707 C C . GLU A 1 348 ? -1.873 -22.040 20.956 1.00 93.31 348 GLU A C 1
ATOM 2709 O O . GLU A 1 348 ? -1.368 -22.908 21.675 1.00 93.31 348 GLU A O 1
ATOM 2714 N N . ILE A 1 349 ? -1.586 -20.751 21.120 1.00 92.50 349 ILE A N 1
ATOM 2715 C CA . ILE A 1 349 ? -0.655 -20.218 22.112 1.00 92.50 349 ILE A CA 1
ATOM 2716 C C . ILE A 1 349 ? -1.465 -19.549 23.221 1.00 92.50 349 ILE A C 1
ATOM 2718 O O . ILE A 1 349 ? -1.797 -18.364 23.165 1.00 92.50 349 ILE A O 1
ATOM 2722 N N . SER A 1 350 ? -1.768 -20.337 24.250 1.00 78.50 350 SER A N 1
ATOM 2723 C CA . SER A 1 350 ? -2.540 -19.898 25.417 1.00 78.50 350 SER A CA 1
ATOM 2724 C C . SER A 1 350 ? -1.790 -18.890 26.300 1.00 78.50 350 SER A C 1
ATOM 2726 O O . SER A 1 350 ? -2.412 -18.005 26.884 1.00 78.50 350 SER A O 1
ATOM 2728 N N . ASP A 1 351 ? -0.457 -18.982 26.366 1.00 85.88 351 ASP A N 1
ATOM 2729 C CA . ASP A 1 351 ? 0.420 -18.006 27.024 1.00 85.88 351 ASP A CA 1
ATOM 2730 C C . ASP A 1 351 ? 1.484 -17.489 26.034 1.00 85.88 351 ASP A C 1
ATOM 2732 O O . ASP A 1 351 ? 2.380 -18.247 25.644 1.00 85.88 351 ASP A O 1
ATOM 2736 N N . PRO A 1 352 ? 1.455 -16.195 25.652 1.00 87.31 352 PRO A N 1
ATOM 2737 C CA . PRO A 1 352 ? 2.476 -15.584 24.800 1.00 87.31 352 PRO A CA 1
ATOM 2738 C C . PRO A 1 352 ? 3.900 -15.690 25.364 1.00 87.31 352 PRO A C 1
ATOM 2740 O O . PRO A 1 352 ? 4.865 -15.574 24.608 1.00 87.31 352 PRO A O 1
ATOM 2743 N N . GLY A 1 353 ? 4.062 -15.947 26.668 1.00 88.12 353 GLY A N 1
ATOM 2744 C CA . GLY A 1 353 ? 5.346 -16.283 27.280 1.00 88.12 353 GLY A CA 1
ATOM 2745 C C . GLY A 1 353 ? 6.051 -17.471 26.611 1.00 88.12 353 GLY A C 1
ATOM 2746 O O . GLY A 1 353 ? 7.284 -17.502 26.579 1.00 88.12 353 GLY A O 1
ATOM 2747 N N . ALA A 1 354 ? 5.302 -18.388 25.988 1.00 90.31 354 ALA A N 1
ATOM 2748 C CA . ALA A 1 354 ? 5.858 -19.488 25.203 1.00 90.31 354 ALA A CA 1
ATOM 2749 C C . ALA A 1 354 ? 6.642 -19.007 23.967 1.00 90.31 354 ALA A C 1
ATOM 2751 O O . ALA A 1 354 ? 7.620 -19.641 23.583 1.00 90.31 354 ALA A O 1
ATOM 2752 N N . LEU A 1 355 ? 6.301 -17.848 23.388 1.00 91.56 355 LEU A N 1
ATOM 2753 C CA . LEU A 1 355 ? 7.083 -17.247 22.297 1.00 91.56 355 LEU A CA 1
ATOM 2754 C C . LEU A 1 355 ? 8.454 -16.752 22.783 1.00 91.56 355 LEU A C 1
ATOM 2756 O O . LEU A 1 355 ? 9.416 -16.738 22.021 1.00 91.56 355 LEU A O 1
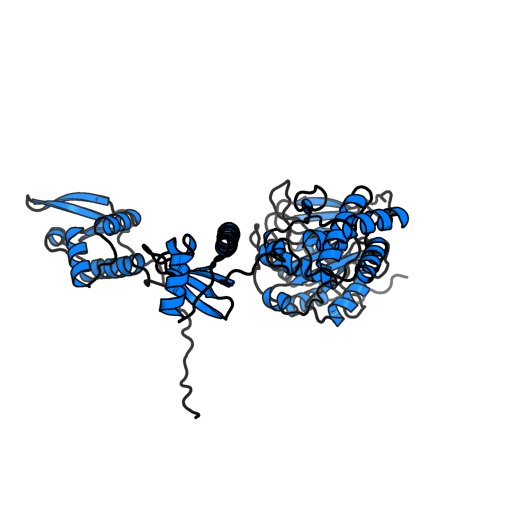ATOM 2760 N N . LEU A 1 356 ? 8.572 -16.376 24.060 1.00 89.50 356 LEU A N 1
ATOM 2761 C CA . LEU A 1 356 ? 9.839 -15.938 24.659 1.00 89.50 356 LEU A CA 1
ATOM 2762 C C . LEU A 1 356 ? 10.722 -17.124 25.068 1.00 89.50 356 LEU A C 1
ATOM 2764 O O . LEU A 1 356 ? 11.948 -17.033 25.022 1.00 89.50 356 LEU A O 1
ATOM 2768 N N . LYS A 1 357 ? 10.106 -18.235 25.485 1.00 91.00 357 LYS A N 1
ATOM 2769 C CA . LYS A 1 357 ? 10.788 -19.434 25.984 1.00 91.00 357 LYS A CA 1
ATOM 2770 C C . LYS A 1 357 ? 10.547 -20.613 25.047 1.00 91.00 357 LYS A C 1
ATOM 2772 O O . LYS A 1 357 ? 9.546 -21.313 25.166 1.00 91.00 357 LYS A O 1
ATOM 2777 N N . GLN A 1 358 ? 11.520 -20.910 24.185 1.00 91.25 358 GLN A N 1
ATOM 2778 C CA . GLN A 1 358 ? 11.400 -21.980 23.185 1.00 91.25 358 GLN A CA 1
ATOM 2779 C C . GLN A 1 358 ? 11.062 -23.363 23.783 1.00 91.25 358 GLN A C 1
ATOM 2781 O O . GLN A 1 358 ? 10.380 -24.161 23.148 1.00 91.25 358 GLN A O 1
ATOM 2786 N N . ALA A 1 359 ? 11.482 -23.649 25.021 1.00 90.81 359 ALA A N 1
ATOM 2787 C CA . ALA A 1 359 ? 11.111 -24.885 25.715 1.00 90.81 359 ALA A CA 1
ATOM 2788 C C . ALA A 1 359 ? 9.600 -24.987 26.003 1.00 90.81 359 ALA A C 1
ATOM 2790 O O . ALA A 1 359 ? 9.032 -26.073 25.914 1.00 90.81 359 ALA A O 1
ATOM 2791 N N . ASP A 1 360 ? 8.945 -23.869 26.321 1.00 92.94 360 ASP A N 1
ATOM 2792 C CA . ASP A 1 360 ? 7.501 -23.832 26.555 1.00 92.94 360 ASP A CA 1
ATOM 2793 C C . ASP A 1 360 ? 6.736 -23.916 25.226 1.00 92.94 360 ASP A C 1
ATOM 2795 O O . ASP A 1 360 ? 5.740 -24.631 25.135 1.00 92.94 360 ASP A O 1
ATOM 2799 N N . PHE A 1 361 ? 7.263 -23.310 24.156 1.00 93.25 361 PHE A N 1
ATOM 2800 C CA . PHE A 1 361 ? 6.752 -23.519 22.798 1.00 93.25 361 PHE A CA 1
ATOM 2801 C C . PHE A 1 361 ? 6.821 -24.992 22.360 1.00 93.25 361 PHE A C 1
ATOM 2803 O O . PHE A 1 361 ? 5.842 -25.539 21.853 1.00 93.25 361 PHE A O 1
ATOM 2810 N N . ALA A 1 362 ? 7.948 -25.669 22.603 1.00 89.25 362 ALA A N 1
ATOM 2811 C CA . ALA A 1 362 ? 8.100 -27.089 22.283 1.00 89.25 362 ALA A CA 1
ATOM 2812 C C . ALA A 1 362 ? 7.101 -27.966 23.060 1.00 89.25 362 ALA A C 1
ATOM 2814 O O . ALA A 1 362 ? 6.543 -28.908 22.503 1.00 89.25 362 ALA A O 1
ATOM 2815 N N . ARG A 1 363 ? 6.809 -27.630 24.326 1.00 91.38 363 ARG A N 1
ATOM 2816 C CA . ARG A 1 363 ? 5.763 -28.312 25.108 1.00 91.38 363 ARG A CA 1
ATOM 2817 C C . ARG A 1 363 ? 4.378 -28.155 24.487 1.00 91.38 363 ARG A C 1
ATOM 2819 O O . ARG A 1 363 ? 3.639 -29.135 24.447 1.00 91.38 363 ARG A O 1
ATOM 2826 N N . LEU A 1 364 ? 4.033 -26.963 23.993 1.00 92.75 364 LEU A N 1
ATOM 2827 C CA . LEU A 1 364 ? 2.767 -26.742 23.285 1.00 92.75 364 LEU A CA 1
ATOM 2828 C C . LEU A 1 364 ? 2.691 -27.594 22.011 1.00 92.75 364 LEU A C 1
ATOM 2830 O O . LEU A 1 364 ? 1.683 -28.262 21.800 1.00 92.75 364 LEU A O 1
ATOM 2834 N N . CYS A 1 365 ? 3.772 -27.649 21.226 1.00 88.94 365 CYS A N 1
ATOM 2835 C CA . CYS A 1 365 ? 3.844 -28.484 20.021 1.00 88.94 365 CYS A CA 1
ATOM 2836 C C . CYS A 1 365 ? 3.618 -29.971 20.331 1.00 88.94 365 CYS A C 1
ATOM 2838 O O . CYS A 1 365 ? 2.850 -30.633 19.640 1.00 88.94 365 CYS A O 1
ATOM 2840 N N . ILE A 1 366 ? 4.230 -30.488 21.400 1.00 88.88 366 ILE A N 1
ATOM 2841 C CA . ILE A 1 366 ? 4.039 -31.883 21.819 1.00 88.88 366 ILE A CA 1
ATOM 2842 C C . ILE A 1 366 ? 2.597 -32.114 22.277 1.00 88.88 366 ILE A C 1
ATOM 2844 O O . ILE A 1 366 ? 2.000 -33.120 21.928 1.00 88.88 366 ILE A O 1
ATOM 2848 N N . THR A 1 367 ? 2.035 -31.182 23.048 1.00 91.06 367 THR A N 1
ATOM 2849 C CA . THR A 1 367 ? 0.719 -31.359 23.683 1.00 91.06 367 THR A CA 1
ATOM 2850 C C . THR A 1 367 ? -0.439 -31.260 22.690 1.00 91.06 367 THR A C 1
ATOM 2852 O O . THR A 1 367 ? -1.449 -31.927 22.879 1.00 91.06 367 THR A O 1
ATOM 2855 N N . GLN A 1 368 ? -0.322 -30.406 21.669 1.00 91.44 368 GLN A N 1
ATOM 2856 C CA . GLN A 1 368 ? -1.419 -30.131 20.732 1.00 91.44 368 GLN A CA 1
ATOM 2857 C C . GLN A 1 368 ? -1.224 -30.764 19.354 1.00 91.44 368 GLN A C 1
ATOM 2859 O O . GLN A 1 368 ? -2.208 -31.047 18.680 1.00 91.44 368 GLN A O 1
ATOM 2864 N N . LEU A 1 369 ? 0.024 -30.951 18.912 1.00 86.81 369 LEU A N 1
ATOM 2865 C CA . LEU A 1 369 ? 0.333 -31.390 17.548 1.00 86.81 369 LEU A CA 1
ATOM 2866 C C . LEU A 1 369 ? 1.025 -32.755 17.494 1.00 86.81 369 LEU A C 1
ATOM 2868 O O . LEU A 1 369 ? 1.378 -33.186 16.396 1.00 86.81 3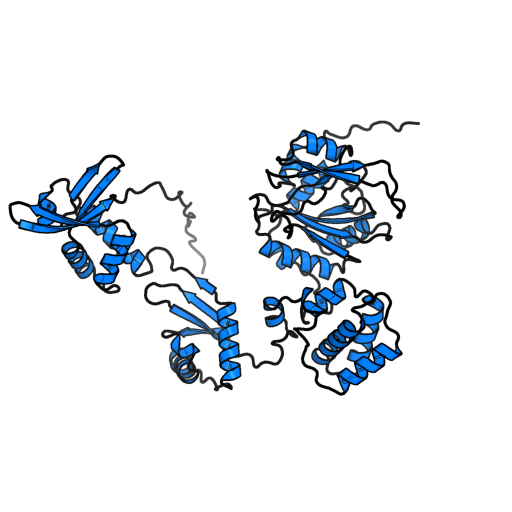69 LEU A O 1
ATOM 2872 N N . ASP A 1 370 ? 1.291 -33.394 18.639 1.00 85.56 370 ASP A N 1
ATOM 2873 C CA . ASP A 1 370 ? 2.134 -34.596 18.745 1.00 85.56 370 ASP A CA 1
ATOM 2874 C C . ASP A 1 370 ? 3.478 -34.430 18.005 1.00 85.56 370 ASP A C 1
ATOM 2876 O O . ASP A 1 370 ? 4.037 -35.363 17.424 1.00 85.56 370 ASP A O 1
ATOM 2880 N N . LEU A 1 371 ? 3.996 -33.195 17.993 1.00 73.44 371 LEU A N 1
ATOM 2881 C CA . LEU A 1 371 ? 5.190 -32.805 17.255 1.00 73.44 371 LEU A CA 1
ATOM 2882 C C . LEU A 1 371 ? 6.296 -32.404 18.222 1.00 73.44 371 LEU A C 1
ATOM 2884 O O . LEU A 1 371 ? 6.168 -31.443 18.981 1.00 73.44 371 LEU A O 1
ATOM 2888 N N . PHE A 1 372 ? 7.430 -33.088 18.122 1.00 73.88 372 PHE A N 1
ATOM 2889 C CA . PHE A 1 372 ? 8.657 -32.632 18.754 1.00 73.88 372 PHE A CA 1
ATOM 2890 C C . PHE A 1 372 ? 9.359 -31.613 17.848 1.00 73.88 372 PHE A C 1
ATOM 2892 O O . PHE A 1 372 ? 9.696 -31.929 16.708 1.00 73.88 372 PHE A O 1
ATOM 2899 N N . HIS A 1 373 ? 9.574 -30.396 18.351 1.00 69.25 373 HIS A N 1
ATOM 2900 C CA . HIS A 1 373 ? 10.300 -29.346 17.638 1.00 69.25 373 HIS A CA 1
ATOM 2901 C C . HIS A 1 373 ? 11.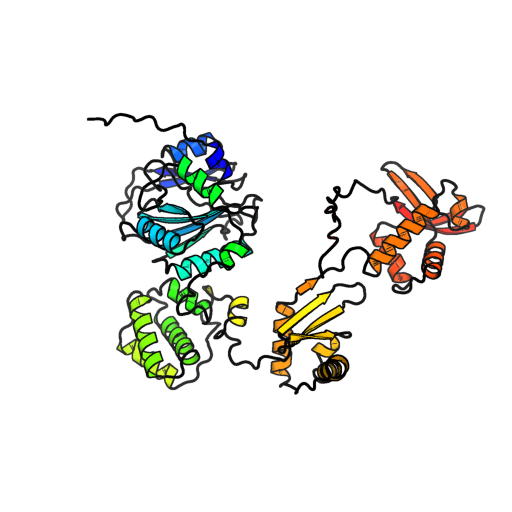685 -29.113 18.258 1.00 69.25 373 HIS A C 1
ATOM 2903 O O . HIS A 1 373 ? 11.793 -28.821 19.452 1.00 69.25 373 HIS A O 1
ATOM 2909 N N . ASP A 1 374 ? 12.730 -29.206 17.433 1.00 72.06 374 ASP A N 1
ATOM 2910 C CA . ASP A 1 374 ? 14.116 -28.992 17.851 1.00 72.06 374 ASP A CA 1
ATOM 2911 C C . ASP A 1 374 ? 14.402 -27.533 18.217 1.00 72.06 374 ASP A C 1
ATOM 2913 O O . ASP A 1 374 ? 13.933 -26.592 17.578 1.00 72.06 374 ASP A O 1
ATOM 2917 N N . GLN A 1 375 ? 15.232 -27.329 19.241 1.00 78.12 375 GLN A N 1
ATOM 2918 C CA . GLN A 1 375 ? 15.606 -25.983 19.662 1.00 78.12 375 GLN A CA 1
ATOM 2919 C C . GLN A 1 375 ? 16.581 -25.326 18.683 1.00 78.12 375 GLN A C 1
ATOM 2921 O O . GLN A 1 375 ? 17.522 -25.936 18.177 1.00 78.12 375 GLN A O 1
ATOM 2926 N N . MET A 1 376 ? 16.373 -24.031 18.470 1.00 82.81 376 MET A N 1
ATOM 2927 C CA . MET A 1 376 ? 17.223 -23.183 17.647 1.00 82.81 376 MET A CA 1
ATOM 2928 C C . MET A 1 376 ? 18.195 -22.426 18.552 1.00 82.81 376 MET A C 1
ATOM 2930 O O . MET A 1 376 ? 18.021 -22.344 19.770 1.00 82.81 376 MET A O 1
ATOM 2934 N N . LYS A 1 377 ? 19.219 -21.803 17.965 1.00 83.88 377 LYS A N 1
ATOM 2935 C CA . LYS A 1 377 ? 20.032 -20.844 18.719 1.00 83.88 377 LYS A CA 1
ATOM 2936 C C . LYS A 1 377 ? 19.138 -19.695 19.180 1.00 83.88 377 LYS A C 1
ATOM 2938 O O . LYS A 1 377 ? 18.343 -19.173 18.403 1.00 83.88 377 LYS A O 1
ATOM 2943 N N . SER A 1 378 ? 19.313 -19.244 20.421 1.00 83.25 378 SER A N 1
ATOM 2944 C CA . SER A 1 378 ? 18.451 -18.214 21.020 1.00 83.25 378 SER A CA 1
ATOM 2945 C C . SER A 1 378 ? 18.408 -16.906 20.220 1.00 83.25 378 SER A C 1
ATOM 2947 O O . SER A 1 378 ? 17.375 -16.246 20.186 1.00 83.25 378 SER A O 1
ATOM 2949 N N . GLY A 1 379 ? 19.511 -16.531 19.560 1.00 82.44 379 GLY A N 1
ATOM 2950 C CA . GLY A 1 379 ? 19.549 -15.369 18.666 1.00 82.44 379 GLY A CA 1
ATOM 2951 C C . GLY A 1 379 ? 18.633 -15.529 17.450 1.00 82.44 379 GLY A C 1
ATOM 2952 O O . GLY A 1 379 ? 17.834 -14.639 17.173 1.00 82.44 379 GLY A O 1
ATOM 2953 N N . ASP A 1 380 ? 18.694 -16.690 16.795 1.00 78.62 380 ASP A N 1
ATOM 2954 C CA . ASP A 1 380 ? 17.870 -17.007 15.624 1.00 78.62 380 ASP A CA 1
ATOM 2955 C C . ASP A 1 380 ? 16.388 -17.106 16.005 1.00 78.62 380 ASP A C 1
ATOM 2957 O O . ASP A 1 380 ? 15.535 -16.583 15.293 1.00 78.62 380 ASP A O 1
ATOM 2961 N N . TRP A 1 381 ? 16.081 -17.694 17.168 1.00 88.94 381 TRP A N 1
ATOM 2962 C CA . TRP A 1 381 ? 14.720 -17.735 17.711 1.00 88.94 381 TRP A CA 1
ATOM 2963 C C . TRP A 1 381 ? 14.157 -16.330 17.946 1.00 88.94 381 TRP A C 1
ATOM 2965 O O . TRP A 1 381 ? 13.076 -16.004 17.464 1.00 88.94 381 TRP A O 1
ATOM 2975 N N . ASN A 1 382 ? 14.907 -15.465 18.636 1.00 87.81 382 ASN A N 1
ATOM 2976 C CA . ASN A 1 382 ? 14.469 -14.096 18.915 1.00 87.81 382 ASN A CA 1
ATOM 2977 C C . ASN A 1 382 ? 14.244 -13.287 17.631 1.00 87.81 382 ASN A C 1
ATOM 2979 O O . ASN A 1 382 ? 13.286 -12.518 17.550 1.00 87.81 382 ASN A O 1
ATOM 2983 N N . ASP A 1 383 ? 15.111 -13.451 16.632 1.00 81.25 383 ASP A N 1
ATOM 2984 C CA . ASP A 1 383 ? 14.952 -12.791 15.337 1.00 81.25 383 ASP A CA 1
ATOM 2985 C C . ASP A 1 383 ? 13.738 -13.330 14.566 1.00 81.25 383 ASP A C 1
ATOM 2987 O O . ASP A 1 383 ? 13.015 -12.535 13.964 1.00 81.25 383 ASP A O 1
ATOM 2991 N N . HIS A 1 384 ? 13.462 -14.636 14.641 1.00 82.94 384 HIS A N 1
ATOM 2992 C CA . HIS A 1 384 ? 12.267 -15.256 14.057 1.00 82.94 384 HIS A CA 1
ATOM 2993 C C . HIS A 1 384 ? 10.977 -14.706 14.678 1.00 82.94 384 HIS A C 1
ATOM 2995 O O . HIS A 1 384 ? 10.096 -14.228 13.966 1.00 82.94 384 HIS A O 1
ATOM 3001 N N . ILE A 1 385 ? 10.892 -14.667 16.013 1.00 90.25 385 ILE A N 1
ATOM 3002 C CA . ILE A 1 385 ? 9.731 -14.105 16.722 1.00 90.25 385 ILE A CA 1
ATOM 3003 C C . ILE A 1 385 ? 9.509 -12.632 16.360 1.00 90.25 385 ILE A C 1
ATOM 3005 O O . ILE A 1 385 ? 8.374 -12.233 16.107 1.00 90.25 385 ILE A O 1
ATOM 3009 N N . ARG A 1 386 ? 10.573 -11.818 16.283 1.00 86.94 386 ARG A N 1
ATOM 3010 C CA . ARG A 1 386 ? 10.465 -10.405 15.873 1.00 86.94 386 ARG A CA 1
ATOM 3011 C C . ARG A 1 386 ? 9.859 -10.257 14.477 1.00 86.94 386 ARG A C 1
ATOM 3013 O O . ARG A 1 386 ? 8.972 -9.434 14.297 1.00 86.94 386 ARG A O 1
ATOM 3020 N N . GLN A 1 387 ? 10.294 -11.073 13.517 1.00 78.06 387 GLN A N 1
ATOM 3021 C CA . GLN A 1 387 ? 9.767 -11.038 12.147 1.00 78.06 387 GLN A CA 1
ATOM 3022 C C . GLN A 1 387 ? 8.279 -11.407 12.085 1.00 78.06 387 GLN A C 1
ATOM 3024 O O . GLN A 1 387 ? 7.509 -10.774 11.358 1.00 78.06 387 GLN A O 1
ATOM 3029 N N . LEU A 1 388 ? 7.858 -12.403 12.867 1.00 84.88 388 LEU A N 1
ATOM 3030 C CA . LEU A 1 388 ? 6.449 -12.787 12.946 1.00 84.88 388 LEU A CA 1
ATOM 3031 C C . LEU A 1 388 ? 5.598 -11.692 13.598 1.00 84.88 388 LEU A C 1
ATOM 3033 O O . LEU A 1 388 ? 4.497 -11.415 13.133 1.00 84.88 388 LEU A O 1
ATOM 3037 N N . LEU A 1 389 ? 6.112 -11.032 14.639 1.00 86.94 389 LEU A N 1
ATOM 3038 C CA . LEU A 1 389 ? 5.424 -9.916 15.293 1.00 86.94 389 LEU A CA 1
ATOM 3039 C C . LEU A 1 389 ? 5.312 -8.679 14.388 1.00 86.94 389 LEU A C 1
ATOM 3041 O O . LEU A 1 389 ? 4.282 -8.013 14.423 1.00 86.94 389 LEU A O 1
ATOM 3045 N N . ASP A 1 390 ? 6.308 -8.403 13.540 1.00 78.44 390 ASP A N 1
ATOM 3046 C CA . ASP A 1 390 ? 6.264 -7.305 12.557 1.00 78.44 390 ASP A CA 1
ATOM 3047 C C . ASP A 1 390 ? 5.163 -7.495 11.496 1.00 78.44 390 ASP A C 1
ATOM 3049 O O . ASP A 1 390 ? 4.756 -6.542 10.829 1.00 78.44 390 ASP A O 1
ATOM 3053 N N . THR A 1 391 ? 4.697 -8.731 11.304 1.00 74.62 391 THR A N 1
ATOM 3054 C CA . THR A 1 391 ? 3.736 -9.110 10.256 1.00 74.62 391 THR A CA 1
ATOM 3055 C C . THR A 1 391 ? 2.453 -9.723 10.808 1.00 74.62 391 THR A C 1
ATOM 3057 O O . THR A 1 391 ? 1.644 -10.248 10.044 1.00 74.62 391 THR A O 1
ATOM 3060 N N . ILE A 1 392 ? 2.257 -9.637 12.124 1.00 88.06 392 ILE A N 1
ATOM 3061 C CA . ILE A 1 392 ? 1.146 -10.276 12.817 1.00 88.06 392 ILE A CA 1
ATOM 3062 C C . ILE A 1 392 ? -0.205 -9.773 12.310 1.00 88.06 392 ILE A C 1
ATOM 3064 O O . ILE A 1 392 ? -0.443 -8.570 12.178 1.00 88.06 392 ILE A O 1
ATOM 3068 N N . VAL A 1 393 ? -1.124 -10.708 12.083 1.00 76.62 393 VAL A N 1
ATOM 3069 C CA . VAL A 1 393 ? -2.515 -10.378 11.774 1.00 76.62 393 VAL A CA 1
ATOM 3070 C C . VAL A 1 393 ? -3.281 -10.249 13.085 1.00 76.62 393 VAL A C 1
ATOM 3072 O O . VAL A 1 393 ? -3.429 -11.227 13.820 1.00 76.62 393 VAL A O 1
ATOM 3075 N N . VAL A 1 394 ? -3.765 -9.043 13.383 1.00 83.81 394 VAL A N 1
ATOM 3076 C CA . VAL A 1 394 ? -4.645 -8.795 14.531 1.00 83.81 394 VAL A CA 1
ATOM 3077 C C . VAL A 1 394 ? -6.089 -8.790 14.050 1.00 83.81 394 VAL A C 1
ATOM 3079 O O . VAL A 1 394 ? -6.459 -7.987 13.196 1.00 83.81 394 VAL A O 1
ATOM 3082 N N . VAL A 1 395 ? -6.887 -9.699 14.599 1.00 77.31 395 VAL A N 1
ATOM 3083 C CA . VAL A 1 395 ? -8.314 -9.845 14.318 1.00 77.31 395 VAL A CA 1
ATOM 3084 C C . VAL A 1 395 ? -9.084 -9.368 15.541 1.00 77.31 395 VAL A C 1
ATOM 3086 O O . VAL A 1 395 ? -8.808 -9.798 16.664 1.00 77.31 395 VAL A O 1
ATOM 3089 N N . GLU A 1 396 ? -10.036 -8.465 15.334 1.00 76.19 396 GLU A N 1
ATOM 3090 C CA . GLU A 1 396 ? -10.972 -8.087 16.388 1.00 76.19 396 GLU A CA 1
ATOM 3091 C C . GLU A 1 396 ? -12.065 -9.162 16.508 1.00 76.19 396 GLU A C 1
ATOM 3093 O O . GLU A 1 396 ? -12.532 -9.665 15.484 1.00 76.19 396 GLU A O 1
ATOM 3098 N N . PRO A 1 397 ? -12.453 -9.546 17.733 1.00 75.12 397 PRO A N 1
ATOM 3099 C CA . PRO A 1 397 ? -13.526 -10.510 17.950 1.00 75.12 397 PRO A CA 1
ATOM 3100 C C . PRO A 1 397 ? -14.853 -10.004 17.357 1.00 75.12 397 PRO A C 1
ATOM 3102 O O . PRO A 1 397 ? -15.171 -8.818 17.435 1.00 75.12 397 PRO A O 1
ATOM 3105 N N . GLU A 1 398 ? -15.633 -10.899 16.745 1.00 69.25 398 GLU A N 1
ATOM 3106 C CA . GLU A 1 398 ? -16.911 -10.538 16.124 1.00 69.25 398 GLU A CA 1
ATOM 3107 C C . GLU A 1 398 ? -18.002 -10.295 17.177 1.00 69.25 398 GLU A C 1
ATOM 3109 O O . GLU A 1 398 ? -18.185 -11.101 18.093 1.00 69.25 398 GLU A O 1
ATOM 3114 N N . GLY A 1 399 ? -18.757 -9.201 17.030 1.00 65.56 399 GLY A N 1
ATOM 3115 C CA . GLY A 1 399 ? -19.918 -8.887 17.870 1.00 65.56 399 GLY A CA 1
ATOM 3116 C C . GLY A 1 399 ? -19.602 -8.859 19.370 1.00 65.56 399 GLY A C 1
ATOM 3117 O O . GLY A 1 399 ? -18.627 -8.248 19.802 1.00 65.56 399 GLY A O 1
ATOM 3118 N N . ASP A 1 400 ? -20.428 -9.550 20.156 1.00 67.62 400 ASP A N 1
ATOM 3119 C CA . ASP A 1 400 ? -20.320 -9.626 21.617 1.00 67.62 400 ASP A CA 1
ATOM 3120 C C . ASP A 1 400 ? -19.448 -10.797 22.097 1.00 67.62 400 ASP A C 1
ATOM 3122 O O . ASP A 1 400 ? -19.588 -11.256 23.226 1.00 67.62 400 ASP A O 1
ATOM 3126 N N . SER A 1 401 ? -18.559 -11.328 21.252 1.00 71.50 401 SER A N 1
ATOM 3127 C CA . SER A 1 401 ? -17.790 -12.538 21.582 1.00 71.50 401 SER A CA 1
ATOM 3128 C C . SER A 1 401 ? -16.670 -12.324 22.610 1.00 71.50 401 SER A C 1
ATOM 3130 O O . SER A 1 401 ? -16.141 -13.304 23.132 1.00 71.50 401 SER A O 1
ATOM 3132 N N . ASP A 1 402 ? -16.328 -11.078 22.960 1.00 80.75 402 ASP A N 1
ATOM 3133 C CA . ASP A 1 402 ? -15.403 -10.774 24.059 1.00 80.75 402 ASP A CA 1
ATOM 3134 C C . ASP A 1 402 ? -16.120 -10.432 25.377 1.00 80.75 402 ASP A C 1
ATOM 3136 O O . ASP A 1 402 ? -17.310 -10.118 25.411 1.00 80.75 402 ASP A O 1
ATOM 3140 N N . ALA A 1 403 ? -15.391 -10.472 26.498 1.00 83.94 403 ALA A N 1
ATOM 3141 C CA . ALA A 1 403 ? -15.994 -10.284 27.819 1.00 83.94 403 ALA A CA 1
ATOM 3142 C C . ALA A 1 403 ? -16.647 -8.900 28.008 1.00 83.94 403 ALA A C 1
ATOM 3144 O O . ALA A 1 403 ? -17.539 -8.750 28.841 1.00 83.94 403 ALA A O 1
ATOM 3145 N N . PHE A 1 404 ? -16.209 -7.876 27.268 1.00 82.31 404 PHE A N 1
ATOM 3146 C CA . PHE A 1 404 ? -16.782 -6.532 27.356 1.00 82.31 404 PHE A CA 1
ATOM 3147 C C . PHE A 1 404 ? -18.034 -6.380 26.484 1.00 82.31 404 PHE A C 1
ATOM 3149 O O . PHE A 1 404 ? -18.965 -5.694 26.901 1.00 82.31 404 PHE A O 1
ATOM 3156 N N . GLY A 1 405 ? -18.092 -7.043 25.328 1.00 83.81 405 GLY A N 1
ATOM 3157 C CA . GLY A 1 405 ? -19.292 -7.166 24.500 1.00 83.81 405 GLY A CA 1
ATOM 3158 C C . GLY A 1 405 ? -20.394 -7.940 25.222 1.00 83.81 405 GLY A C 1
ATOM 3159 O O . GLY A 1 405 ? -21.510 -7.439 25.372 1.00 83.81 405 GLY A O 1
ATOM 3160 N N . GLN A 1 406 ? -20.060 -9.088 25.825 1.00 87.44 406 GLN A N 1
ATOM 3161 C CA . GLN A 1 406 ? -21.000 -9.814 26.692 1.00 87.44 406 GLN A CA 1
ATOM 3162 C C . GLN A 1 406 ? -21.468 -8.951 27.873 1.00 87.44 406 GLN A C 1
ATOM 3164 O O . GLN A 1 406 ? -22.660 -8.907 28.182 1.00 87.44 406 GLN A O 1
ATOM 3169 N N . LEU A 1 407 ? -20.553 -8.213 28.519 1.00 90.69 407 LEU A N 1
ATOM 3170 C CA . LEU A 1 407 ? -20.908 -7.288 29.598 1.00 90.69 407 LEU A CA 1
ATOM 3171 C C . LEU A 1 407 ? -21.879 -6.199 29.123 1.00 90.69 407 LEU A C 1
ATOM 3173 O O . LEU A 1 407 ? -22.826 -5.891 29.846 1.00 90.69 407 LEU A O 1
ATOM 3177 N N . MET A 1 408 ? -21.658 -5.621 27.939 1.00 88.88 408 MET A N 1
ATOM 3178 C CA . MET A 1 408 ? -22.559 -4.630 27.349 1.00 88.88 408 MET A CA 1
ATOM 3179 C C . MET A 1 408 ? -23.938 -5.233 27.073 1.00 88.88 408 MET A C 1
ATOM 3181 O O . MET A 1 408 ? -24.946 -4.631 27.434 1.00 88.88 408 MET A O 1
ATOM 3185 N N . THR A 1 409 ? -23.990 -6.442 26.517 1.00 88.75 409 THR A N 1
ATOM 3186 C CA . THR A 1 409 ? -25.245 -7.165 26.268 1.00 88.75 409 THR A CA 1
ATOM 3187 C C . THR A 1 409 ? -26.035 -7.353 27.560 1.00 88.75 409 THR A C 1
ATOM 3189 O O . THR A 1 409 ? -27.170 -6.883 27.672 1.00 88.75 409 THR A O 1
ATOM 3192 N N . PHE A 1 410 ? -25.407 -7.919 28.594 1.00 93.19 410 PHE A N 1
ATOM 3193 C CA . PHE A 1 410 ? -26.044 -8.085 29.901 1.00 93.19 410 PHE A CA 1
ATOM 3194 C C . PHE A 1 410 ? -26.419 -6.754 30.556 1.00 93.19 410 PHE A C 1
ATOM 3196 O O . PHE A 1 410 ? -27.419 -6.672 31.270 1.00 93.19 410 PHE A O 1
ATOM 3203 N N . PHE A 1 411 ? -25.634 -5.699 30.340 1.00 94.00 411 PHE A N 1
ATOM 3204 C CA . PHE A 1 411 ? -25.964 -4.369 30.834 1.00 94.00 411 PHE A CA 1
ATOM 3205 C C . PHE A 1 411 ? -27.232 -3.824 30.174 1.00 94.00 411 PHE A C 1
ATOM 3207 O O . PHE A 1 411 ? -28.139 -3.372 30.873 1.00 94.00 411 PHE A O 1
ATOM 3214 N N . MET A 1 412 ? -27.344 -3.935 28.851 1.00 91.25 412 MET A N 1
ATOM 3215 C CA . MET A 1 412 ? -28.530 -3.510 28.109 1.00 91.25 412 MET A CA 1
ATOM 3216 C C . MET A 1 412 ? -29.769 -4.319 28.505 1.00 91.25 412 MET A C 1
ATOM 3218 O O . MET A 1 412 ? -30.839 -3.742 28.710 1.00 91.25 412 MET A O 1
ATOM 3222 N N . GLU A 1 413 ? -29.641 -5.634 28.688 1.00 92.31 413 GLU A N 1
ATOM 3223 C CA . GLU A 1 413 ? -30.724 -6.485 29.196 1.00 92.31 413 GLU A CA 1
ATOM 3224 C C . GLU A 1 413 ? -31.150 -6.100 30.618 1.00 92.31 413 GLU A C 1
ATOM 3226 O O . GLU A 1 413 ? -32.348 -5.990 30.908 1.00 92.31 413 GLU A O 1
ATOM 3231 N N . TYR A 1 414 ? -30.185 -5.849 31.507 1.00 95.00 414 TYR A N 1
ATOM 3232 C CA . TYR A 1 414 ? -30.441 -5.389 32.870 1.00 95.00 414 TYR A CA 1
ATOM 3233 C C . TYR A 1 414 ? -31.204 -4.061 32.878 1.00 95.00 414 TYR A C 1
ATOM 3235 O O . TYR A 1 414 ? -32.211 -3.941 33.575 1.00 95.00 414 TYR A O 1
ATOM 3243 N N . VAL A 1 415 ? -30.762 -3.088 32.077 1.00 93.38 415 VAL A N 1
ATOM 3244 C CA . VAL A 1 415 ? -31.389 -1.764 31.971 1.00 93.38 415 VAL A CA 1
ATOM 3245 C C . VAL A 1 415 ? -32.806 -1.859 31.404 1.00 93.38 415 VAL A C 1
ATOM 3247 O O . VAL A 1 415 ? -33.724 -1.248 31.951 1.00 93.38 415 VAL A O 1
ATOM 3250 N N . ARG A 1 416 ? -33.019 -2.648 30.344 1.00 90.50 416 ARG A N 1
ATOM 3251 C CA . ARG A 1 416 ? -34.334 -2.801 29.694 1.00 90.50 416 ARG A CA 1
ATOM 3252 C C . ARG A 1 416 ? -35.343 -3.531 30.574 1.00 90.50 416 ARG A C 1
ATOM 3254 O O . ARG A 1 416 ? -36.462 -3.057 30.738 1.00 90.50 416 ARG A O 1
ATOM 3261 N N . SER A 1 417 ? -34.948 -4.656 31.169 1.00 91.56 417 SER A N 1
ATOM 3262 C CA . SER A 1 417 ? -35.852 -5.508 31.961 1.00 91.56 417 SER A CA 1
ATOM 3263 C C . SER A 1 417 ? -36.269 -4.897 33.302 1.00 91.56 417 SER A C 1
ATOM 3265 O O . SER A 1 417 ? -37.199 -5.387 33.942 1.00 91.56 417 SER A O 1
ATOM 3267 N N . ARG A 1 418 ? -35.572 -3.850 33.756 1.00 92.88 418 ARG A N 1
ATOM 3268 C CA . ARG A 1 418 ? -35.744 -3.264 35.091 1.00 92.88 418 ARG A CA 1
ATOM 3269 C C . ARG A 1 418 ? -36.017 -1.764 35.065 1.00 92.88 418 ARG A C 1
ATOM 3271 O O . ARG A 1 418 ? -35.931 -1.131 36.115 1.00 92.88 418 ARG A O 1
ATOM 3278 N N . LYS A 1 419 ? -36.336 -1.201 33.899 1.00 93.69 419 LYS A N 1
ATOM 3279 C CA . LYS A 1 419 ? -36.674 0.216 33.735 1.00 93.69 419 LYS A CA 1
ATOM 3280 C C . LYS A 1 419 ? -37.872 0.600 34.611 1.00 93.69 419 LYS A C 1
ATOM 3282 O O . LYS A 1 419 ? -38.859 -0.129 34.670 1.00 93.69 419 LYS A O 1
ATOM 3287 N N . THR A 1 420 ? -37.783 1.751 35.267 1.00 93.62 420 THR A N 1
ATOM 3288 C CA . THR A 1 420 ? -38.864 2.351 36.056 1.00 93.62 420 THR A CA 1
ATOM 3289 C C . THR A 1 420 ? -38.733 3.872 36.054 1.00 93.62 420 THR A C 1
ATOM 3291 O O . THR A 1 420 ? -37.627 4.400 35.966 1.00 93.62 420 THR A O 1
ATOM 3294 N N . ASP A 1 421 ? -39.843 4.586 36.167 1.00 92.19 421 ASP A N 1
ATOM 3295 C CA . ASP A 1 421 ? -39.897 6.025 36.455 1.00 92.19 421 ASP A CA 1
ATOM 3296 C C . ASP A 1 421 ? -40.052 6.309 37.964 1.00 92.19 421 ASP A C 1
ATOM 3298 O O . ASP A 1 421 ? -40.067 7.459 38.394 1.00 92.19 421 ASP A O 1
ATOM 3302 N N . ILE A 1 422 ? -40.119 5.260 38.793 1.00 93.06 422 ILE A N 1
ATOM 3303 C CA . ILE A 1 422 ? -40.247 5.358 40.250 1.00 93.06 422 ILE A CA 1
ATOM 3304 C C . ILE A 1 422 ? -38.857 5.406 40.894 1.00 93.06 422 ILE A C 1
ATOM 3306 O O . ILE A 1 422 ? -38.116 4.418 40.874 1.00 93.06 422 ILE A O 1
ATOM 3310 N N . PHE A 1 423 ? -38.516 6.530 41.528 1.00 90.31 423 PHE A N 1
ATOM 3311 C CA . PHE A 1 423 ? -37.206 6.751 42.153 1.00 90.31 423 PHE A CA 1
ATOM 3312 C C . PHE A 1 423 ? -36.866 5.716 43.240 1.00 90.31 423 PHE A C 1
ATOM 3314 O O . PHE A 1 423 ? -35.751 5.192 43.287 1.00 90.31 423 PHE A O 1
ATOM 3321 N N . GLU A 1 424 ? -37.837 5.321 44.070 1.00 92.81 424 GLU A N 1
ATOM 3322 C CA . GLU A 1 424 ? -37.658 4.279 45.089 1.00 92.81 424 GLU A CA 1
ATOM 3323 C C . GLU A 1 424 ? -37.338 2.892 44.517 1.00 92.81 424 GLU A C 1
ATOM 3325 O O . GLU A 1 424 ? -36.817 2.043 45.246 1.00 92.81 424 GLU A O 1
ATOM 3330 N N . GLY A 1 425 ? -37.584 2.658 43.224 1.00 91.50 425 GLY A N 1
ATOM 3331 C CA . GLY A 1 425 ? -37.207 1.421 42.542 1.00 91.50 425 GLY A CA 1
ATOM 3332 C C . GLY A 1 425 ? -35.702 1.130 42.611 1.00 91.50 425 GLY A C 1
ATOM 3333 O O . GLY A 1 425 ? -35.285 -0.031 42.584 1.00 91.50 425 GLY A O 1
ATOM 3334 N N . LEU A 1 426 ? -34.868 2.158 42.813 1.00 93.31 426 LEU A N 1
ATOM 3335 C CA . LEU A 1 426 ? -33.429 2.009 43.054 1.00 93.31 426 LEU A CA 1
ATOM 3336 C C . LEU A 1 426 ? -33.113 1.090 44.246 1.00 93.31 426 LEU A C 1
ATOM 3338 O O . LEU A 1 426 ? -32.089 0.404 44.235 1.00 93.31 426 LEU A O 1
ATOM 3342 N N . LEU A 1 427 ? -33.981 1.047 45.265 1.00 90.75 427 LEU A N 1
ATOM 3343 C CA . LEU A 1 427 ? -33.796 0.215 46.460 1.00 90.75 427 LEU A CA 1
ATOM 3344 C C . LEU A 1 427 ? -33.998 -1.282 46.186 1.00 90.75 427 LEU A C 1
ATOM 3346 O O . LEU A 1 427 ? -33.440 -2.109 46.904 1.00 90.75 427 LEU A O 1
ATOM 3350 N N . THR A 1 428 ? -34.774 -1.631 45.158 1.00 90.19 428 THR A N 1
ATOM 3351 C CA . THR A 1 428 ? -35.129 -3.017 44.800 1.00 90.19 428 THR A CA 1
ATOM 3352 C C . THR A 1 428 ? -34.390 -3.514 43.554 1.00 90.19 428 THR A C 1
ATOM 3354 O O . THR A 1 428 ? -34.655 -4.608 43.046 1.00 90.19 428 THR A O 1
ATOM 3357 N N . GLY A 1 429 ? -33.420 -2.736 43.070 1.00 90.56 429 GLY A N 1
ATOM 3358 C CA . GLY A 1 429 ? -32.629 -3.061 41.889 1.00 90.56 429 GLY A CA 1
ATOM 3359 C C . GLY A 1 429 ? -33.362 -2.829 40.580 1.00 90.56 429 GLY A C 1
ATOM 3360 O O . GLY A 1 429 ? -33.085 -3.539 39.611 1.00 90.56 429 GLY A O 1
ATOM 3361 N N . GLN A 1 430 ? -34.290 -1.872 40.556 1.00 95.50 430 GLN A N 1
ATOM 3362 C CA . GLN A 1 430 ? -34.766 -1.266 39.320 1.00 95.50 430 GLN A CA 1
ATOM 3363 C C . GLN A 1 430 ? -33.799 -0.176 38.833 1.00 95.50 430 GLN A C 1
ATOM 3365 O O . GLN A 1 430 ? -32.926 0.289 39.573 1.00 95.50 430 GLN A O 1
ATOM 3370 N N . VAL A 1 431 ? -33.940 0.197 37.565 1.00 96.56 431 VAL A N 1
ATOM 3371 C CA . VAL A 1 431 ? -33.189 1.261 36.897 1.00 96.56 431 VAL A CA 1
ATOM 3372 C C . VAL A 1 431 ? -34.126 2.445 36.716 1.00 96.56 431 VAL A C 1
ATOM 3374 O O . VAL A 1 431 ? -35.043 2.391 35.897 1.00 96.56 431 VAL A O 1
ATOM 3377 N N . HIS A 1 432 ? -33.910 3.487 37.513 1.00 96.06 432 HIS A N 1
ATOM 3378 C CA . HIS A 1 432 ? -34.710 4.702 37.466 1.00 96.06 432 HIS A CA 1
ATOM 3379 C C . HIS A 1 432 ? -34.325 5.528 36.239 1.00 96.06 432 HIS A C 1
ATOM 3381 O O . HIS A 1 432 ? -33.147 5.829 36.054 1.00 96.06 432 HIS A O 1
ATOM 3387 N N . THR A 1 433 ? -35.294 5.898 35.409 1.00 94.94 433 THR A N 1
ATOM 3388 C CA . THR A 1 433 ? -35.084 6.722 34.213 1.00 94.94 433 THR A CA 1
ATOM 3389 C C . THR A 1 433 ? -35.843 8.030 34.318 1.00 94.94 433 THR A C 1
ATOM 3391 O O . THR A 1 433 ? -37.024 8.020 34.650 1.00 94.94 433 THR A O 1
ATOM 3394 N N . PHE A 1 434 ? -35.182 9.137 33.992 1.00 92.50 434 PHE A N 1
ATOM 3395 C CA . PHE A 1 434 ? -35.735 10.485 34.101 1.00 92.50 434 PHE A CA 1
ATOM 3396 C C . PHE A 1 434 ? -35.252 11.361 32.943 1.00 92.50 434 PHE A C 1
ATOM 3398 O O . PHE A 1 434 ? -34.166 11.155 32.398 1.00 92.50 434 PHE A O 1
ATOM 3405 N N . ALA A 1 435 ? -36.075 12.327 32.545 1.00 90.56 435 ALA A N 1
ATOM 3406 C CA . ALA A 1 435 ? -35.734 13.272 31.489 1.00 90.56 435 ALA A CA 1
ATOM 3407 C C . ALA A 1 435 ? -34.903 14.437 32.047 1.00 90.56 435 ALA A C 1
ATOM 3409 O O . ALA A 1 435 ? -35.185 14.941 33.134 1.00 90.56 435 ALA A O 1
ATOM 3410 N N . VAL A 1 436 ? -33.911 14.881 31.279 1.00 86.50 436 VAL A N 1
ATOM 3411 C CA . VAL A 1 436 ? -33.149 16.119 31.506 1.00 86.50 436 VAL A CA 1
ATOM 3412 C C . VAL A 1 436 ? -32.969 16.854 30.178 1.00 86.50 436 VAL A C 1
ATOM 3414 O O . VAL A 1 436 ? -33.124 16.262 29.107 1.00 86.50 436 VAL A O 1
ATOM 3417 N N . ASP A 1 437 ? -32.633 18.143 30.234 1.00 77.31 437 ASP A N 1
ATOM 3418 C CA . ASP A 1 437 ? -32.319 18.927 29.038 1.00 77.31 437 ASP A CA 1
ATOM 3419 C C . ASP A 1 437 ? -31.158 18.266 28.274 1.00 77.31 437 ASP A C 1
ATOM 3421 O O . ASP A 1 437 ? -30.024 18.221 28.751 1.00 77.31 437 ASP A O 1
ATOM 3425 N N . GLY A 1 438 ? -31.457 17.716 27.092 1.00 71.94 438 GLY A N 1
ATOM 3426 C CA . GLY A 1 438 ? -30.489 16.990 26.263 1.00 71.94 438 GLY A CA 1
ATOM 3427 C C . GLY A 1 438 ? -30.635 15.463 26.231 1.00 71.94 438 GLY A C 1
ATOM 3428 O O . GLY A 1 438 ? -29.801 14.820 25.601 1.00 71.94 438 GLY A O 1
ATOM 3429 N N . GLY A 1 439 ? -31.668 14.874 26.850 1.00 85.12 439 GLY A N 1
ATOM 3430 C CA . GLY A 1 439 ? -32.055 13.473 26.617 1.00 85.12 439 GLY A CA 1
ATOM 3431 C C . GLY A 1 439 ? -32.524 12.713 27.859 1.00 85.12 439 GLY A C 1
ATOM 3432 O O . GLY A 1 439 ? -32.681 13.267 28.949 1.00 85.12 439 GLY A O 1
ATOM 3433 N N . THR A 1 440 ? -32.736 11.406 27.707 1.00 90.38 440 THR A N 1
ATOM 3434 C CA . THR A 1 440 ? -33.098 10.524 28.826 1.00 90.38 440 THR A CA 1
ATOM 3435 C C . THR A 1 440 ? -31.849 10.136 29.615 1.00 90.38 440 THR A C 1
ATOM 3437 O O . THR A 1 440 ? -30.857 9.704 29.037 1.00 90.38 440 THR A O 1
ATOM 3440 N N . HIS A 1 441 ? -31.881 10.253 30.941 1.00 92.81 441 HIS A N 1
ATOM 3441 C CA . HIS A 1 441 ? -30.839 9.735 31.830 1.00 92.81 441 HIS A CA 1
ATOM 3442 C C . HIS A 1 441 ? -31.357 8.558 32.650 1.00 92.81 441 HIS A C 1
ATOM 3444 O O . HIS A 1 441 ? -32.564 8.349 32.805 1.00 92.81 441 HIS A O 1
ATOM 3450 N N . MET A 1 442 ? -30.424 7.763 33.166 1.00 94.62 442 MET A N 1
ATOM 3451 C CA . MET A 1 442 ? -30.714 6.649 34.048 1.00 94.62 442 MET A CA 1
ATOM 3452 C C . MET A 1 442 ? -29.822 6.623 35.269 1.00 94.62 442 MET A C 1
ATOM 3454 O O . MET A 1 442 ? -28.669 7.051 35.237 1.00 94.62 442 MET A O 1
ATOM 3458 N N . GLN A 1 443 ? -30.364 6.036 36.327 1.00 95.56 443 GLN A N 1
ATOM 3459 C CA . GLN A 1 443 ? -29.687 5.813 37.584 1.00 95.56 443 GLN A CA 1
ATOM 3460 C C . GLN A 1 443 ? -29.957 4.392 38.067 1.00 95.56 443 GLN A C 1
ATOM 3462 O O . GLN A 1 443 ? -31.071 3.874 37.970 1.00 95.56 443 GLN A O 1
ATOM 3467 N N . PHE A 1 444 ? -28.921 3.731 38.571 1.00 96.44 444 PHE A N 1
ATOM 3468 C CA . PHE A 1 444 ? -29.010 2.365 39.082 1.00 96.44 444 PHE A CA 1
ATOM 3469 C C . PHE A 1 444 ? -27.945 2.119 40.148 1.00 96.44 444 PHE A C 1
ATOM 3471 O O . PHE A 1 444 ? -26.998 2.886 40.302 1.00 96.44 444 PHE A O 1
ATOM 3478 N N . ARG A 1 445 ? -28.069 1.022 40.901 1.00 95.44 445 ARG A N 1
ATOM 3479 C CA . ARG A 1 445 ? -27.055 0.637 41.893 1.00 95.44 445 ARG A CA 1
ATOM 3480 C C . ARG A 1 445 ? -26.133 -0.435 41.326 1.00 95.44 445 ARG A C 1
ATOM 3482 O O . ARG A 1 445 ? -26.600 -1.516 40.961 1.00 95.44 445 ARG A O 1
ATOM 3489 N N . LEU A 1 446 ? -24.823 -0.180 41.349 1.00 94.44 446 LEU A N 1
ATOM 3490 C CA . LEU A 1 446 ? -23.805 -1.116 40.853 1.00 94.44 446 LEU A CA 1
ATOM 3491 C C . LEU A 1 446 ? -23.929 -2.505 41.493 1.00 94.44 446 LEU A C 1
ATOM 3493 O O . LEU A 1 446 ? -23.853 -3.514 40.800 1.00 94.44 446 LEU A O 1
ATOM 3497 N N . HIS A 1 447 ? -24.174 -2.573 42.804 1.00 94.25 447 HIS A N 1
ATOM 3498 C CA . HIS A 1 447 ? -24.274 -3.853 43.509 1.00 94.25 447 HIS A CA 1
ATOM 3499 C C . HIS A 1 447 ? -25.426 -4.743 42.991 1.00 94.25 447 HIS A C 1
ATOM 3501 O O . HIS A 1 447 ? -25.279 -5.964 42.945 1.00 94.25 447 HIS A O 1
ATOM 3507 N N . HIS A 1 448 ? -26.551 -4.156 42.554 1.00 96.56 448 HIS A N 1
ATOM 3508 C CA . HIS A 1 448 ? -27.665 -4.906 41.966 1.00 96.56 448 HIS A CA 1
ATOM 3509 C C . HIS A 1 448 ? -27.326 -5.412 40.562 1.00 96.56 448 HIS A C 1
ATOM 3511 O O . HIS A 1 448 ? -27.685 -6.543 40.226 1.00 96.56 448 HIS A O 1
ATOM 3517 N N . PHE A 1 449 ? -26.587 -4.621 39.780 1.00 96.19 449 PHE A N 1
ATOM 3518 C CA . PHE A 1 449 ? -26.096 -5.051 38.475 1.00 96.19 449 PHE A CA 1
ATOM 3519 C C . PHE A 1 449 ? -25.063 -6.183 38.600 1.00 96.19 449 PHE A C 1
ATOM 3521 O O . PHE A 1 449 ? -25.197 -7.208 37.940 1.00 96.19 449 PHE A O 1
ATOM 3528 N N . LEU A 1 450 ? -24.106 -6.087 39.529 1.00 95.44 450 LEU A N 1
ATOM 3529 C CA . LEU A 1 450 ? -23.152 -7.172 39.810 1.00 95.44 450 LEU A CA 1
ATOM 3530 C C . LEU A 1 450 ? -23.861 -8.460 40.270 1.00 95.44 450 LEU A C 1
ATOM 3532 O O . LEU A 1 450 ? -23.506 -9.559 39.843 1.00 95.44 450 LEU A O 1
ATOM 3536 N N . ALA A 1 451 ? -24.900 -8.340 41.103 1.00 94.94 451 ALA A N 1
ATOM 3537 C CA . ALA A 1 451 ? -25.725 -9.482 41.499 1.00 94.94 451 ALA A CA 1
ATOM 3538 C C . ALA A 1 451 ? -26.511 -10.077 40.316 1.00 94.94 451 ALA A C 1
ATOM 3540 O O . ALA A 1 451 ? -26.720 -11.289 40.266 1.00 94.94 451 ALA A O 1
ATOM 3541 N N . TYR A 1 452 ? -26.946 -9.247 39.364 1.00 95.62 452 TYR A N 1
ATOM 3542 C CA . TYR A 1 452 ? -27.554 -9.703 38.117 1.00 95.62 452 TYR A CA 1
ATOM 3543 C C . TYR A 1 452 ? -26.551 -10.467 37.244 1.00 95.62 452 TYR A C 1
ATOM 3545 O O . TYR A 1 452 ? -26.850 -11.604 36.890 1.00 95.62 452 TYR A O 1
ATOM 3553 N N . LEU A 1 453 ? -25.350 -9.929 37.007 1.00 94.88 453 LEU A N 1
ATOM 3554 C CA . LEU A 1 453 ? -24.291 -10.611 36.247 1.00 94.88 453 LEU A CA 1
ATOM 3555 C C . LEU A 1 453 ? -23.965 -11.991 36.829 1.00 94.88 453 LEU A C 1
ATOM 3557 O O . LEU A 1 453 ? -23.909 -12.982 36.104 1.00 94.88 453 LEU A O 1
ATOM 3561 N N . LYS A 1 454 ? -23.856 -12.089 38.162 1.00 93.56 454 LYS A N 1
ATOM 3562 C CA . LYS A 1 454 ? -23.613 -13.366 38.847 1.00 93.56 454 LYS A CA 1
ATOM 3563 C C . LYS A 1 454 ? -24.726 -14.394 38.602 1.00 93.56 454 LYS A C 1
ATOM 3565 O O . LYS A 1 454 ? -24.430 -15.582 38.503 1.00 93.56 454 LYS A O 1
ATOM 3570 N N . ARG A 1 455 ? -25.990 -13.959 38.514 1.00 93.75 455 ARG A N 1
ATOM 3571 C CA . ARG A 1 455 ? -27.134 -14.837 38.196 1.00 93.75 455 ARG A CA 1
ATOM 3572 C C . ARG A 1 455 ? -27.134 -15.295 36.739 1.00 93.75 455 ARG A C 1
ATOM 3574 O O . ARG A 1 455 ? -27.538 -16.422 36.496 1.00 93.75 455 ARG A O 1
ATOM 3581 N N . GLN A 1 456 ? -26.640 -14.465 35.821 1.00 93.00 456 GLN A N 1
ATOM 3582 C CA . GLN A 1 456 ? -26.446 -14.834 34.412 1.00 93.00 456 GLN A CA 1
ATOM 3583 C C . GLN A 1 456 ? -25.205 -15.710 34.179 1.00 93.00 456 GLN A C 1
ATOM 3585 O O . GLN A 1 456 ? -24.902 -16.075 33.052 1.00 93.00 456 GLN A O 1
ATOM 3590 N N . GLY A 1 457 ? -24.460 -16.053 35.237 1.00 90.81 457 GLY A N 1
ATOM 3591 C CA . GLY A 1 457 ? -23.260 -16.882 35.129 1.00 90.81 457 GLY A CA 1
ATOM 3592 C C . GLY A 1 457 ? -22.022 -16.144 34.613 1.00 90.81 457 GLY A C 1
ATOM 3593 O O . GLY A 1 457 ? -20.983 -16.779 34.460 1.00 90.81 457 GLY A O 1
ATOM 3594 N N . PHE A 1 458 ? -22.086 -14.824 34.420 1.00 91.19 458 PHE A N 1
ATOM 3595 C CA . PHE A 1 458 ? -20.960 -14.023 33.941 1.00 91.19 458 PHE A CA 1
ATOM 3596 C C . PHE A 1 458 ? -19.850 -13.927 35.003 1.00 91.19 458 PHE A C 1
ATOM 3598 O O . PHE A 1 458 ? -20.089 -13.470 36.128 1.00 91.19 458 PHE A O 1
ATOM 3605 N N . ARG A 1 459 ? -18.633 -14.378 34.661 1.00 86.56 459 ARG A N 1
ATOM 3606 C CA . ARG A 1 459 ? -17.472 -14.453 35.580 1.00 86.56 459 ARG A CA 1
ATOM 3607 C C . ARG A 1 459 ? -16.170 -13.882 35.010 1.00 86.56 459 ARG A C 1
ATOM 3609 O O . ARG A 1 459 ? -15.176 -13.839 35.732 1.00 86.56 459 ARG A O 1
ATOM 3616 N N . ASP A 1 460 ? -16.175 -13.415 33.765 1.00 83.75 460 ASP A N 1
ATOM 3617 C CA . ASP A 1 460 ? -14.948 -13.062 33.037 1.00 83.75 460 ASP A CA 1
ATOM 3618 C C . ASP A 1 460 ? -14.308 -11.747 33.499 1.00 83.75 460 ASP A C 1
ATOM 3620 O O . ASP A 1 460 ? -13.118 -11.509 33.281 1.00 83.75 460 ASP A O 1
ATOM 3624 N N . LEU A 1 461 ? -15.074 -10.881 34.173 1.00 87.38 461 LEU A N 1
ATOM 3625 C CA . LEU A 1 461 ? -14.592 -9.602 34.691 1.00 87.38 461 LEU A CA 1
ATOM 3626 C C . LEU A 1 461 ? -14.825 -9.481 36.198 1.00 87.38 461 LEU A C 1
ATOM 3628 O O . LEU A 1 461 ? -15.912 -9.730 36.715 1.00 87.38 461 LEU A O 1
ATOM 3632 N N . ARG A 1 462 ? -13.789 -9.012 36.903 1.00 87.88 462 ARG A N 1
ATOM 3633 C CA . ARG A 1 462 ? -13.897 -8.601 38.310 1.00 87.88 462 ARG A CA 1
ATOM 3634 C C . ARG A 1 462 ? -14.687 -7.297 38.437 1.00 87.88 462 ARG A C 1
ATOM 3636 O O . ARG A 1 462 ? -14.699 -6.479 37.513 1.00 87.88 462 ARG A O 1
ATOM 3643 N N . SER A 1 463 ? -15.278 -7.073 39.609 1.00 87.69 463 SER A N 1
ATOM 3644 C CA . SER A 1 463 ? -16.132 -5.916 39.913 1.00 87.69 463 SER A CA 1
ATOM 3645 C C . SER A 1 463 ? -15.494 -4.568 39.562 1.00 87.69 463 SER A C 1
ATOM 3647 O O . SER A 1 463 ? -16.168 -3.692 39.025 1.00 87.69 463 SER A O 1
ATOM 3649 N N . GLU A 1 464 ? -14.192 -4.399 39.798 1.00 88.25 464 GLU A N 1
ATOM 3650 C CA . GLU A 1 464 ? -13.472 -3.151 39.520 1.00 88.25 464 GLU A CA 1
ATOM 3651 C C . GLU A 1 464 ? -13.396 -2.861 38.015 1.00 88.25 464 GLU A C 1
ATOM 3653 O O . GLU A 1 464 ? -13.492 -1.708 37.594 1.00 88.25 464 GLU A O 1
ATOM 3658 N N . ARG A 1 465 ? -13.264 -3.908 37.188 1.00 86.88 465 ARG A N 1
ATOM 3659 C CA . ARG A 1 465 ? -13.255 -3.772 35.724 1.00 86.88 465 ARG A CA 1
ATOM 3660 C C . ARG A 1 465 ? -14.637 -3.454 35.173 1.00 86.88 465 ARG A C 1
ATOM 3662 O O . ARG A 1 465 ? -14.732 -2.625 34.274 1.00 86.88 465 ARG A O 1
ATOM 3669 N N . VAL A 1 466 ? -15.688 -4.051 35.737 1.00 91.25 466 VAL A N 1
ATOM 3670 C CA . VAL A 1 466 ? -17.080 -3.702 35.403 1.00 91.25 466 VAL A CA 1
ATOM 3671 C C . VAL A 1 466 ? -17.346 -2.231 35.723 1.00 91.25 466 VAL A C 1
ATOM 3673 O O . VAL A 1 466 ? -17.857 -1.498 34.883 1.00 91.25 466 VAL A O 1
ATOM 3676 N N . HIS A 1 467 ? -16.937 -1.771 36.907 1.00 88.50 467 HIS A N 1
ATOM 3677 C CA . HIS A 1 467 ? -17.081 -0.373 37.307 1.00 88.50 467 HIS A CA 1
ATOM 3678 C C . HIS A 1 467 ? -16.344 0.587 36.362 1.00 88.50 467 HIS A C 1
ATOM 3680 O O . HIS A 1 467 ? -16.918 1.577 35.913 1.00 88.50 467 HIS A O 1
ATOM 3686 N N . HIS A 1 468 ? -15.090 0.279 36.017 1.00 85.69 468 HIS A N 1
ATOM 3687 C CA . HIS A 1 468 ? -14.308 1.091 35.084 1.00 85.69 468 HIS A CA 1
ATOM 3688 C C . HIS A 1 468 ? -14.940 1.148 33.685 1.00 85.69 468 HIS A C 1
ATOM 3690 O O . HIS A 1 468 ? -14.995 2.216 33.078 1.00 85.69 468 HIS A O 1
ATOM 3696 N N . PHE A 1 469 ? -15.459 0.020 33.194 1.00 87.81 469 PHE A N 1
ATOM 3697 C CA . PHE A 1 469 ? -16.168 -0.030 31.920 1.00 87.81 469 PHE A CA 1
ATOM 3698 C C . PHE A 1 469 ? -17.407 0.867 31.926 1.00 87.81 469 PHE A C 1
ATOM 3700 O O . PHE A 1 469 ? -17.555 1.700 31.040 1.00 87.81 469 PHE A O 1
ATOM 3707 N N . LEU A 1 470 ? -18.247 0.788 32.959 1.00 90.31 470 LEU A N 1
ATOM 3708 C CA . LEU A 1 470 ? -19.422 1.657 33.083 1.00 90.31 470 LEU A CA 1
ATOM 3709 C C . LEU A 1 470 ? -19.027 3.142 33.131 1.00 90.31 470 LEU A C 1
ATOM 3711 O O . LEU A 1 470 ? -19.653 3.968 32.472 1.00 90.31 470 LEU A O 1
ATOM 3715 N N . HIS A 1 471 ? -17.944 3.484 33.833 1.00 86.50 471 HIS A N 1
ATOM 3716 C CA . HIS A 1 471 ? -17.383 4.837 33.808 1.00 86.50 471 HIS A CA 1
ATOM 3717 C C . HIS A 1 471 ? -16.953 5.284 32.405 1.00 86.50 471 HIS A C 1
ATOM 3719 O O . HIS A 1 471 ? -17.194 6.434 32.042 1.00 86.50 471 HIS A O 1
ATOM 3725 N N . SER A 1 472 ? -16.361 4.396 31.595 1.00 81.56 472 SER A N 1
ATOM 3726 C CA . SER A 1 472 ? -16.007 4.719 30.202 1.00 81.56 472 SER A CA 1
ATOM 3727 C C . SER A 1 472 ? -17.226 4.983 29.310 1.00 81.56 472 SER A C 1
ATOM 3729 O O . SER A 1 472 ? -17.107 5.703 28.325 1.00 81.56 472 SER A O 1
ATOM 3731 N N . LEU A 1 473 ? -18.404 4.477 29.693 1.00 83.06 473 LEU A N 1
ATOM 3732 C CA . LEU A 1 473 ? -19.689 4.774 29.051 1.00 83.06 473 LEU A CA 1
ATOM 3733 C C . LEU A 1 473 ? -20.348 6.056 29.588 1.00 83.06 473 LEU A C 1
ATOM 3735 O O . LEU A 1 473 ? -21.484 6.362 29.240 1.00 83.06 473 LEU A O 1
ATOM 3739 N N . GLY A 1 474 ? -19.660 6.803 30.454 1.00 86.31 474 GLY A N 1
ATOM 3740 C CA . GLY A 1 474 ? -20.166 8.046 31.031 1.00 86.31 474 GLY A CA 1
ATOM 3741 C C . GLY A 1 474 ? -20.874 7.887 32.376 1.00 86.31 474 GLY A C 1
ATOM 3742 O O . GLY A 1 474 ? -21.468 8.859 32.842 1.00 86.31 474 GLY A O 1
ATOM 3743 N N . ALA A 1 475 ? -20.798 6.720 33.028 1.00 91.81 475 ALA A N 1
ATOM 3744 C CA . ALA A 1 475 ? -21.301 6.573 34.392 1.00 91.81 475 ALA A CA 1
ATOM 3745 C C . ALA A 1 475 ? -20.555 7.461 35.384 1.00 91.81 475 ALA A C 1
ATOM 3747 O O . ALA A 1 475 ? -19.329 7.587 35.348 1.00 91.81 475 ALA A O 1
ATOM 3748 N N . ARG A 1 476 ? -21.313 8.079 36.287 1.00 92.38 476 ARG A N 1
ATOM 3749 C CA . ARG A 1 476 ? -20.816 8.907 37.384 1.00 92.38 476 ARG A CA 1
ATOM 3750 C C . ARG A 1 476 ? -21.409 8.416 38.691 1.00 92.38 476 ARG A C 1
ATOM 3752 O O . ARG A 1 476 ? -22.594 8.105 38.758 1.00 92.38 476 ARG A O 1
ATOM 3759 N N . ALA A 1 477 ? -20.568 8.323 39.713 1.00 92.69 477 ALA A N 1
ATOM 3760 C CA . ALA A 1 477 ? -21.003 7.932 41.042 1.00 92.69 477 ALA A CA 1
ATOM 3761 C C . ALA A 1 477 ? -21.743 9.087 41.721 1.00 92.69 477 ALA A C 1
ATOM 3763 O O . ALA A 1 477 ? -21.256 10.217 41.736 1.00 92.69 477 ALA A O 1
ATOM 3764 N N . GLU A 1 478 ? -22.891 8.773 42.310 1.00 93.12 478 GLU A N 1
ATOM 3765 C CA . GLU A 1 478 ? -23.710 9.702 43.079 1.00 93.12 478 GLU A CA 1
ATOM 3766 C C . GLU A 1 478 ? -24.206 9.025 44.355 1.00 93.12 478 GLU A C 1
ATOM 3768 O O . GLU A 1 478 ? -24.681 7.885 44.323 1.00 93.12 478 GLU A O 1
ATOM 3773 N N . THR A 1 479 ? -24.134 9.746 45.472 1.00 93.19 479 THR A N 1
ATOM 3774 C CA . THR A 1 479 ? -24.743 9.328 46.736 1.00 93.19 479 THR A CA 1
ATOM 3775 C C . THR A 1 479 ? -26.061 10.071 46.910 1.00 93.19 479 THR A C 1
ATOM 3777 O O . THR A 1 479 ? -26.087 11.298 46.983 1.00 93.19 479 THR A O 1
ATOM 3780 N N . LEU A 1 480 ? -27.154 9.318 46.996 1.00 90.62 480 LEU A N 1
ATOM 3781 C CA . LEU A 1 480 ? -28.511 9.835 47.149 1.00 90.62 480 LEU A CA 1
ATOM 3782 C C . LEU A 1 480 ? -29.080 9.454 48.513 1.00 90.62 480 LEU A C 1
ATOM 3784 O O . LEU A 1 480 ? -28.670 8.457 49.105 1.00 90.62 480 LEU A O 1
ATOM 3788 N N . GLU A 1 481 ? -30.063 10.209 48.999 1.00 90.88 481 GLU A N 1
ATOM 3789 C CA . GLU A 1 481 ? -30.819 9.867 50.204 1.00 90.88 481 GLU A CA 1
ATOM 3790 C C . GLU A 1 481 ? -32.278 9.573 49.843 1.00 90.88 481 GLU A C 1
ATOM 3792 O O . GLU A 1 481 ? -32.987 10.431 49.324 1.00 90.88 481 GLU A O 1
ATOM 3797 N N . ILE A 1 482 ? -32.730 8.346 50.116 1.00 86.88 482 ILE A N 1
ATOM 3798 C CA . ILE A 1 482 ? -34.104 7.898 49.866 1.00 86.88 482 ILE A CA 1
ATOM 3799 C C . ILE A 1 482 ? -34.706 7.451 51.195 1.00 86.88 482 ILE A C 1
ATOM 3801 O O . ILE A 1 482 ? -34.212 6.510 51.815 1.00 86.88 482 ILE A O 1
ATOM 3805 N N . LYS A 1 483 ? -35.775 8.123 51.644 1.00 84.62 483 LYS A N 1
ATOM 3806 C CA . LYS A 1 483 ? -36.487 7.815 52.904 1.00 84.62 483 LYS A CA 1
ATOM 3807 C C . LYS A 1 483 ? -35.542 7.697 54.118 1.00 84.62 483 LYS A C 1
ATOM 3809 O O . LYS A 1 483 ? -35.661 6.771 54.916 1.00 84.62 483 LYS A O 1
ATOM 3814 N N . GLY A 1 484 ? -34.571 8.608 54.230 1.00 84.56 484 GLY A N 1
ATOM 3815 C CA . GLY A 1 484 ? -33.581 8.629 55.318 1.00 84.56 484 GLY A CA 1
ATOM 3816 C C . GLY A 1 484 ? -32.439 7.612 55.184 1.00 84.56 484 GLY A C 1
ATOM 3817 O O . GLY A 1 484 ? -31.606 7.505 56.080 1.00 84.56 484 GLY A O 1
ATOM 3818 N N . THR A 1 485 ? -32.380 6.852 54.084 1.00 85.44 485 THR A N 1
ATOM 3819 C CA . THR A 1 485 ? -31.292 5.905 53.799 1.00 85.44 485 THR A CA 1
ATOM 3820 C C . THR A 1 485 ? -30.388 6.458 52.707 1.00 85.44 485 THR A C 1
ATOM 3822 O O . THR A 1 485 ? -30.848 6.723 51.596 1.00 85.44 485 THR A O 1
ATOM 3825 N N . LYS A 1 486 ? -29.089 6.583 52.997 1.00 91.06 486 LYS A N 1
ATOM 3826 C CA . LYS A 1 486 ? -28.083 6.942 51.991 1.00 91.06 486 LYS A CA 1
ATOM 3827 C C . LYS A 1 486 ? -27.726 5.734 51.135 1.00 91.06 486 LYS A C 1
ATOM 3829 O O . LYS A 1 486 ? -27.432 4.661 51.664 1.00 91.06 486 LYS A O 1
ATOM 3834 N N . ILE A 1 487 ? -27.747 5.909 49.822 1.00 92.25 487 ILE A N 1
ATOM 3835 C CA . ILE A 1 487 ? -27.411 4.877 48.848 1.00 92.25 487 ILE A CA 1
ATOM 3836 C C . ILE A 1 487 ? -26.438 5.414 47.804 1.00 92.25 487 ILE A C 1
ATOM 3838 O O . ILE A 1 487 ? -26.602 6.520 47.298 1.00 92.25 487 ILE A O 1
ATOM 3842 N N . ASP A 1 488 ? -25.466 4.586 47.432 1.00 93.31 488 ASP A N 1
ATOM 3843 C CA . ASP A 1 488 ? -24.586 4.868 46.302 1.00 93.31 488 ASP A CA 1
ATOM 3844 C C . ASP A 1 488 ? -25.178 4.308 45.007 1.00 93.31 488 ASP A C 1
ATOM 3846 O O . ASP A 1 488 ? -25.675 3.170 44.944 1.00 93.31 488 ASP A O 1
ATOM 3850 N N . THR A 1 489 ? -25.121 5.134 43.971 1.00 95.38 489 THR A N 1
ATOM 3851 C CA . THR A 1 489 ? -25.705 4.905 42.651 1.00 95.38 489 THR A CA 1
ATOM 3852 C C . THR A 1 489 ? -24.729 5.319 41.553 1.00 95.38 489 THR A C 1
ATOM 3854 O O . THR A 1 489 ? -23.775 6.057 41.794 1.00 95.38 489 THR A O 1
ATOM 3857 N N . LEU A 1 490 ? -24.968 4.823 40.344 1.00 95.69 490 LEU A N 1
ATOM 3858 C CA . LEU A 1 490 ? -24.338 5.288 39.117 1.00 95.69 490 LEU A CA 1
ATOM 3859 C C . LEU A 1 490 ? -25.402 5.962 38.253 1.00 95.69 490 LEU A C 1
ATOM 3861 O O . LEU A 1 490 ? -26.434 5.345 37.980 1.00 95.69 490 LEU A O 1
ATOM 3865 N N . ALA A 1 491 ? -25.135 7.197 37.834 1.00 93.62 491 ALA A N 1
ATOM 3866 C CA . ALA A 1 491 ? -25.951 7.970 36.907 1.00 93.62 491 ALA A CA 1
ATOM 3867 C C . ALA A 1 491 ? -25.243 8.101 35.551 1.00 93.62 491 ALA A C 1
ATOM 3869 O O . ALA A 1 491 ? -24.031 8.320 35.502 1.00 93.62 491 ALA A O 1
ATOM 3870 N N . MET A 1 492 ? -25.979 7.949 34.451 1.00 93.75 492 MET A N 1
ATOM 3871 C CA . MET A 1 492 ? -25.461 8.097 33.085 1.00 93.75 492 MET A CA 1
ATOM 3872 C C . MET A 1 492 ? -26.579 8.390 32.081 1.00 93.75 492 MET A C 1
ATOM 3874 O O . MET A 1 492 ? -27.745 8.135 32.394 1.00 93.75 492 MET A O 1
ATOM 3878 N N . PRO A 1 493 ? -26.256 8.876 30.869 1.00 90.88 493 PRO A N 1
ATOM 3879 C CA . PRO A 1 493 ? -27.221 8.923 29.778 1.00 90.88 493 PRO A CA 1
ATOM 3880 C C . PRO A 1 493 ? -27.841 7.542 29.547 1.00 90.88 493 PRO A C 1
ATOM 3882 O O . PRO A 1 493 ? -27.146 6.521 29.587 1.00 90.88 493 PRO A O 1
ATOM 3885 N N . TYR A 1 494 ? -29.155 7.500 29.328 1.00 87.38 494 TYR A N 1
ATOM 3886 C CA . TYR A 1 494 ? -29.815 6.276 28.903 1.00 87.38 494 TYR A CA 1
ATOM 3887 C C . TYR A 1 494 ? -29.288 5.934 27.506 1.00 87.38 494 TYR A C 1
ATOM 3889 O O . TYR A 1 494 ? -29.280 6.810 26.640 1.00 87.38 494 TYR A O 1
ATOM 3897 N N . PRO A 1 495 ? -28.837 4.697 27.261 1.00 76.75 495 PRO A N 1
ATOM 3898 C CA . PRO A 1 495 ? -28.391 4.293 25.938 1.00 76.75 495 PRO A CA 1
ATOM 3899 C C . PRO A 1 495 ? -29.601 4.240 24.990 1.00 76.75 495 PRO A C 1
ATOM 3901 O O . PRO A 1 495 ? -30.304 3.232 24.907 1.00 76.75 495 PRO A O 1
ATOM 3904 N N . GLU A 1 496 ? -29.887 5.358 24.318 1.00 61.25 496 GLU A N 1
ATOM 3905 C CA . GLU A 1 496 ? -30.845 5.432 23.216 1.00 61.25 496 GLU A CA 1
ATOM 3906 C C . GLU A 1 496 ? -30.231 4.743 21.992 1.00 61.25 496 GLU A C 1
ATOM 3908 O O . GLU A 1 496 ? -29.074 4.968 21.637 1.00 61.25 496 GLU A O 1
ATOM 3913 N N . HIS A 1 497 ? -30.990 3.839 21.375 1.00 44.50 497 HIS A N 1
ATOM 3914 C CA . HIS A 1 497 ? -30.558 3.161 20.161 1.00 44.50 497 HIS A CA 1
ATOM 3915 C C . HIS A 1 497 ? -30.702 4.152 19.004 1.00 44.50 497 HIS A C 1
ATOM 3917 O O . HIS A 1 497 ? -31.787 4.306 18.448 1.00 44.50 497 HIS A O 1
ATOM 3923 N N . ASP A 1 498 ? -29.631 4.862 18.663 1.00 32.56 498 ASP A N 1
ATOM 3924 C CA . ASP A 1 498 ? -29.627 5.702 17.472 1.00 32.56 498 ASP A CA 1
ATOM 3925 C C . ASP A 1 498 ? -29.507 4.785 16.243 1.00 32.56 498 ASP A C 1
ATOM 3927 O O . ASP A 1 498 ? -28.451 4.216 15.977 1.00 32.56 498 ASP A O 1
ATOM 3931 N N . LYS A 1 499 ? -30.643 4.648 15.552 1.00 30.78 499 LYS A N 1
ATOM 3932 C CA . LYS A 1 499 ? -30.852 4.199 14.167 1.00 30.78 499 LYS A CA 1
ATOM 3933 C C . LYS A 1 499 ? -30.526 2.742 13.839 1.00 30.78 499 LYS A C 1
ATOM 3935 O O . LYS A 1 499 ? -29.490 2.188 14.187 1.00 30.78 499 LYS A O 1
ATOM 3940 N N . GLU A 1 500 ? -31.486 2.156 13.130 1.00 29.33 500 GLU A N 1
ATOM 3941 C CA . GLU A 1 500 ? -31.371 0.969 12.293 1.00 29.33 500 GLU A CA 1
ATOM 3942 C C . GLU A 1 500 ? -29.922 0.745 11.848 1.00 29.33 500 GLU A C 1
ATOM 3944 O O . GLU A 1 500 ? -29.336 1.556 11.124 1.00 29.33 500 GLU A O 1
ATOM 3949 N N . ALA A 1 501 ? -29.346 -0.387 12.260 1.00 27.22 501 ALA A N 1
ATOM 3950 C CA . ALA A 1 501 ? -28.359 -1.014 11.400 1.00 27.22 501 ALA A CA 1
ATOM 3951 C C . ALA A 1 501 ? -28.998 -1.065 10.002 1.00 27.22 501 ALA A C 1
ATOM 3953 O O . ALA A 1 501 ? -30.174 -1.434 9.932 1.00 27.22 501 ALA A O 1
ATOM 3954 N N . PRO A 1 502 ? -28.297 -0.666 8.921 1.00 30.41 502 PRO A N 1
ATOM 3955 C CA . PRO A 1 502 ? -28.847 -0.848 7.586 1.00 30.41 502 PRO A CA 1
ATOM 3956 C C . PRO A 1 502 ? -29.325 -2.292 7.505 1.00 30.41 502 PRO A C 1
ATOM 3958 O O . PRO A 1 502 ? -28.568 -3.181 7.913 1.00 30.41 502 PRO A O 1
ATOM 3961 N N . GLU A 1 503 ? -30.579 -2.492 7.084 1.00 31.14 503 GLU A N 1
ATOM 3962 C CA . GLU A 1 503 ? -31.103 -3.808 6.734 1.00 31.14 503 GLU A CA 1
ATOM 3963 C C . GLU A 1 503 ? -30.004 -4.499 5.934 1.00 31.14 503 GLU A C 1
ATOM 3965 O O . GLU A 1 503 ? -29.658 -4.104 4.820 1.00 31.14 503 GLU A O 1
ATOM 3970 N N . ARG A 1 504 ? -29.334 -5.453 6.579 1.00 34.91 504 ARG A N 1
ATOM 3971 C CA . ARG A 1 504 ? -28.470 -6.359 5.855 1.00 34.91 504 ARG A CA 1
ATOM 3972 C C . ARG A 1 504 ? -29.458 -7.217 5.103 1.00 34.91 504 ARG A C 1
ATOM 3974 O O . ARG A 1 504 ? -30.225 -7.924 5.755 1.00 34.91 504 ARG A O 1
ATOM 3981 N N . ASP A 1 505 ? -29.439 -7.119 3.779 1.00 31.61 505 ASP A N 1
ATOM 3982 C CA . ASP A 1 505 ? -30.022 -8.138 2.919 1.00 31.61 505 ASP A CA 1
ATOM 3983 C C . ASP A 1 505 ? -29.526 -9.483 3.444 1.00 31.61 505 ASP A C 1
ATOM 3985 O O . ASP A 1 505 ? -28.345 -9.827 3.339 1.00 31.61 505 ASP A O 1
ATOM 3989 N N . VAL A 1 506 ? -30.421 -10.195 4.122 1.00 32.88 506 VAL A N 1
ATOM 3990 C CA . VAL A 1 506 ? -30.220 -11.591 4.462 1.00 32.88 506 VAL A CA 1
ATOM 3991 C C . VAL A 1 506 ? -30.271 -12.289 3.109 1.00 32.88 506 VAL A C 1
ATOM 3993 O O . VAL A 1 506 ? -31.293 -12.170 2.433 1.00 32.88 506 VAL A O 1
ATOM 3996 N N . PRO A 1 507 ? -29.196 -12.955 2.653 1.00 34.00 507 PRO A N 1
ATOM 3997 C CA . PRO A 1 507 ? -29.297 -13.776 1.464 1.00 34.00 507 PRO A CA 1
ATOM 3998 C C . PRO A 1 507 ? -30.394 -14.799 1.728 1.00 34.00 507 PRO A C 1
ATOM 4000 O O . PRO A 1 507 ? -30.323 -15.536 2.716 1.00 34.00 507 PRO A O 1
ATOM 4003 N N . ASP A 1 508 ? -31.418 -14.781 0.883 1.00 31.64 508 ASP A N 1
ATOM 4004 C CA . ASP A 1 508 ? -32.473 -15.777 0.880 1.00 31.64 508 ASP A CA 1
ATOM 4005 C C . ASP A 1 508 ? -31.787 -17.125 0.629 1.00 31.64 508 ASP A C 1
ATOM 4007 O O . ASP A 1 508 ? -31.326 -17.417 -0.478 1.00 31.64 508 ASP A O 1
ATOM 4011 N N . TYR A 1 509 ? -31.599 -17.913 1.687 1.00 35.09 509 TYR A N 1
ATOM 4012 C CA . TYR A 1 509 ? -31.187 -19.301 1.545 1.00 35.09 509 TYR A CA 1
ATOM 4013 C C . TYR A 1 509 ? -32.422 -20.062 1.075 1.00 35.09 509 TYR A C 1
ATOM 4015 O O . TYR A 1 509 ? -33.103 -20.728 1.855 1.00 35.09 509 TYR A O 1
ATOM 4023 N N . GLU A 1 510 ? -32.721 -19.936 -0.219 1.00 32.97 510 GLU A N 1
ATOM 4024 C CA . GLU A 1 510 ? -33.581 -20.893 -0.889 1.00 32.97 510 GLU A CA 1
ATOM 4025 C C . GLU A 1 510 ? -32.973 -22.283 -0.692 1.00 32.97 510 GLU A C 1
ATOM 4027 O O . GLU A 1 510 ? -31.799 -22.538 -0.979 1.00 32.97 510 GLU A O 1
ATOM 4032 N N . ASN A 1 511 ? -33.807 -23.165 -0.148 1.00 37.25 511 ASN A N 1
ATOM 4033 C CA . ASN A 1 511 ? -33.546 -24.577 0.049 1.00 37.25 511 ASN A CA 1
ATOM 4034 C C . ASN A 1 511 ? -32.915 -25.191 -1.208 1.00 37.25 511 ASN A C 1
ATOM 4036 O O . ASN A 1 511 ? -33.602 -25.437 -2.199 1.00 37.25 511 ASN A O 1
ATOM 4040 N N . GLN A 1 512 ? -31.626 -25.522 -1.146 1.00 34.06 512 GLN A N 1
ATOM 4041 C CA . GLN A 1 512 ? -31.078 -26.576 -1.992 1.00 34.06 512 GLN A CA 1
ATOM 4042 C C . GLN A 1 512 ? -31.361 -27.916 -1.320 1.00 34.06 512 GLN A C 1
ATOM 4044 O O . GLN A 1 512 ? -30.496 -28.546 -0.713 1.00 34.06 512 GLN A O 1
ATOM 4049 N N . ASP A 1 513 ? -32.618 -28.333 -1.440 1.00 40.62 513 ASP A N 1
ATOM 4050 C CA . ASP A 1 513 ? -32.950 -29.745 -1.426 1.00 40.62 513 ASP A CA 1
ATOM 4051 C C . ASP A 1 513 ? -32.316 -30.408 -2.658 1.00 40.62 513 ASP A C 1
ATOM 4053 O O . ASP A 1 513 ? -32.640 -30.083 -3.799 1.00 40.62 513 ASP A O 1
ATOM 4057 N N . GLY A 1 514 ? -31.457 -31.395 -2.402 1.00 36.06 514 GLY A N 1
ATOM 4058 C CA . GLY A 1 514 ? -31.272 -32.541 -3.288 1.00 36.06 514 GLY A CA 1
ATOM 4059 C C . GLY A 1 514 ? -30.093 -32.488 -4.259 1.00 36.06 514 GLY A C 1
ATOM 4060 O O . GLY A 1 514 ? -30.221 -32.010 -5.379 1.00 36.06 514 GLY A O 1
ATOM 4061 N N . ALA A 1 515 ? -29.000 -33.162 -3.897 1.00 35.72 515 ALA A N 1
ATOM 4062 C CA . ALA A 1 515 ? -28.608 -34.424 -4.537 1.00 35.72 515 ALA A CA 1
ATOM 4063 C C . ALA A 1 515 ? -27.324 -34.979 -3.892 1.00 35.72 515 ALA A C 1
ATOM 4065 O O . ALA A 1 515 ? -26.295 -34.317 -3.922 1.00 35.72 515 ALA A O 1
ATOM 4066 N N . TYR A 1 516 ? -27.472 -36.181 -3.322 1.00 39.09 516 TYR A N 1
ATOM 4067 C CA . TYR A 1 516 ? -26.494 -37.244 -3.032 1.00 39.09 516 TYR A CA 1
ATOM 4068 C C . TYR A 1 516 ? -25.007 -36.917 -2.863 1.00 39.09 516 TYR A C 1
ATOM 4070 O O . TYR A 1 516 ? -24.345 -36.558 -3.861 1.00 39.09 516 TYR A O 1
#

InterPro domains:
  IPR014820 Primase, C-terminal 1 [PF08708] (225-279)

Foldseek 3Di:
DDDDDDDDPDQPLVLVCVLQQADFQKKKKWAFPCDQPPVRDGDIDIDMDGGGDDSVNSVCQLQQVIFIWGAQDNPQAFWGQKKKKWAPDADDACQQVVLQVVCVVLVALWWWWAAQRRTIMIMAGAPDTHGNVLVVVLVVLVCQLSLRDADIDIPQDADPPPGGTDIDTDANRNPGTFIDHPSDGDHNVVVSVSSVVSHDHSVVSVPRDRPQHPCNLFFQLLSVLLSNAAEPPCQLVSLLLQLLRLCLVDVDLVSSLVVSQVSQVRRYVPRDPPVSSVVSSVVNVVDNDQRPCPDPSSVVRHDPLVLCVGCRRNCNPQPQPQFPAKEWECAPPQIWIWTQGPVRDIFTDRDCVCLQPVVSVQVSCCVPVVDGDDDDPNVSSVVNSVSRVVVYHYHYDPALPHLLNVLVVLVLVLQVVQEDCDPCSQVVFHWHWDDDVPAIKIKHALVSSVVSCVVVVRDPDDSVVSVVSVVVQVWDWDWDADPNDIGIMTMDGDPDPPDDPPPDPPPPPDDPPDDD

pLDDT: mean 81.97, std 15.67, range [26.28, 98.31]

Secondary structure (DSSP, 8-state):
------------HHHHHHHT---SS-EEEEEEEEEE-TTS-EEEEEEEESSPPPHHHHHHHHTTSSEEEE--BTTSSSEEEEEEEEEE--S-TTHHHHHHHHHHHTT-S-EEEE-TTS-EEEEEEEEEEEEHHHHHHHHHHHHHHTT--SEEEEES-B-TTTSSBPPEE-S-BTTBS-EEETTEEEPHHHHHHHHHHT-B-HHHHHHS-----TTTTS-HHHHHHHHH-EETTTHHHHHHHHHHHHHHH---HHHHHHHHHHHHHHHEESPPPHHHHHHHHHHHHHS-PPP-TTSTTTGGG--HHHHTTSTTSTTTTS---SEEEEEEE--SSS-EEEEEETTS-EEEES-THHHH-HHHHHHHHHHHH----PPPPHHHHHHHHHHHHHT-EEEPPPTT-SHHHHHHHHHHHHHHHTEES-GGGGGGT-EEEEEETTEEEEEE-HHHHHHHHHHTT--SS-HHHHHHHHHHTT-EEEEEEETTEEEEEEEEE-----S-----------------

Radius of gyration: 32.45 Å; chains: 1; bounding box: 79×67×104 Å

Organism: NCBI:txid390807